Protein AF-A0A8J1YNZ8-F1 (afdb_monomer)

Radius of gyration: 36.03 Å; Cα contacts (8 Å, |Δi|>4): 1018; chains: 1; bounding box: 120×101×92 Å

Nearest PDB structures (foldseek):
  7rdt-assembly1_A  TM=9.323E-01  e=2.977E-16  Homo sapiens
  4ofc-assembly1_A  TM=7.866E-01  e=1.456E-15  Homo sapiens
  4ign-assembly2_B  TM=8.420E-01  e=2.258E-14  Homo sapiens
  2dvt-assembly1_C  TM=7.976E-01  e=6.506E-14  Rhizobium sp. MTP-10005
  2dvu-assembly1_C  TM=7.876E-01  e=2.737E-14  Rhizobium sp. MTP-10005

Structure (mmCIF, N/CA/C/O backbone):
data_AF-A0A8J1YNZ8-F1
#
_entry.id   AF-A0A8J1YNZ8-F1
#
loop_
_atom_site.group_PDB
_atom_site.id
_atom_site.type_symbol
_atom_site.label_atom_id
_atom_site.label_alt_id
_atom_site.label_comp_id
_atom_site.label_asym_id
_atom_site.label_entity_id
_atom_site.label_seq_id
_atom_site.pdbx_PDB_ins_code
_atom_site.Cartn_x
_atom_site.Cartn_y
_atom_site.Cartn_z
_atom_site.occupancy
_atom_site.B_iso_or_equiv
_atom_site.auth_seq_id
_atom_site.auth_comp_id
_atom_site.auth_asym_id
_atom_site.auth_atom_id
_atom_site.pdbx_PDB_model_num
ATOM 1 N N . MET A 1 1 ? -24.075 -5.203 -49.672 1.00 32.50 1 MET A N 1
ATOM 2 C CA . MET A 1 1 ? -23.260 -5.169 -50.911 1.00 32.50 1 MET A CA 1
ATOM 3 C C . MET A 1 1 ? -23.277 -3.747 -51.461 1.00 32.50 1 MET A C 1
ATOM 5 O O . MET A 1 1 ? -24.285 -3.101 -51.236 1.00 32.50 1 MET A O 1
ATOM 9 N N . THR A 1 2 ? -22.201 -3.321 -52.145 1.00 30.08 2 THR A N 1
ATOM 10 C CA . THR A 1 2 ? -22.136 -2.311 -53.246 1.00 30.08 2 THR A CA 1
ATOM 11 C C . THR A 1 2 ? -22.879 -0.958 -53.140 1.00 30.08 2 THR A C 1
ATOM 13 O O . THR A 1 2 ? -24.064 -0.924 -52.852 1.00 30.08 2 THR A O 1
ATOM 16 N N . SER A 1 3 ? -22.317 0.195 -53.535 1.00 28.64 3 SER A N 1
ATOM 17 C CA . 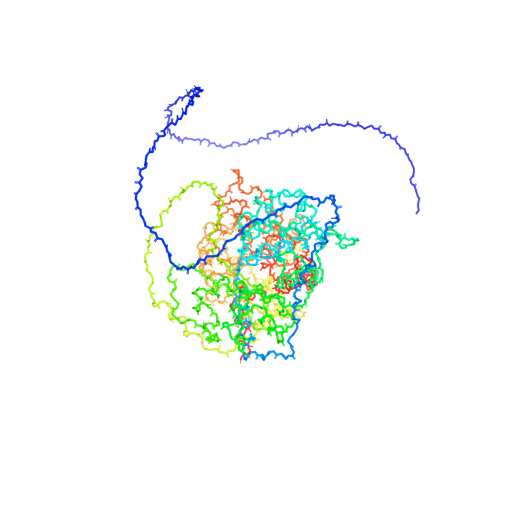SER A 1 3 ? -20.936 0.564 -53.932 1.00 28.64 3 SER A CA 1
ATOM 18 C C . SER A 1 3 ? -20.861 2.065 -54.274 1.00 28.64 3 SER A C 1
ATOM 20 O O . SER A 1 3 ? -21.740 2.562 -54.975 1.00 28.64 3 SER A O 1
ATOM 22 N N . THR A 1 4 ? -19.785 2.759 -53.894 1.00 36.44 4 THR A N 1
ATOM 23 C CA . THR A 1 4 ? -19.493 4.148 -54.318 1.00 36.44 4 THR A CA 1
ATOM 24 C C . THR A 1 4 ? -18.806 4.216 -55.690 1.00 36.44 4 THR A C 1
ATOM 26 O O . THR A 1 4 ? -17.937 3.390 -55.975 1.00 36.44 4 THR A O 1
ATOM 29 N N . PRO A 1 5 ? -19.144 5.221 -56.520 1.00 49.19 5 PRO A N 1
ATOM 30 C CA . PRO A 1 5 ? -18.148 5.937 -57.347 1.00 49.19 5 PRO A CA 1
ATOM 31 C C . PRO A 1 5 ? -18.451 7.456 -57.518 1.00 49.19 5 PRO A C 1
ATOM 33 O O . PRO A 1 5 ? -19.601 7.857 -57.404 1.00 49.19 5 PRO A O 1
ATOM 36 N N . LEU A 1 6 ? -17.536 8.377 -57.875 1.00 30.62 6 LEU A N 1
ATOM 37 C CA . LEU A 1 6 ? -16.058 8.469 -57.815 1.00 30.62 6 LEU A CA 1
ATOM 38 C C . LEU A 1 6 ? -15.624 9.936 -58.144 1.00 30.62 6 LEU A C 1
ATOM 40 O O . LEU A 1 6 ? -16.456 10.728 -58.575 1.00 30.62 6 LEU A O 1
ATOM 44 N N . ARG A 1 7 ? -14.308 10.233 -58.076 1.00 27.67 7 ARG A N 1
ATOM 45 C CA . ARG A 1 7 ? -13.577 11.447 -58.560 1.00 27.67 7 ARG A CA 1
ATOM 46 C C . ARG A 1 7 ? -13.665 12.767 -57.752 1.00 27.67 7 ARG A C 1
ATOM 48 O O . ARG A 1 7 ? -14.693 13.055 -57.163 1.00 27.67 7 ARG A O 1
ATOM 55 N N . SER A 1 8 ? -12.685 13.692 -57.821 1.00 28.16 8 SER A N 1
ATOM 56 C CA . SER A 1 8 ? -11.205 13.598 -57.625 1.00 28.16 8 SER A CA 1
ATOM 57 C C . SER A 1 8 ? -10.473 14.918 -57.964 1.00 28.16 8 SER A C 1
ATOM 59 O O . SER A 1 8 ? -10.549 15.353 -59.112 1.00 28.16 8 SER A O 1
ATOM 61 N N . SER A 1 9 ? -9.617 15.429 -57.068 1.00 28.47 9 SER A N 1
ATOM 62 C CA . SER A 1 9 ? -8.447 16.277 -57.407 1.00 28.47 9 SER A CA 1
ATOM 63 C C . SER A 1 9 ? -7.469 16.398 -56.221 1.00 28.47 9 SER A C 1
ATOM 65 O O . SER A 1 9 ? -7.880 16.264 -55.072 1.00 28.47 9 SER A O 1
ATOM 67 N N . ARG A 1 10 ? -6.173 16.636 -56.488 1.00 30.00 10 ARG A N 1
ATOM 68 C CA . ARG A 1 10 ? -5.099 16.831 -55.485 1.00 30.00 10 ARG A CA 1
ATOM 69 C C . ARG A 1 10 ? -4.418 18.196 -55.663 1.00 30.00 10 ARG A C 1
ATOM 71 O O . ARG A 1 10 ? -3.992 18.482 -56.776 1.00 30.00 10 ARG A O 1
ATOM 78 N N . SER A 1 11 ? -4.190 18.915 -54.563 1.00 29.11 11 SER A N 1
ATOM 79 C CA . SER A 1 11 ? -3.122 19.925 -54.367 1.00 29.11 11 SER A CA 1
ATOM 80 C C . SER A 1 11 ? -3.190 20.392 -52.898 1.00 29.11 11 SER A C 1
ATOM 82 O O . SER A 1 11 ? -4.214 20.934 -52.505 1.00 29.11 11 SER A O 1
ATOM 84 N N . SER A 1 12 ? -2.314 19.997 -51.968 1.00 28.89 12 SER A N 1
ATOM 85 C CA . SER A 1 12 ? -0.861 20.236 -51.829 1.00 28.89 12 SER A CA 1
ATOM 86 C C . SER A 1 12 ? -0.502 21.528 -51.076 1.00 28.89 12 SER A C 1
ATOM 88 O O . SER A 1 12 ? -0.729 22.615 -51.591 1.00 28.89 12 SER A O 1
ATOM 90 N N . LEU A 1 13 ? 0.217 21.334 -49.962 1.00 29.89 13 LEU A N 1
ATOM 91 C CA . LEU A 1 13 ? 1.194 22.233 -49.326 1.00 29.89 13 LEU A CA 1
ATOM 92 C C . LEU A 1 13 ? 0.738 23.443 -48.474 1.00 29.89 13 LEU A C 1
ATOM 94 O O . LEU A 1 13 ? 0.412 24.514 -48.972 1.00 29.89 13 LEU A O 1
ATOM 98 N N . ASP A 1 14 ? 1.019 23.256 -47.177 1.00 28.91 14 ASP A N 1
ATOM 99 C CA . ASP A 1 14 ? 1.787 24.160 -46.300 1.00 28.91 14 ASP A CA 1
ATOM 100 C C . ASP A 1 14 ? 1.036 25.242 -45.490 1.00 28.91 14 ASP A C 1
ATOM 102 O O . ASP A 1 14 ? -0.189 25.333 -45.471 1.00 28.91 14 ASP A O 1
ATOM 106 N N . SER A 1 15 ? 1.804 25.932 -44.650 1.00 30.59 15 SER A N 1
ATOM 107 C CA . SER A 1 15 ? 1.444 26.292 -43.281 1.00 30.59 15 SER A CA 1
ATOM 108 C C . SER A 1 15 ? 1.348 27.797 -43.032 1.00 30.59 15 SER A C 1
ATOM 110 O O . SER A 1 15 ? 2.045 28.594 -43.661 1.00 30.59 15 SER A O 1
ATOM 112 N N . ARG A 1 16 ? 0.574 28.171 -41.999 1.00 28.27 16 ARG A N 1
ATOM 113 C CA . ARG A 1 16 ? 1.086 28.906 -40.819 1.00 28.27 16 ARG A CA 1
ATOM 114 C C . ARG A 1 16 ? 0.026 29.103 -39.735 1.00 28.27 16 ARG A C 1
ATOM 116 O O . ARG A 1 16 ? -1.163 29.210 -40.009 1.00 28.27 16 ARG A O 1
ATOM 123 N N . VAL A 1 17 ? 0.499 29.180 -38.492 1.00 28.36 17 VAL A N 1
ATOM 124 C CA . VAL A 1 17 ? -0.282 29.620 -37.327 1.00 28.36 17 VAL A CA 1
ATOM 125 C C . VAL A 1 17 ? -0.518 31.130 -37.421 1.00 28.36 17 VAL A C 1
ATOM 127 O O . VAL A 1 17 ? 0.366 31.867 -37.850 1.00 28.36 17 VAL A O 1
ATOM 130 N N . THR A 1 18 ? -1.684 31.603 -36.985 1.00 28.02 18 THR A N 1
ATOM 131 C CA . THR A 1 18 ? -1.935 33.023 -36.696 1.00 28.02 18 THR A CA 1
ATOM 132 C C . THR A 1 18 ? -2.614 33.123 -35.335 1.00 28.02 18 THR A C 1
ATOM 134 O O . THR A 1 18 ? -3.621 32.462 -35.097 1.00 28.02 18 THR A O 1
ATOM 137 N N . LEU A 1 19 ? -2.031 33.913 -34.433 1.00 26.22 19 LEU A N 1
ATOM 138 C CA . LEU A 1 19 ? -2.604 34.219 -33.123 1.00 26.22 19 LEU A CA 1
ATOM 139 C C . LEU A 1 19 ? -3.711 35.268 -33.277 1.00 26.22 19 LEU A C 1
ATOM 141 O O . LEU A 1 19 ? -3.568 36.199 -34.068 1.00 26.22 19 LEU A O 1
ATOM 145 N N . VAL A 1 20 ? -4.777 35.145 -32.486 1.00 26.98 20 VAL A N 1
ATOM 146 C CA . VAL A 1 20 ? -5.814 36.174 -32.345 1.00 26.98 20 VAL A CA 1
ATOM 147 C C . VAL A 1 20 ? -5.847 36.614 -30.887 1.00 26.98 20 VAL A C 1
ATOM 149 O O . VAL A 1 20 ? -6.073 35.799 -29.996 1.00 26.98 20 VAL A O 1
ATOM 152 N N . THR A 1 21 ? -5.606 37.901 -30.657 1.00 27.92 21 THR A N 1
ATOM 153 C CA . THR A 1 21 ? -5.786 38.581 -29.370 1.00 27.92 21 THR A CA 1
ATOM 154 C C . THR A 1 21 ? -7.098 39.363 -29.385 1.00 27.92 21 THR A C 1
ATOM 156 O O . THR A 1 21 ? -7.494 39.885 -30.427 1.00 27.92 21 THR A O 1
ATOM 159 N N . SER A 1 22 ? -7.761 39.473 -28.236 1.00 29.58 22 SER A N 1
ATOM 160 C CA . SER A 1 22 ? -8.961 40.299 -28.062 1.00 29.58 22 SER A CA 1
ATOM 161 C C . SER A 1 22 ? -8.970 40.918 -26.667 1.00 29.58 22 SER A C 1
ATOM 163 O O . SER A 1 22 ? -8.945 40.189 -25.676 1.00 29.58 22 SER A O 1
ATOM 165 N N . ASP A 1 23 ? -8.988 42.246 -26.608 1.00 29.97 23 ASP A N 1
ATOM 166 C CA . ASP A 1 23 ? -8.796 43.034 -25.388 1.00 29.97 23 ASP A CA 1
ATOM 167 C C . ASP A 1 23 ? -10.107 43.451 -24.686 1.00 29.97 23 ASP A C 1
ATOM 169 O O . ASP A 1 23 ? -11.187 43.419 -25.276 1.00 29.97 23 ASP A O 1
ATOM 173 N N . LEU A 1 24 ? -9.931 44.003 -23.474 1.00 28.14 24 LEU A N 1
ATOM 174 C CA . LEU A 1 24 ? -10.853 44.855 -22.694 1.00 28.14 24 LEU A CA 1
ATOM 175 C C . LEU A 1 24 ? -12.014 44.177 -21.922 1.00 28.14 24 LEU A C 1
ATOM 177 O O . LEU A 1 24 ? -12.534 43.153 -22.359 1.00 28.14 24 LEU A O 1
ATOM 181 N N . PRO A 1 25 ? -12.535 44.810 -20.838 1.00 37.91 25 PRO A N 1
ATOM 182 C CA . PRO A 1 25 ? -11.961 45.882 -20.001 1.00 37.91 25 PRO A CA 1
ATOM 183 C C . PRO A 1 25 ? -11.890 45.544 -18.490 1.00 37.91 25 PRO A C 1
ATOM 185 O O . PRO A 1 25 ? -12.615 44.695 -17.978 1.00 37.91 25 PRO A O 1
ATOM 188 N N . VAL A 1 26 ? -11.054 46.285 -17.754 1.00 28.67 26 VAL A N 1
ATOM 189 C CA . VAL A 1 26 ? -10.965 46.265 -16.276 1.00 28.67 26 VAL A CA 1
ATOM 190 C C . VAL A 1 26 ? -11.844 47.376 -15.673 1.00 28.67 26 VAL A C 1
ATOM 192 O O . VAL A 1 26 ? -12.168 48.347 -16.358 1.00 28.67 26 VAL A O 1
ATOM 195 N N . LYS A 1 27 ? -12.238 47.243 -14.398 1.00 26.77 27 LYS A N 1
ATOM 196 C CA . LYS A 1 27 ? -13.029 48.227 -13.638 1.00 26.77 27 LYS A CA 1
ATOM 197 C C . LYS A 1 27 ? -12.283 48.654 -12.361 1.00 26.77 27 LYS A C 1
ATOM 199 O O . LYS A 1 27 ? -11.580 47.838 -11.774 1.00 26.77 27 LYS A O 1
ATOM 204 N N . GLU A 1 28 ? -12.417 49.920 -11.970 1.00 29.61 28 GLU A N 1
ATOM 205 C CA . GLU A 1 28 ? -11.624 50.577 -10.913 1.00 29.61 28 GLU A CA 1
ATOM 206 C C . GLU A 1 28 ? -12.280 50.537 -9.517 1.00 29.61 28 GLU A C 1
ATOM 208 O O . GLU A 1 28 ? -13.505 50.507 -9.420 1.00 29.61 28 GLU A O 1
ATOM 213 N N . GLU A 1 29 ? -11.456 50.643 -8.464 1.00 26.31 29 GLU A N 1
ATOM 214 C CA . GLU A 1 29 ? -11.791 50.989 -7.063 1.00 26.31 29 GLU A CA 1
ATOM 215 C C . GLU A 1 29 ? -10.611 51.812 -6.452 1.00 26.31 29 GLU A C 1
ATOM 217 O O . GLU A 1 29 ? -9.508 51.771 -7.012 1.00 26.31 29 GLU A O 1
ATOM 222 N N . PRO A 1 30 ? -10.797 52.622 -5.380 1.00 37.53 30 PRO A N 1
ATOM 223 C CA . PRO A 1 30 ? -10.039 53.879 -5.232 1.00 37.53 30 PRO A CA 1
ATOM 224 C C . PRO A 1 30 ? -9.035 54.008 -4.056 1.00 37.53 30 PRO A C 1
ATOM 226 O O . PRO A 1 30 ? -9.325 53.660 -2.919 1.00 37.53 30 PRO A O 1
ATOM 229 N N . HIS A 1 31 ? -7.939 54.726 -4.349 1.00 27.77 31 HIS A N 1
ATOM 230 C CA . HIS A 1 31 ? -7.138 55.641 -3.499 1.00 27.77 31 HIS A CA 1
ATOM 231 C C . HIS A 1 31 ? -6.373 55.185 -2.222 1.00 27.77 31 HIS A C 1
ATOM 233 O O . HIS A 1 31 ? -6.858 54.494 -1.336 1.00 27.77 31 HIS A O 1
ATOM 239 N N . SER A 1 32 ? -5.136 55.702 -2.127 1.00 30.53 32 SER A N 1
ATOM 240 C CA . SER A 1 32 ? -4.152 55.617 -1.016 1.00 30.53 32 SER A CA 1
ATOM 241 C C . SER A 1 32 ? -4.243 56.870 -0.086 1.00 30.53 32 SER A C 1
ATOM 243 O O . SER A 1 32 ? -5.260 57.556 -0.218 1.00 30.53 32 SER A O 1
ATOM 245 N N . PRO A 1 33 ? -3.295 57.261 0.825 1.00 44.56 33 PRO A N 1
ATOM 246 C CA . PRO A 1 33 ? -1.810 57.115 0.863 1.00 44.56 33 PRO A CA 1
ATOM 247 C C . PRO A 1 33 ? -1.283 56.509 2.202 1.00 44.56 33 PRO A C 1
ATOM 249 O O . PRO A 1 33 ? -2.092 56.067 3.006 1.00 44.56 33 PRO A O 1
ATOM 252 N N . SER A 1 34 ? 0.010 56.402 2.564 1.00 29.77 34 SER A N 1
ATOM 253 C CA . SER A 1 34 ? 1.343 56.906 2.118 1.00 29.77 34 SER A CA 1
ATOM 254 C C . SER A 1 34 ? 2.416 55.833 2.535 1.00 29.77 34 SER A C 1
ATOM 256 O O . SER A 1 34 ? 1.991 54.707 2.769 1.00 29.77 34 SER A O 1
ATOM 258 N N . ALA A 1 35 ? 3.750 55.933 2.732 1.00 29.16 35 ALA A N 1
ATOM 259 C CA . ALA A 1 35 ? 4.984 56.717 2.420 1.00 29.16 35 ALA A CA 1
ATOM 260 C C . ALA A 1 35 ? 6.156 55.928 3.127 1.00 29.16 35 ALA A C 1
ATOM 262 O O . ALA A 1 35 ? 5.844 55.088 3.965 1.00 29.16 35 ALA A O 1
ATOM 263 N N . THR A 1 36 ? 7.493 56.029 2.974 1.00 26.98 36 THR A N 1
ATOM 264 C CA . THR A 1 36 ? 8.554 56.748 2.198 1.00 26.98 36 THR A CA 1
ATOM 265 C C . THR A 1 36 ? 9.892 55.965 2.442 1.00 26.98 36 THR A C 1
ATOM 267 O O . THR A 1 36 ? 9.882 55.083 3.292 1.00 26.98 36 THR A O 1
ATOM 270 N N . SER A 1 37 ? 11.088 56.164 1.850 1.00 27.25 37 SER A N 1
ATOM 271 C CA . SER A 1 37 ? 11.663 57.058 0.813 1.00 27.25 37 SER A CA 1
ATOM 272 C C . SER A 1 37 ? 13.047 56.539 0.323 1.00 27.25 37 SER A C 1
ATOM 274 O O . SER A 1 37 ? 13.669 55.708 0.971 1.00 27.25 37 SER A O 1
ATOM 276 N N . SER A 1 38 ? 13.564 57.136 -0.765 1.00 27.56 38 SER A N 1
ATOM 277 C CA . SER A 1 38 ? 14.998 57.413 -1.066 1.00 27.56 38 SER A CA 1
ATOM 278 C C . SER A 1 38 ? 16.070 56.287 -1.094 1.00 27.56 38 SER A C 1
ATOM 280 O O . SER A 1 38 ? 16.701 56.019 -0.079 1.00 27.56 38 SER A O 1
ATOM 282 N N . SER A 1 39 ? 16.348 55.730 -2.292 1.00 25.48 39 SER A N 1
ATOM 283 C CA . SER A 1 39 ? 17.492 56.024 -3.223 1.00 25.48 39 SER A CA 1
ATOM 284 C C . SER A 1 39 ? 18.888 56.467 -2.686 1.00 25.48 39 SER A C 1
ATOM 286 O O . SER A 1 39 ? 18.931 56.983 -1.573 1.00 25.48 39 SER A O 1
ATOM 288 N N . PRO A 1 40 ? 20.000 56.477 -3.492 1.00 47.22 40 PRO A N 1
ATOM 289 C CA . PRO A 1 40 ? 20.166 56.073 -4.918 1.00 47.22 40 PRO A CA 1
ATOM 290 C C . PRO A 1 40 ? 21.496 55.347 -5.345 1.00 47.22 40 PRO A C 1
ATOM 292 O O . PRO A 1 40 ? 22.512 55.443 -4.669 1.00 47.22 40 PRO A O 1
ATOM 295 N N . PHE A 1 41 ? 21.525 54.828 -6.596 1.00 25.91 41 PHE A N 1
ATOM 296 C CA . PHE A 1 41 ? 22.707 54.700 -7.513 1.00 25.91 41 PHE A CA 1
ATOM 297 C C . PHE A 1 41 ? 23.852 53.699 -7.134 1.00 25.91 41 PHE A C 1
ATOM 299 O O . PHE A 1 41 ? 23.949 53.266 -5.998 1.00 25.91 41 PHE A O 1
ATOM 306 N N . THR A 1 42 ? 24.746 53.200 -8.021 1.00 26.91 42 THR A N 1
ATOM 307 C CA . THR A 1 42 ? 25.109 53.519 -9.434 1.00 26.91 42 THR A CA 1
ATOM 308 C C . THR A 1 42 ? 25.498 52.249 -10.238 1.00 26.91 42 THR A C 1
ATOM 310 O O . THR A 1 42 ? 25.853 51.231 -9.657 1.00 26.91 42 THR A O 1
ATOM 313 N N . SER A 1 43 ? 25.528 52.314 -11.578 1.00 26.45 43 SER A N 1
ATOM 314 C CA . SER A 1 43 ? 26.041 51.262 -12.491 1.00 26.45 43 SER A CA 1
ATOM 315 C C . SER A 1 43 ? 27.505 51.454 -12.932 1.00 26.45 43 SER A C 1
ATOM 317 O O . SER A 1 43 ? 27.903 52.609 -13.065 1.00 26.45 43 SER A O 1
ATOM 319 N N . LEU A 1 44 ? 28.212 50.390 -13.374 1.00 25.41 44 LEU A N 1
ATOM 320 C CA . LEU A 1 44 ? 29.013 50.387 -14.631 1.00 25.41 44 LEU A CA 1
ATOM 321 C C . LEU A 1 44 ? 29.542 48.986 -15.060 1.00 25.41 44 LEU A C 1
ATOM 323 O O . LEU A 1 44 ? 29.200 47.976 -14.456 1.00 25.41 44 LEU A O 1
ATOM 327 N N . ARG A 1 45 ? 30.288 48.917 -16.181 1.00 25.80 45 ARG A N 1
ATOM 328 C CA . ARG A 1 45 ? 30.666 47.704 -16.957 1.00 25.80 45 ARG A CA 1
ATOM 329 C C . ARG A 1 45 ? 32.188 47.418 -16.964 1.00 25.80 45 ARG A C 1
ATOM 331 O O . ARG A 1 45 ? 32.958 48.364 -16.845 1.00 25.80 45 ARG A O 1
ATOM 338 N N . ARG A 1 46 ? 32.565 46.202 -17.435 1.00 25.58 46 ARG A N 1
ATOM 339 C CA . ARG A 1 46 ? 33.855 45.833 -18.113 1.00 25.58 46 ARG A CA 1
ATOM 340 C C . ARG A 1 46 ? 35.106 45.714 -17.189 1.00 25.58 46 ARG A C 1
ATOM 342 O O . ARG A 1 46 ? 35.106 46.303 -16.125 1.00 25.58 46 ARG A O 1
ATOM 349 N N . SER A 1 47 ? 36.202 44.986 -17.505 1.00 24.81 47 SER A N 1
ATOM 350 C CA . SER A 1 47 ? 36.548 44.097 -18.648 1.00 24.81 47 SER A CA 1
ATOM 351 C C . SER A 1 47 ? 37.772 43.168 -18.381 1.00 24.81 47 SER A C 1
ATOM 353 O O . SER A 1 47 ? 38.792 43.663 -17.929 1.00 24.81 47 SER A O 1
ATOM 355 N N . THR A 1 48 ? 37.723 41.900 -18.838 1.00 25.64 48 THR A N 1
ATOM 356 C CA . THR A 1 48 ? 38.799 41.076 -19.495 1.00 25.64 48 THR A CA 1
ATOM 357 C C . THR A 1 48 ? 40.249 40.891 -18.957 1.00 25.64 48 THR A C 1
ATOM 359 O O . THR A 1 48 ? 40.926 41.854 -18.630 1.00 25.64 48 THR A O 1
ATOM 362 N N . ARG A 1 49 ? 40.786 39.675 -19.240 1.00 25.53 49 ARG A N 1
ATOM 363 C CA . ARG A 1 49 ? 42.194 39.151 -19.212 1.00 25.53 49 ARG A CA 1
ATOM 364 C C . ARG A 1 49 ? 42.726 38.673 -17.838 1.00 25.53 49 ARG A C 1
ATOM 366 O O . ARG A 1 49 ? 42.457 39.346 -16.860 1.00 25.53 49 ARG A O 1
ATOM 373 N N . SER A 1 50 ? 43.428 37.534 -17.639 1.00 25.67 50 SER A N 1
ATOM 374 C CA . SER A 1 50 ? 44.075 36.454 -18.455 1.00 25.67 50 SER A CA 1
ATOM 375 C C . SER A 1 50 ? 45.624 36.478 -18.508 1.00 25.67 50 SER A C 1
ATOM 377 O O . SER A 1 50 ? 46.205 37.557 -18.575 1.00 25.67 50 SER A O 1
ATOM 379 N N . LEU A 1 51 ? 46.235 35.273 -18.596 1.00 27.94 51 LEU A N 1
ATOM 380 C CA . LEU A 1 51 ? 47.680 34.924 -18.682 1.00 27.94 51 LEU A CA 1
ATOM 381 C C . LEU A 1 51 ? 48.451 34.994 -17.327 1.00 27.94 51 LEU A C 1
ATOM 383 O O . LEU A 1 51 ? 48.074 35.783 -16.472 1.00 27.94 51 LEU A O 1
ATOM 387 N N . THR A 1 52 ? 49.499 34.199 -17.013 1.00 25.91 52 THR A N 1
ATOM 388 C CA . THR A 1 52 ? 50.255 33.160 -17.775 1.00 25.91 52 THR A CA 1
ATOM 389 C C . THR A 1 52 ? 50.913 32.091 -16.854 1.00 25.91 52 THR A C 1
ATOM 391 O O . THR A 1 52 ? 50.833 32.184 -15.635 1.00 25.91 52 THR A O 1
ATOM 394 N N . SER A 1 53 ? 51.579 31.083 -17.439 1.00 26.30 53 SER A N 1
ATOM 395 C CA . SER A 1 53 ? 52.184 29.879 -16.817 1.00 26.30 53 SER A CA 1
ATOM 396 C C . SER A 1 53 ? 53.705 29.919 -16.544 1.00 26.30 53 SER A C 1
ATOM 398 O O . SER A 1 53 ? 54.417 30.580 -17.298 1.00 26.30 53 SER A O 1
ATOM 400 N N . SER A 1 54 ? 54.226 29.034 -15.671 1.00 24.88 54 SER A N 1
ATOM 401 C CA . SER A 1 54 ? 55.589 28.443 -15.786 1.00 24.88 54 SER A CA 1
ATOM 402 C C . SER A 1 54 ? 55.786 27.123 -14.980 1.00 24.88 54 SER A C 1
ATOM 404 O O . SER A 1 54 ? 54.896 26.693 -14.250 1.00 24.88 54 SER A O 1
ATOM 406 N N . LYS A 1 55 ? 56.925 26.435 -15.199 1.00 25.03 55 LYS A N 1
ATOM 407 C CA . LYS A 1 55 ? 57.398 25.105 -14.700 1.00 25.03 55 LYS A CA 1
ATOM 408 C C . LYS A 1 55 ? 58.969 25.146 -14.615 1.00 25.03 55 LYS A C 1
ATOM 410 O O . LYS A 1 55 ? 59.503 26.170 -15.038 1.00 25.03 55 LYS A O 1
ATOM 415 N N . PRO A 1 56 ? 59.749 24.066 -14.329 1.00 47.50 56 PRO A N 1
ATOM 416 C CA . PRO A 1 56 ? 59.803 23.176 -13.141 1.00 47.50 56 PRO A CA 1
ATOM 417 C C . PRO A 1 56 ? 61.262 22.801 -12.662 1.00 47.50 56 PRO A C 1
ATOM 419 O O . PRO A 1 56 ? 62.237 23.221 -13.268 1.00 47.50 56 PRO A O 1
ATOM 422 N N . ASN A 1 57 ? 61.376 21.887 -11.675 1.00 27.98 57 ASN A N 1
ATOM 423 C CA . ASN A 1 57 ? 62.445 20.871 -11.418 1.00 27.98 57 ASN A CA 1
ATOM 424 C C . ASN A 1 57 ? 63.937 21.210 -11.108 1.00 27.98 57 ASN A C 1
ATOM 426 O O . ASN A 1 57 ? 64.663 21.672 -11.980 1.00 27.98 57 ASN A O 1
ATOM 430 N N . ALA A 1 58 ? 64.427 20.682 -9.965 1.00 26.91 58 ALA A N 1
ATOM 431 C CA . ALA A 1 58 ? 65.672 19.884 -9.751 1.00 26.91 58 ALA A CA 1
ATOM 432 C C . ALA A 1 58 ? 65.653 19.325 -8.292 1.00 26.91 58 ALA A C 1
ATOM 434 O O . ALA A 1 58 ? 65.291 20.070 -7.390 1.00 26.91 58 ALA A O 1
ATOM 435 N N . LEU A 1 59 ? 65.689 18.006 -8.025 1.00 28.47 59 LEU A N 1
ATOM 436 C CA . LEU A 1 59 ? 66.847 17.089 -7.855 1.00 28.47 59 LEU A CA 1
ATOM 437 C C . LEU A 1 59 ? 67.782 17.375 -6.657 1.00 28.47 59 LEU A C 1
ATOM 439 O O . LEU A 1 59 ? 68.449 18.400 -6.672 1.00 28.47 59 LEU A O 1
ATOM 443 N N . ASP A 1 60 ? 67.911 16.411 -5.723 1.00 27.12 60 ASP A N 1
ATOM 444 C CA . ASP A 1 60 ? 69.219 15.901 -5.237 1.00 27.12 60 ASP A CA 1
ATOM 445 C C . ASP A 1 60 ? 69.113 14.597 -4.398 1.00 27.12 60 ASP A C 1
ATOM 447 O O . ASP A 1 60 ? 68.016 14.212 -3.984 1.00 27.12 60 ASP A O 1
ATOM 451 N N . LEU A 1 61 ? 70.238 13.886 -4.188 1.00 25.33 61 LEU A N 1
ATOM 452 C CA . LEU A 1 61 ? 70.336 12.586 -3.475 1.00 25.33 61 LEU A CA 1
ATOM 453 C C . LEU A 1 61 ? 71.798 12.282 -3.045 1.00 25.33 61 LEU A C 1
ATOM 455 O O . LEU A 1 61 ? 72.702 12.543 -3.839 1.00 25.33 61 LEU A O 1
ATOM 459 N N . PRO A 1 62 ? 72.061 11.672 -1.865 1.00 36.78 62 PRO A N 1
ATOM 460 C CA . PRO A 1 62 ? 73.149 10.675 -1.805 1.00 36.78 62 PRO A CA 1
ATOM 461 C C . PRO A 1 62 ? 72.964 9.443 -0.871 1.00 36.78 62 PRO A C 1
ATOM 463 O O . PRO A 1 62 ? 72.153 9.418 0.050 1.00 36.78 62 PRO A O 1
ATOM 466 N N . SER A 1 63 ? 73.801 8.439 -1.166 1.00 27.23 63 SER A N 1
ATOM 467 C CA . SER A 1 63 ? 74.217 7.180 -0.493 1.00 27.23 63 SER A CA 1
ATOM 468 C C . SER A 1 63 ? 74.637 7.260 1.002 1.00 27.23 63 SER A C 1
ATOM 470 O O . SER A 1 63 ? 74.904 8.360 1.473 1.00 27.23 63 SER A O 1
ATOM 472 N N . SER A 1 64 ? 74.837 6.174 1.789 1.00 27.83 64 SER A N 1
ATOM 473 C CA . SER A 1 64 ? 74.578 4.705 1.674 1.00 27.83 64 SER A CA 1
ATOM 474 C C . SER A 1 64 ? 74.810 3.965 3.029 1.00 27.83 64 SER A C 1
ATOM 476 O O . SER A 1 64 ? 75.271 4.584 3.984 1.00 27.83 64 SER A O 1
ATOM 478 N N . ASP A 1 65 ? 74.569 2.635 3.058 1.00 27.30 65 ASP A N 1
ATOM 479 C CA . ASP A 1 65 ? 75.103 1.615 4.009 1.00 27.30 65 ASP A CA 1
ATOM 480 C C . ASP A 1 65 ? 74.522 1.596 5.463 1.00 27.30 65 ASP A C 1
ATOM 482 O O . ASP A 1 65 ? 74.030 2.606 5.948 1.00 27.30 65 ASP A O 1
ATOM 486 N N . VAL A 1 66 ? 74.467 0.481 6.232 1.00 28.00 66 VAL A N 1
ATOM 487 C CA . VAL A 1 66 ? 75.024 -0.890 6.075 1.00 28.00 66 VAL A CA 1
ATOM 488 C C . VAL A 1 66 ? 74.243 -1.982 6.881 1.00 28.00 66 VAL A C 1
ATOM 490 O O . VAL A 1 66 ? 73.620 -1.651 7.885 1.00 28.00 66 VAL A O 1
ATOM 493 N N . LEU A 1 67 ? 74.400 -3.276 6.514 1.00 26.52 67 LEU A N 1
ATOM 494 C CA . LEU A 1 67 ? 74.053 -4.537 7.252 1.00 26.52 67 LEU A CA 1
ATOM 495 C C . LEU A 1 67 ? 72.550 -4.850 7.538 1.00 26.52 67 LEU A C 1
ATOM 497 O O . LEU A 1 67 ? 71.710 -3.962 7.529 1.00 26.52 67 LEU A O 1
ATOM 501 N N . ASP A 1 68 ? 72.103 -6.105 7.756 1.00 25.67 68 ASP A N 1
ATOM 502 C CA . ASP A 1 68 ? 72.793 -7.420 7.865 1.00 25.67 68 ASP A CA 1
ATOM 503 C C . ASP A 1 68 ? 72.037 -8.571 7.118 1.00 25.67 68 ASP A C 1
ATOM 505 O O . ASP A 1 68 ? 71.124 -8.326 6.329 1.00 25.67 68 ASP A O 1
ATOM 509 N N . THR A 1 69 ? 72.441 -9.837 7.306 1.00 27.66 69 THR A N 1
ATOM 510 C CA . THR A 1 69 ? 72.338 -10.939 6.326 1.00 27.66 69 THR A CA 1
ATOM 511 C C . THR A 1 69 ? 71.552 -12.200 6.781 1.00 27.66 69 THR A C 1
ATOM 513 O O . THR A 1 69 ? 71.322 -12.389 7.976 1.00 27.66 69 THR A O 1
ATOM 516 N N . PRO A 1 70 ? 71.109 -13.095 5.854 1.00 33.25 70 PRO A N 1
ATOM 517 C CA . PRO A 1 70 ? 70.172 -14.188 6.174 1.00 33.25 70 PRO A CA 1
ATOM 518 C C . PRO A 1 70 ? 70.680 -15.643 5.970 1.00 33.25 70 PRO A C 1
ATOM 520 O O . PRO A 1 70 ? 71.589 -15.916 5.191 1.00 33.25 70 PRO A O 1
ATOM 523 N N . SER A 1 71 ? 69.904 -16.594 6.519 1.00 36.09 71 SER A N 1
ATOM 524 C CA . SER A 1 71 ? 69.787 -18.030 6.148 1.00 36.09 71 SER A CA 1
ATOM 525 C C . SER A 1 71 ? 70.911 -19.033 6.478 1.00 36.09 71 SER A C 1
ATOM 527 O O . SER A 1 71 ? 72.086 -18.854 6.162 1.00 36.09 71 SER A O 1
ATOM 529 N N . PRO A 1 72 ? 70.495 -20.235 6.924 1.00 35.38 72 PRO A N 1
ATOM 530 C CA . PRO A 1 72 ? 71.045 -21.492 6.392 1.00 35.38 72 PRO A CA 1
ATOM 531 C C . PRO A 1 72 ? 69.959 -22.565 6.118 1.00 35.38 72 PRO A C 1
ATOM 533 O O . PRO A 1 72 ? 68.899 -22.541 6.727 1.00 35.38 72 PRO A O 1
ATOM 536 N N . ARG A 1 73 ? 70.144 -23.613 5.298 1.00 27.89 73 ARG A N 1
ATOM 537 C CA . ARG A 1 73 ? 71.116 -23.952 4.228 1.00 27.89 73 ARG A CA 1
ATOM 538 C C . ARG A 1 73 ? 70.646 -25.260 3.555 1.00 27.89 73 ARG A C 1
ATOM 540 O O . ARG A 1 73 ? 70.273 -26.185 4.270 1.00 27.89 73 ARG A O 1
ATOM 547 N N . LYS A 1 74 ? 70.900 -25.431 2.250 1.00 25.34 74 LYS A N 1
ATOM 548 C CA . LYS A 1 74 ? 71.769 -26.512 1.710 1.00 25.34 74 LYS A CA 1
ATOM 549 C C . LYS A 1 74 ? 72.118 -26.249 0.235 1.00 25.34 74 LYS A C 1
ATOM 551 O O . LYS A 1 74 ? 71.604 -25.304 -0.352 1.00 25.34 74 LYS A O 1
ATOM 556 N N . LYS A 1 75 ? 73.124 -26.963 -0.289 1.00 26.73 75 LYS A N 1
ATOM 557 C CA . LYS A 1 75 ? 73.923 -26.574 -1.473 1.00 26.73 75 LYS A CA 1
ATOM 558 C C . LYS A 1 75 ? 74.015 -27.694 -2.542 1.00 26.73 75 LYS A C 1
ATOM 560 O O . LYS A 1 75 ? 73.600 -28.812 -2.246 1.00 26.73 75 LYS A O 1
ATOM 565 N N . PRO A 1 76 ? 74.492 -27.389 -3.772 1.00 41.47 76 PRO A N 1
ATOM 566 C CA . PRO A 1 76 ? 74.187 -28.154 -4.991 1.00 41.47 76 PRO A CA 1
ATOM 567 C C . PRO A 1 76 ? 75.362 -29.018 -5.497 1.00 41.47 76 PRO A C 1
ATOM 569 O O . PRO A 1 76 ? 76.408 -29.096 -4.853 1.00 41.47 76 PRO A O 1
ATOM 572 N N . LYS A 1 77 ? 75.234 -29.551 -6.722 1.00 19.86 77 LYS A N 1
ATOM 573 C CA . LYS A 1 77 ? 76.371 -29.771 -7.636 1.00 19.86 77 LYS A CA 1
ATOM 574 C C . LYS A 1 77 ? 76.025 -29.275 -9.056 1.00 19.86 77 LYS A C 1
ATOM 576 O O . LYS A 1 77 ? 74.860 -29.020 -9.346 1.00 19.86 77 LYS A O 1
ATOM 581 N N . VAL A 1 78 ? 77.044 -29.084 -9.891 1.00 26.39 78 VAL A N 1
ATOM 582 C CA . VAL A 1 78 ? 77.023 -28.456 -11.227 1.00 26.39 78 VAL A CA 1
ATOM 583 C C . VAL A 1 78 ? 77.823 -29.334 -12.188 1.00 26.39 78 VAL A C 1
ATOM 585 O O . VAL A 1 78 ? 78.832 -29.875 -11.746 1.00 26.39 78 VAL A O 1
ATOM 588 N N . GLU A 1 79 ? 77.423 -29.421 -13.465 1.00 22.44 79 GLU A N 1
ATOM 589 C CA . GLU A 1 79 ? 78.349 -29.517 -14.612 1.00 22.44 79 GLU A CA 1
ATOM 590 C C . GLU A 1 79 ? 77.642 -29.310 -15.979 1.00 22.44 79 GLU A C 1
ATOM 592 O O . GLU A 1 79 ? 76.424 -29.426 -16.127 1.00 22.44 79 GLU A O 1
ATOM 597 N N . HIS A 1 80 ? 78.452 -28.938 -16.967 1.00 27.16 80 HIS A N 1
ATOM 598 C CA . HIS A 1 80 ? 78.206 -28.728 -18.405 1.00 27.16 80 HIS A CA 1
ATOM 599 C C . HIS A 1 80 ? 79.455 -29.297 -19.132 1.00 27.16 80 HIS A C 1
ATOM 601 O O . HIS A 1 80 ? 80.442 -29.550 -18.434 1.00 27.16 80 HIS A O 1
ATOM 607 N N . PRO A 1 81 ? 79.519 -29.450 -20.477 1.00 39.12 81 PRO A N 1
ATOM 608 C CA . PRO A 1 81 ? 78.568 -29.049 -21.528 1.00 39.12 81 PRO A CA 1
ATOM 609 C C . PRO A 1 81 ? 78.247 -30.187 -22.538 1.00 39.12 81 PRO A C 1
ATOM 611 O O . PRO A 1 81 ? 78.712 -31.308 -22.373 1.00 39.12 81 PRO A O 1
ATOM 614 N N . GLN A 1 82 ? 77.506 -29.885 -23.618 1.00 25.14 82 GLN A N 1
ATOM 615 C CA . GLN A 1 82 ? 77.926 -30.047 -25.036 1.00 25.14 82 GLN A CA 1
ATOM 616 C C . GLN A 1 82 ? 76.726 -30.004 -26.006 1.00 25.14 82 GLN A C 1
ATOM 618 O O . GLN A 1 82 ? 75.638 -30.482 -25.701 1.00 25.14 82 GLN A O 1
ATOM 623 N N . THR A 1 83 ? 76.955 -29.469 -27.209 1.00 28.86 83 THR A N 1
ATOM 624 C CA . THR A 1 83 ? 76.033 -29.498 -28.360 1.00 28.86 83 THR A CA 1
ATOM 625 C C . THR A 1 83 ? 76.785 -29.913 -29.623 1.00 28.86 83 THR A C 1
ATOM 627 O O . THR A 1 83 ? 77.887 -29.412 -29.848 1.00 28.86 83 THR A O 1
ATOM 630 N N . PRO A 1 84 ? 76.160 -30.708 -30.502 1.00 28.30 84 PRO A N 1
ATOM 631 C CA . PRO A 1 84 ? 76.383 -30.613 -31.943 1.00 28.30 84 PRO A CA 1
ATOM 632 C C . PRO A 1 84 ? 75.086 -30.276 -32.710 1.00 28.30 84 PRO A C 1
ATOM 634 O O . PRO A 1 84 ? 73.995 -30.256 -32.145 1.00 28.30 84 PRO A O 1
ATOM 637 N N . ILE A 1 85 ? 75.217 -29.961 -34.004 1.00 31.55 85 ILE A N 1
ATOM 638 C CA . ILE A 1 85 ? 74.174 -29.338 -34.841 1.00 31.55 85 ILE A CA 1
ATOM 639 C C . ILE A 1 85 ? 73.694 -30.296 -35.944 1.00 31.55 85 ILE A C 1
ATOM 641 O O . ILE A 1 85 ? 74.525 -30.856 -36.655 1.00 31.55 85 ILE A O 1
ATOM 645 N N . SER A 1 86 ? 72.370 -30.433 -36.114 1.00 29.81 86 SER A N 1
ATOM 646 C CA . SER A 1 86 ? 71.596 -30.780 -37.340 1.00 29.81 86 SER A CA 1
ATOM 647 C C . SER A 1 86 ? 70.224 -31.373 -36.944 1.00 29.81 86 SER A C 1
ATOM 649 O O . SER A 1 86 ? 70.089 -31.914 -35.853 1.00 29.81 86 SER A O 1
ATOM 651 N N . GLY A 1 87 ? 69.152 -31.290 -37.740 1.00 28.70 87 GLY A N 1
ATOM 652 C CA . GLY A 1 87 ? 68.941 -30.518 -38.969 1.00 28.70 87 GLY A CA 1
ATOM 653 C C . GLY A 1 87 ? 67.517 -30.724 -39.526 1.00 28.70 87 GLY A C 1
ATOM 654 O O . GLY A 1 87 ? 67.085 -31.861 -39.666 1.00 28.70 87 GLY A O 1
ATOM 655 N N . PHE A 1 88 ? 66.837 -29.625 -39.883 1.00 29.11 88 PHE A N 1
ATOM 656 C CA . PHE A 1 88 ? 65.477 -29.546 -40.463 1.00 29.11 88 PHE A CA 1
ATOM 657 C C . PHE A 1 88 ? 64.286 -30.015 -39.581 1.00 29.11 88 PHE A C 1
ATOM 659 O O . PHE A 1 88 ? 64.468 -30.780 -38.636 1.00 29.11 88 PHE A O 1
ATOM 666 N N . PRO A 1 89 ? 63.062 -29.477 -39.804 1.00 32.28 89 PRO A N 1
ATOM 667 C CA . PRO A 1 89 ? 61.980 -29.562 -38.823 1.00 32.28 89 PRO A CA 1
ATOM 668 C C . PRO A 1 89 ? 61.047 -30.763 -39.033 1.00 32.28 89 PRO A C 1
ATOM 670 O O . PRO A 1 89 ? 60.517 -30.973 -40.123 1.00 32.28 89 PRO A O 1
ATOM 673 N N . ALA A 1 90 ? 60.751 -31.476 -37.946 1.00 28.73 90 ALA A N 1
ATOM 674 C CA . ALA A 1 90 ? 59.649 -32.430 -37.867 1.00 28.73 90 ALA A CA 1
ATOM 675 C C . ALA A 1 90 ? 58.563 -31.910 -36.909 1.00 28.73 90 ALA A C 1
ATOM 677 O O . ALA A 1 90 ? 58.868 -31.371 -35.847 1.00 28.73 90 ALA A O 1
ATOM 678 N N . VAL A 1 91 ? 57.307 -32.079 -37.334 1.00 31.06 91 VAL A N 1
ATOM 679 C CA . VAL A 1 91 ? 56.030 -31.772 -36.660 1.00 31.06 91 VAL A CA 1
ATOM 680 C C . VAL A 1 91 ? 56.125 -31.622 -35.132 1.00 31.06 91 VAL A C 1
ATOM 682 O O . VAL A 1 91 ? 56.418 -32.581 -34.419 1.00 31.06 91 VAL A O 1
ATOM 685 N N . ALA A 1 92 ? 55.789 -30.431 -34.621 1.00 30.02 92 ALA A N 1
ATOM 686 C CA . ALA A 1 92 ? 55.646 -30.210 -33.184 1.00 30.02 92 ALA A CA 1
ATOM 687 C C . ALA A 1 92 ? 54.541 -31.129 -32.613 1.00 30.02 92 ALA A C 1
ATOM 689 O O . ALA A 1 92 ? 53.437 -31.157 -33.164 1.00 30.02 92 ALA A O 1
ATOM 690 N N . PRO A 1 93 ? 54.800 -31.886 -31.530 1.00 30.05 93 PRO A N 1
ATOM 691 C CA . PRO A 1 93 ? 53.829 -32.834 -31.000 1.00 30.05 93 PRO A CA 1
ATOM 692 C C . PRO A 1 93 ? 52.600 -32.108 -30.446 1.00 30.05 93 PRO A C 1
ATOM 694 O O . PRO A 1 93 ? 52.720 -31.093 -29.757 1.00 30.05 93 PRO A O 1
ATOM 697 N N . THR A 1 94 ? 51.418 -32.667 -30.712 1.00 29.23 94 THR A N 1
ATOM 698 C CA . THR A 1 94 ? 50.130 -32.167 -30.208 1.00 29.23 94 THR A CA 1
ATOM 699 C C . THR A 1 94 ? 50.184 -31.907 -28.698 1.00 29.23 94 THR A C 1
ATOM 701 O O . THR A 1 94 ? 50.697 -32.767 -27.968 1.00 29.23 94 THR A O 1
ATOM 704 N N . PRO A 1 95 ? 49.644 -30.777 -28.199 1.00 32.09 95 PRO A N 1
ATOM 705 C CA . PRO A 1 95 ? 49.674 -30.462 -26.776 1.00 32.09 95 PRO A CA 1
ATOM 706 C C . PRO A 1 95 ? 49.025 -31.591 -25.970 1.00 32.09 95 PRO A C 1
ATOM 708 O O . PRO A 1 95 ? 47.938 -32.069 -26.299 1.00 32.09 95 PRO A O 1
ATOM 711 N N . LYS A 1 96 ? 49.732 -32.051 -24.932 1.00 29.73 96 LYS A N 1
ATOM 712 C CA . LYS A 1 96 ? 49.333 -33.216 -24.131 1.00 29.73 96 LYS A CA 1
ATOM 713 C C . LYS A 1 96 ? 47.926 -33.017 -23.572 1.00 29.73 96 LYS A C 1
ATOM 715 O O . LYS A 1 96 ? 47.626 -31.942 -23.057 1.00 29.73 96 LYS A O 1
ATOM 720 N N . SER A 1 97 ? 47.113 -34.075 -23.652 1.00 32.97 97 SER A N 1
ATOM 721 C CA . SER A 1 97 ? 45.726 -34.110 -23.175 1.00 32.97 97 SER A CA 1
ATOM 722 C C . SER A 1 97 ? 45.558 -33.341 -21.870 1.00 32.97 97 SER A C 1
ATOM 724 O O . SER A 1 97 ? 46.142 -33.717 -20.853 1.00 32.97 97 SER A O 1
ATOM 726 N N . SER A 1 98 ? 44.708 -32.313 -21.899 1.00 37.56 98 SER A N 1
ATOM 727 C CA . SER A 1 98 ? 44.217 -31.669 -20.684 1.00 37.56 98 SER A CA 1
ATOM 728 C C . SER A 1 98 ? 43.690 -32.751 -19.744 1.00 37.56 98 SER A C 1
ATOM 730 O O . SER A 1 98 ? 42.861 -33.579 -20.141 1.00 37.56 98 SER A O 1
ATOM 732 N N . THR A 1 99 ? 44.203 -32.797 -18.516 1.00 41.69 99 THR A N 1
ATOM 733 C CA . THR A 1 99 ? 43.692 -33.698 -17.486 1.00 41.69 99 THR A CA 1
ATOM 734 C C . THR A 1 99 ? 42.282 -33.244 -17.135 1.00 41.69 99 THR A C 1
ATOM 736 O O . THR A 1 99 ? 42.106 -32.267 -16.406 1.00 41.69 99 THR A O 1
ATOM 739 N N . ARG A 1 100 ? 41.270 -33.931 -17.696 1.00 51.00 100 ARG A N 1
ATOM 740 C CA . ARG A 1 100 ? 39.849 -33.660 -17.428 1.00 51.00 100 ARG A CA 1
ATOM 741 C C . ARG A 1 100 ? 39.659 -33.487 -15.921 1.00 51.00 100 ARG A C 1
ATOM 743 O O . ARG A 1 100 ? 40.006 -34.390 -15.159 1.00 51.00 100 ARG A O 1
ATOM 750 N N . LYS A 1 101 ? 39.127 -32.328 -15.503 1.00 56.97 101 LYS A N 1
ATOM 751 C CA . LYS A 1 101 ? 38.741 -32.094 -14.104 1.00 56.97 101 LYS A CA 1
ATOM 752 C C . LYS A 1 101 ? 37.850 -33.274 -13.676 1.00 56.97 101 LYS A C 1
ATOM 754 O O . LYS A 1 101 ? 36.961 -33.630 -14.455 1.00 56.97 101 LYS A O 1
ATOM 759 N N . PRO A 1 102 ? 38.066 -33.898 -12.504 1.00 58.34 102 PRO A N 1
ATOM 760 C CA . PRO A 1 102 ? 37.164 -34.942 -12.036 1.00 58.34 102 PRO A CA 1
ATOM 761 C C . PRO A 1 102 ? 35.745 -34.375 -11.925 1.00 58.34 102 PRO A C 1
ATOM 763 O O . PRO A 1 102 ? 35.555 -33.242 -11.478 1.00 58.34 102 PRO A O 1
ATOM 766 N N . MET A 1 103 ? 34.767 -35.161 -12.374 1.00 65.94 103 MET A N 1
ATOM 767 C CA . MET A 1 103 ? 33.348 -34.803 -12.332 1.00 65.94 103 MET A CA 1
ATOM 768 C C . MET A 1 103 ? 32.907 -34.556 -10.879 1.00 65.94 103 MET A C 1
ATOM 770 O O . MET A 1 103 ? 33.387 -35.264 -9.986 1.00 65.94 103 MET A O 1
ATOM 774 N N . PRO A 1 104 ? 31.981 -33.615 -10.612 1.00 71.06 104 PRO A N 1
ATOM 775 C CA . PRO A 1 104 ? 31.343 -33.537 -9.304 1.00 71.06 104 PRO A CA 1
ATOM 776 C C . PRO A 1 104 ? 30.580 -34.839 -9.031 1.00 71.06 104 PRO A C 1
ATOM 778 O O . PRO A 1 104 ? 29.781 -35.291 -9.851 1.00 71.06 104 PRO A O 1
ATOM 781 N N . VAL A 1 105 ? 30.825 -35.455 -7.875 1.00 78.94 105 VAL A N 1
ATOM 782 C CA . VAL A 1 105 ? 30.148 -36.699 -7.477 1.00 78.94 105 VAL A CA 1
ATOM 783 C C . VAL A 1 105 ? 28.693 -36.358 -7.167 1.00 78.94 105 VAL A C 1
ATOM 785 O O . VAL A 1 105 ? 28.436 -35.619 -6.223 1.00 78.94 105 VAL A O 1
ATOM 788 N N . LEU A 1 106 ? 27.723 -36.819 -7.958 1.00 81.31 106 LEU A N 1
ATOM 789 C CA . LEU A 1 106 ? 26.359 -36.277 -7.861 1.00 81.31 106 LEU A CA 1
ATOM 790 C C . LEU A 1 106 ? 25.682 -36.568 -6.508 1.00 81.31 106 LEU A C 1
ATOM 792 O O . LEU A 1 106 ? 25.068 -35.663 -5.942 1.00 81.31 106 LEU A O 1
ATOM 796 N N . ALA A 1 107 ? 25.864 -37.771 -5.952 1.00 82.81 107 ALA A N 1
ATOM 797 C CA . ALA A 1 107 ? 25.286 -38.201 -4.676 1.00 82.81 107 ALA A CA 1
ATOM 798 C C . ALA A 1 107 ? 26.261 -39.063 -3.848 1.00 82.81 107 ALA A C 1
ATOM 800 O O . ALA A 1 107 ? 27.229 -39.607 -4.377 1.00 82.81 107 ALA A O 1
ATOM 801 N N . LEU A 1 108 ? 25.990 -39.203 -2.547 1.00 85.50 108 LEU A N 1
ATOM 802 C CA . LEU A 1 108 ? 26.690 -40.141 -1.662 1.00 85.50 108 LEU A CA 1
ATOM 803 C C . LEU A 1 108 ? 26.155 -41.572 -1.839 1.00 85.50 108 LEU A C 1
ATOM 805 O O . LEU A 1 108 ? 24.950 -41.763 -1.964 1.00 85.50 108 LEU A O 1
ATOM 809 N N . GLU A 1 109 ? 27.028 -42.580 -1.727 1.00 79.88 109 GLU A N 1
ATOM 810 C CA . GLU A 1 109 ? 26.635 -44.006 -1.689 1.00 79.88 109 GLU A CA 1
ATOM 811 C C . GLU A 1 109 ? 25.701 -44.344 -0.513 1.00 79.88 109 GLU A C 1
ATOM 813 O O . GLU A 1 109 ? 24.925 -45.296 -0.569 1.00 79.88 109 GLU A O 1
ATOM 818 N N . LYS A 1 110 ? 25.799 -43.573 0.576 1.00 84.19 110 LYS A N 1
ATOM 819 C CA . LYS A 1 110 ? 24.941 -43.651 1.761 1.00 84.19 110 LYS A CA 1
ATOM 820 C C . LYS A 1 110 ? 24.554 -42.227 2.168 1.00 84.19 110 LYS A C 1
ATOM 822 O O . LYS A 1 110 ? 25.468 -41.434 2.410 1.00 84.19 110 LYS A O 1
ATOM 827 N N . PRO A 1 111 ? 23.255 -41.885 2.248 1.00 87.19 111 PRO A N 1
ATOM 828 C CA . PRO A 1 111 ? 22.818 -40.558 2.666 1.00 87.19 111 PRO A CA 1
ATOM 829 C C . PRO A 1 111 ? 23.358 -40.143 4.038 1.00 87.19 111 PRO A C 1
ATOM 831 O O . PRO A 1 111 ? 23.523 -40.967 4.941 1.00 87.19 111 PRO A O 1
ATOM 834 N N . HIS A 1 112 ? 23.617 -38.846 4.197 1.00 91.00 112 HIS A N 1
ATOM 835 C CA . HIS A 1 112 ? 23.995 -38.261 5.480 1.00 91.00 112 HIS A CA 1
ATOM 836 C C . HIS A 1 112 ? 22.750 -38.155 6.391 1.00 91.00 112 HIS A C 1
ATOM 838 O O . HIS A 1 112 ? 21.683 -37.789 5.902 1.00 91.00 112 HIS A O 1
ATOM 844 N N . PRO A 1 113 ? 22.823 -38.496 7.695 1.00 88.62 113 PRO A N 1
ATOM 845 C CA . PRO A 1 113 ? 21.650 -38.486 8.571 1.00 88.62 113 PRO A CA 1
ATOM 846 C C . PRO A 1 113 ? 21.102 -37.074 8.830 1.00 88.62 113 PRO A C 1
ATOM 848 O O . PRO A 1 113 ? 21.806 -36.203 9.351 1.00 88.62 113 PRO A O 1
ATOM 851 N N . THR A 1 114 ? 19.806 -36.903 8.558 1.00 91.75 114 THR A N 1
ATOM 852 C CA . THR A 1 114 ? 19.037 -35.663 8.729 1.00 91.75 114 THR A CA 1
ATOM 853 C C . THR A 1 114 ? 19.228 -35.036 10.128 1.00 91.75 114 THR A C 1
ATOM 855 O O . THR A 1 114 ? 19.040 -35.718 11.142 1.00 91.75 114 THR A O 1
ATOM 858 N N . PRO A 1 115 ? 19.587 -33.741 10.247 1.00 92.62 115 PRO A N 1
ATOM 859 C CA . PRO A 1 115 ? 19.856 -33.122 11.548 1.00 92.62 115 PRO A CA 1
ATOM 860 C C . PRO A 1 115 ? 18.572 -32.818 12.337 1.00 92.62 115 PRO A C 1
ATOM 862 O O . PRO A 1 115 ? 17.688 -32.131 11.842 1.00 92.62 115 PRO A O 1
ATOM 865 N N . LEU A 1 116 ? 18.510 -33.227 13.611 1.00 79.12 116 LEU A N 1
ATOM 866 C CA . LEU A 1 116 ? 17.314 -33.197 14.486 1.00 79.12 116 LEU A CA 1
ATOM 867 C C . LEU A 1 116 ? 16.603 -31.836 14.715 1.00 79.12 116 LEU A C 1
ATOM 869 O O . LEU A 1 116 ? 15.597 -31.810 15.415 1.00 79.12 116 LEU A O 1
ATOM 873 N N . LYS A 1 117 ? 17.114 -30.719 14.184 1.00 88.50 117 LYS A N 1
ATOM 874 C CA . LYS A 1 117 ? 16.483 -29.379 14.211 1.00 88.50 117 LYS A CA 1
ATOM 875 C C . LYS A 1 117 ? 16.716 -28.586 12.909 1.00 88.50 117 LYS A C 1
ATOM 877 O O . LYS A 1 117 ? 16.636 -27.362 12.921 1.00 88.50 117 LYS A O 1
ATOM 882 N N . TRP A 1 118 ? 17.061 -29.249 11.796 1.00 93.94 118 TRP A N 1
ATOM 883 C CA . TRP A 1 118 ? 17.446 -28.551 10.556 1.00 93.94 118 TRP A CA 1
ATOM 884 C C . TRP A 1 118 ? 16.341 -27.621 10.043 1.00 93.94 118 TRP A C 1
ATOM 886 O O . TRP A 1 118 ? 16.635 -26.508 9.627 1.00 93.94 118 TRP A O 1
ATOM 896 N N . GLU A 1 119 ? 15.087 -28.063 10.134 1.00 93.56 119 GLU A N 1
ATOM 897 C CA . GLU A 1 119 ? 13.922 -27.370 9.592 1.00 93.56 119 GLU A CA 1
ATOM 898 C C . GLU A 1 119 ? 13.563 -26.132 10.419 1.00 93.56 119 GLU A C 1
ATOM 900 O O . GLU A 1 119 ? 13.551 -25.030 9.888 1.00 93.56 119 GLU A O 1
ATOM 905 N N . GLU A 1 120 ? 13.415 -26.270 11.741 1.00 92.12 120 GLU A N 1
ATOM 906 C CA . GLU A 1 120 ? 13.248 -25.143 12.676 1.00 92.12 120 GLU A CA 1
ATOM 907 C C . GLU A 1 120 ? 14.361 -24.090 12.504 1.00 92.12 120 GLU A C 1
ATOM 909 O O . GLU A 1 120 ? 14.111 -22.884 12.502 1.00 92.12 120 GLU A O 1
ATOM 914 N N . GLN A 1 121 ? 15.607 -24.542 12.319 1.00 95.62 121 GLN A N 1
ATOM 915 C CA . GLN A 1 121 ? 16.746 -23.664 12.058 1.00 95.62 121 GLN A CA 1
ATOM 916 C C . GLN A 1 121 ? 16.687 -23.026 10.659 1.00 95.62 121 GLN A C 1
ATOM 918 O O . GLN A 1 121 ? 17.070 -21.866 10.530 1.00 95.62 121 GLN A O 1
ATOM 923 N N . TYR A 1 122 ? 16.211 -23.738 9.632 1.00 95.00 122 TYR A N 1
ATOM 924 C CA . TYR A 1 122 ? 15.993 -23.200 8.287 1.00 95.00 122 TYR A CA 1
ATOM 925 C C . TYR A 1 122 ? 14.904 -22.120 8.322 1.00 95.00 122 TYR A C 1
ATOM 927 O O . TYR A 1 122 ? 15.213 -20.969 8.019 1.00 95.00 122 TYR A O 1
ATOM 935 N N . ARG A 1 123 ? 13.688 -22.443 8.793 1.00 92.62 123 ARG A N 1
ATOM 936 C CA . ARG A 1 123 ? 12.536 -21.521 8.843 1.00 92.62 123 ARG A CA 1
ATOM 937 C C . ARG A 1 123 ? 12.835 -20.263 9.661 1.00 92.62 123 ARG A C 1
ATOM 939 O O . ARG A 1 123 ? 12.445 -19.167 9.280 1.00 92.62 123 ARG A O 1
ATOM 946 N N . LEU A 1 124 ? 13.600 -20.361 10.755 1.00 91.00 124 LEU A N 1
ATOM 947 C CA . LEU A 1 124 ? 14.001 -19.176 11.532 1.00 91.00 124 LEU A CA 1
ATOM 948 C C . LEU A 1 124 ? 15.100 -18.332 10.866 1.00 91.00 124 LEU A C 1
ATOM 950 O O . LEU A 1 124 ? 15.127 -17.118 11.077 1.00 91.00 124 LEU A O 1
ATOM 954 N N . ILE A 1 125 ? 16.001 -18.925 10.071 1.00 93.69 125 ILE A N 1
ATOM 955 C CA . ILE A 1 125 ? 16.922 -18.137 9.234 1.00 93.69 125 ILE A CA 1
ATOM 956 C C . ILE A 1 125 ? 16.145 -17.476 8.102 1.00 93.69 125 ILE A C 1
ATOM 958 O O . ILE A 1 125 ? 16.370 -16.300 7.823 1.00 93.69 125 ILE A O 1
ATOM 962 N N . GLU A 1 126 ? 15.218 -18.203 7.489 1.00 90.12 126 GLU A N 1
ATOM 963 C CA . GLU A 1 126 ? 14.380 -17.675 6.431 1.00 90.12 126 GLU A CA 1
ATOM 964 C C . GLU A 1 126 ? 13.489 -16.547 6.956 1.00 90.12 126 GLU A C 1
ATOM 966 O O . GLU A 1 126 ? 13.548 -15.463 6.400 1.00 90.12 126 GLU A O 1
ATOM 971 N N . ARG A 1 127 ? 12.810 -16.695 8.104 1.00 86.56 127 ARG A N 1
ATOM 972 C CA . ARG A 1 127 ? 12.089 -15.606 8.796 1.00 86.56 127 ARG A CA 1
ATOM 973 C C . ARG A 1 127 ? 12.956 -14.364 8.990 1.00 86.56 127 ARG A C 1
ATOM 975 O O . ARG A 1 127 ? 12.499 -13.264 8.701 1.00 86.56 127 ARG A O 1
ATOM 982 N N . MET A 1 128 ? 14.221 -14.515 9.395 1.00 87.31 128 MET A N 1
ATOM 983 C CA . MET A 1 128 ? 15.155 -13.382 9.428 1.00 87.31 128 MET A CA 1
ATOM 984 C C . MET A 1 128 ? 15.474 -12.827 8.036 1.00 87.31 128 MET A C 1
ATOM 986 O O . MET A 1 128 ? 15.590 -11.618 7.900 1.00 87.31 128 MET A O 1
ATOM 990 N N . ARG A 1 129 ? 15.622 -13.667 7.008 1.00 88.94 129 ARG A N 1
ATOM 991 C CA . ARG A 1 129 ? 15.926 -13.252 5.627 1.00 88.94 129 ARG A CA 1
ATOM 992 C C . ARG A 1 129 ? 14.748 -12.687 4.848 1.00 88.94 129 ARG A C 1
ATOM 994 O O . ARG A 1 129 ? 14.995 -11.951 3.905 1.00 88.94 129 ARG A O 1
ATOM 1001 N N . LYS A 1 130 ? 13.518 -12.951 5.288 1.00 79.06 130 LYS A N 1
ATOM 1002 C CA . LYS A 1 130 ? 12.318 -12.215 4.886 1.00 79.06 130 LYS A CA 1
ATOM 1003 C C . LYS A 1 130 ? 12.504 -10.757 5.289 1.00 79.06 130 LYS A C 1
ATOM 1005 O O . LYS A 1 130 ? 12.474 -9.899 4.426 1.00 79.06 130 LYS A O 1
ATOM 1010 N N . GLY A 1 131 ? 12.803 -10.486 6.563 1.00 68.44 131 GLY A N 1
ATOM 1011 C CA . GLY A 1 131 ? 13.131 -9.131 7.022 1.00 68.44 131 GLY A CA 1
ATOM 1012 C C . GLY A 1 131 ? 14.357 -8.538 6.318 1.00 68.44 131 GLY A C 1
ATOM 1013 O O . GLY A 1 131 ? 14.284 -7.481 5.710 1.00 68.44 131 GLY A O 1
ATOM 1014 N N . LEU A 1 132 ? 15.506 -9.204 6.414 1.00 75.69 132 LEU A N 1
ATOM 1015 C CA . LEU A 1 132 ? 16.813 -8.638 6.075 1.00 75.69 132 LEU A CA 1
ATOM 1016 C C . LEU A 1 132 ? 17.095 -8.576 4.567 1.00 75.69 132 LEU A C 1
ATOM 1018 O O . LEU A 1 132 ? 17.462 -9.600 3.988 1.00 75.69 132 LEU A O 1
ATOM 1022 N N . VAL A 1 133 ? 17.101 -7.371 3.987 1.00 77.81 133 VAL A N 1
ATOM 1023 C CA . VAL A 1 133 ? 17.759 -7.106 2.694 1.00 77.81 133 VAL A CA 1
ATOM 1024 C C . VAL A 1 133 ? 19.281 -7.174 2.870 1.00 77.81 133 VAL A C 1
ATOM 1026 O O . VAL A 1 133 ? 19.845 -6.646 3.832 1.00 77.81 133 VAL A O 1
ATOM 1029 N N . ALA A 1 134 ? 19.959 -7.842 1.943 1.00 85.44 134 ALA A N 1
ATOM 1030 C CA . ALA A 1 134 ? 21.404 -8.010 1.902 1.00 85.44 134 ALA A CA 1
ATOM 1031 C C . ALA A 1 134 ? 21.940 -7.742 0.479 1.00 85.44 134 ALA A C 1
ATOM 1033 O O . ALA A 1 134 ? 21.190 -7.856 -0.487 1.00 85.44 134 ALA A O 1
ATOM 1034 N N . PRO A 1 135 ? 23.243 -7.444 0.302 1.00 84.38 135 PRO A N 1
ATOM 1035 C CA . PRO A 1 135 ? 23.817 -7.169 -1.019 1.00 84.38 135 PRO A CA 1
ATOM 1036 C C . PRO A 1 135 ? 23.555 -8.236 -2.091 1.00 84.38 135 PRO A C 1
ATOM 1038 O O . PRO A 1 135 ? 23.455 -7.885 -3.263 1.00 84.38 135 PRO A O 1
ATOM 1041 N N . VAL A 1 136 ? 23.410 -9.512 -1.716 1.00 86.12 136 VAL A N 1
ATOM 1042 C CA . VAL A 1 136 ? 23.055 -10.589 -2.659 1.00 86.12 136 VAL A CA 1
ATOM 1043 C C . VAL A 1 136 ? 21.653 -10.430 -3.266 1.00 86.12 136 VAL A C 1
ATOM 1045 O O . VAL A 1 136 ? 21.412 -10.928 -4.360 1.00 86.12 136 VAL A O 1
ATOM 1048 N N . ASP A 1 137 ? 20.738 -9.718 -2.607 1.00 83.94 137 ASP A N 1
ATOM 1049 C CA . ASP A 1 137 ? 19.375 -9.538 -3.109 1.00 83.94 137 ASP A CA 1
ATOM 1050 C C . ASP A 1 137 ? 19.343 -8.504 -4.241 1.00 83.94 137 ASP A C 1
ATOM 1052 O O . ASP A 1 137 ? 18.809 -8.787 -5.307 1.00 83.94 137 ASP A O 1
ATOM 1056 N N . ASP A 1 138 ? 19.978 -7.342 -4.082 1.00 79.38 138 ASP A N 1
ATOM 1057 C CA . ASP A 1 138 ? 19.978 -6.305 -5.130 1.00 79.38 138 ASP A CA 1
ATOM 1058 C C . ASP A 1 138 ? 21.086 -6.500 -6.180 1.00 79.38 138 ASP A C 1
ATOM 1060 O O . ASP A 1 138 ? 20.978 -6.024 -7.311 1.00 79.38 138 ASP A O 1
ATOM 1064 N N . MET A 1 139 ? 22.177 -7.183 -5.812 1.00 80.19 139 MET A N 1
ATOM 1065 C CA . MET A 1 139 ? 23.402 -7.307 -6.621 1.00 80.19 139 MET A CA 1
ATOM 1066 C C . MET A 1 139 ? 23.773 -8.768 -6.941 1.00 80.19 139 MET A C 1
ATOM 1068 O O . MET A 1 139 ? 24.903 -9.029 -7.362 1.00 80.19 139 MET A O 1
ATOM 1072 N N . GLY A 1 140 ? 22.848 -9.713 -6.735 1.00 79.81 140 GLY A N 1
ATOM 1073 C CA . GLY A 1 140 ? 23.034 -11.151 -6.962 1.00 79.81 140 GLY A CA 1
ATOM 1074 C C . GLY A 1 140 ? 23.453 -11.517 -8.390 1.00 79.81 140 GLY A C 1
ATOM 1075 O O . GLY A 1 140 ? 23.180 -10.807 -9.357 1.00 79.81 140 GLY A O 1
ATOM 1076 N N . CYS A 1 141 ? 24.122 -12.661 -8.542 1.00 79.62 141 CYS A N 1
ATOM 1077 C CA . CYS A 1 141 ? 24.650 -13.108 -9.841 1.00 79.62 141 CYS A CA 1
ATOM 1078 C C . CYS A 1 141 ? 23.547 -13.597 -10.791 1.00 79.62 141 CYS A C 1
ATOM 1080 O O . CYS A 1 141 ? 23.699 -13.575 -12.010 1.00 79.62 141 CYS A O 1
ATOM 1082 N N . GLU A 1 142 ? 22.449 -14.046 -10.197 1.00 74.50 142 GLU A N 1
ATOM 1083 C CA . GLU A 1 142 ? 21.211 -14.517 -10.795 1.00 74.50 142 GLU A CA 1
ATOM 1084 C C . GLU A 1 142 ? 20.266 -13.381 -11.228 1.00 74.50 142 GLU A C 1
ATOM 1086 O O . GLU A 1 142 ? 19.248 -13.659 -11.857 1.00 74.50 142 GLU A O 1
ATOM 1091 N N . ARG A 1 143 ? 20.590 -12.113 -10.922 1.00 72.00 143 ARG A N 1
ATOM 1092 C CA . ARG A 1 143 ? 19.782 -10.934 -11.279 1.00 72.00 143 ARG A CA 1
ATOM 1093 C C . ARG A 1 143 ? 20.499 -10.067 -12.329 1.00 72.00 143 ARG A C 1
ATOM 1095 O O . ARG A 1 143 ? 21.224 -9.138 -11.970 1.00 72.00 143 ARG A O 1
ATOM 1102 N N . PRO A 1 144 ? 20.342 -10.351 -13.637 1.00 66.62 144 PRO A N 1
ATOM 1103 C CA . PRO A 1 144 ? 20.862 -9.480 -14.689 1.00 66.62 144 PRO A CA 1
ATOM 1104 C C . PRO A 1 144 ? 20.155 -8.117 -14.642 1.00 66.62 144 PRO A C 1
ATOM 1106 O O . PRO A 1 144 ? 18.930 -8.050 -14.665 1.00 66.62 144 PRO A O 1
ATOM 1109 N N . ARG A 1 145 ? 20.924 -7.021 -14.592 1.00 62.12 145 ARG A N 1
ATOM 1110 C CA . ARG A 1 145 ? 20.375 -5.656 -14.459 1.00 62.12 145 ARG A CA 1
ATOM 1111 C C . ARG A 1 145 ? 19.645 -5.128 -15.701 1.00 62.12 145 ARG A C 1
ATOM 1113 O O . ARG A 1 145 ? 18.969 -4.110 -15.610 1.00 62.12 145 ARG A O 1
ATOM 1120 N N . THR A 1 146 ? 19.846 -5.750 -16.860 1.00 58.56 146 THR A N 1
ATOM 1121 C CA . THR A 1 146 ? 19.361 -5.270 -18.161 1.00 58.56 146 THR A CA 1
ATOM 1122 C C . THR A 1 146 ? 18.542 -6.356 -18.854 1.00 58.56 146 THR A C 1
ATOM 1124 O O . THR A 1 146 ? 19.068 -7.358 -19.343 1.00 58.56 146 THR A O 1
ATOM 1127 N N . THR A 1 147 ? 17.226 -6.157 -18.852 1.00 52.66 147 THR A N 1
ATOM 1128 C CA . THR A 1 147 ? 16.221 -7.156 -19.257 1.00 52.66 147 THR A CA 1
ATOM 1129 C C . THR A 1 147 ? 15.219 -6.647 -20.295 1.00 52.66 147 THR A C 1
ATOM 1131 O O . THR A 1 147 ? 14.414 -7.436 -20.777 1.00 52.66 147 THR A O 1
ATOM 1134 N N . ALA A 1 148 ? 15.268 -5.364 -20.667 1.00 49.19 148 ALA A N 1
ATOM 1135 C CA . ALA A 1 148 ? 14.473 -4.829 -21.770 1.00 49.19 148 ALA A CA 1
ATOM 1136 C C . ALA A 1 148 ? 15.004 -5.378 -23.104 1.00 49.19 148 ALA A C 1
ATOM 1138 O O . ALA A 1 148 ? 16.155 -5.130 -23.456 1.00 49.19 148 ALA A O 1
ATOM 1139 N N . ASP A 1 149 ? 14.166 -6.145 -23.804 1.00 57.53 149 ASP A N 1
ATOM 1140 C CA . ASP A 1 149 ? 14.366 -6.692 -25.157 1.00 57.53 149 ASP A CA 1
ATOM 1141 C C . ASP A 1 149 ? 15.626 -7.566 -25.390 1.00 57.53 149 ASP A C 1
ATOM 1143 O O . ASP A 1 149 ? 15.892 -7.993 -26.515 1.00 57.53 149 ASP A O 1
ATOM 1147 N N . THR A 1 150 ? 16.378 -7.902 -24.334 1.00 70.94 150 THR A N 1
ATOM 1148 C CA . THR A 1 150 ? 17.526 -8.825 -24.375 1.00 70.94 150 THR A CA 1
ATOM 1149 C C . THR A 1 150 ? 17.076 -10.258 -24.678 1.00 70.94 150 THR A C 1
ATOM 1151 O O . THR A 1 150 ? 16.206 -10.803 -23.998 1.00 70.94 150 THR A O 1
ATOM 1154 N N . ASP A 1 151 ? 17.717 -10.921 -25.643 1.00 86.31 151 ASP A N 1
ATOM 1155 C CA . ASP A 1 151 ? 17.394 -12.307 -25.985 1.00 86.31 151 ASP A CA 1
ATOM 1156 C C . ASP A 1 151 ? 17.810 -13.315 -24.878 1.00 86.31 151 ASP A C 1
ATOM 1158 O O . ASP A 1 151 ? 18.749 -13.059 -24.110 1.00 86.31 151 ASP A O 1
ATOM 1162 N N . PRO A 1 152 ? 17.176 -14.506 -24.797 1.00 89.50 152 PRO A N 1
ATOM 1163 C CA . PRO A 1 152 ? 17.460 -15.470 -23.733 1.00 89.50 152 PRO A CA 1
ATOM 1164 C C . PRO A 1 152 ? 18.906 -15.989 -23.683 1.00 89.50 152 PRO A C 1
ATOM 1166 O O . PRO A 1 152 ? 19.378 -16.337 -22.604 1.00 89.50 152 PRO A O 1
ATOM 1169 N N . LYS A 1 153 ? 19.623 -16.060 -24.810 1.00 91.00 153 LYS A N 1
ATOM 1170 C CA . LYS A 1 153 ? 21.014 -16.536 -24.873 1.00 91.00 153 LYS A CA 1
ATOM 1171 C C . LYS A 1 153 ? 21.968 -15.481 -24.311 1.00 91.00 153 LYS A C 1
ATOM 1173 O O . LYS A 1 153 ? 22.803 -15.807 -23.464 1.00 91.00 153 LYS A O 1
ATOM 1178 N N . THR A 1 154 ? 21.783 -14.215 -24.680 1.00 89.06 154 THR A N 1
ATOM 1179 C CA . THR A 1 154 ? 22.519 -13.093 -24.073 1.00 89.06 154 THR A CA 1
ATOM 1180 C C . THR A 1 154 ? 22.227 -12.982 -22.571 1.00 89.06 154 THR A C 1
ATOM 1182 O O . THR A 1 154 ? 23.152 -12.821 -21.772 1.00 89.06 154 THR A O 1
ATOM 1185 N N . LEU A 1 155 ? 20.974 -13.190 -22.145 1.00 89.75 155 LEU A N 1
ATOM 1186 C CA . LEU A 1 155 ? 20.599 -13.196 -20.725 1.00 89.75 155 LEU A CA 1
ATOM 1187 C C . LEU A 1 155 ? 21.331 -14.292 -19.924 1.00 89.75 155 LEU A C 1
ATOM 1189 O O . LEU A 1 155 ? 21.866 -14.026 -18.844 1.00 89.75 155 LEU A O 1
ATOM 1193 N N . ARG A 1 156 ? 21.422 -15.514 -20.469 1.00 93.25 156 ARG A N 1
ATOM 1194 C CA . ARG A 1 156 ? 22.213 -16.604 -19.872 1.00 93.25 156 ARG A CA 1
ATOM 1195 C C . ARG A 1 156 ? 23.696 -16.254 -19.792 1.00 93.25 156 ARG A C 1
ATOM 1197 O O . ARG A 1 156 ? 24.335 -16.513 -18.770 1.00 93.25 156 ARG A O 1
ATOM 1204 N N . PHE A 1 157 ? 24.241 -15.635 -20.838 1.00 93.69 157 PHE A N 1
ATOM 1205 C CA . PHE A 1 157 ? 25.634 -15.197 -20.866 1.00 93.69 157 PHE A CA 1
ATOM 1206 C C . PHE A 1 157 ? 25.929 -14.139 -19.788 1.00 93.69 157 PHE A C 1
ATOM 1208 O O . PHE A 1 157 ? 26.916 -14.284 -19.063 1.00 93.69 157 PHE A O 1
ATOM 1215 N N . HIS A 1 158 ? 25.041 -13.155 -19.578 1.00 91.50 158 HIS A N 1
ATOM 1216 C CA . HIS A 1 158 ? 25.145 -12.192 -18.469 1.00 91.50 158 HIS A CA 1
ATOM 1217 C C . HIS A 1 158 ? 25.294 -12.902 -17.108 1.00 91.50 158 HIS A C 1
ATOM 1219 O O . HIS A 1 158 ? 26.199 -12.576 -16.332 1.00 91.50 158 HIS A O 1
ATOM 1225 N N . MET A 1 159 ? 24.453 -13.908 -16.830 1.00 92.06 159 MET A N 1
ATOM 1226 C CA . MET A 1 159 ? 24.501 -14.679 -15.578 1.00 92.06 159 MET A CA 1
ATOM 1227 C C . MET A 1 159 ? 25.803 -15.482 -15.430 1.00 92.06 159 MET A C 1
ATOM 1229 O O . MET A 1 159 ? 26.407 -15.477 -14.354 1.00 92.06 159 MET A O 1
ATOM 1233 N N . LEU A 1 160 ? 26.282 -16.130 -16.502 1.00 95.00 160 LEU A N 1
ATOM 1234 C CA . LEU A 1 160 ? 27.558 -16.857 -16.498 1.00 95.00 160 LEU A CA 1
ATOM 1235 C C . LEU A 1 160 ? 28.732 -15.927 -16.157 1.00 95.00 160 LEU A C 1
ATOM 1237 O O . LEU A 1 160 ? 29.530 -16.244 -15.270 1.00 95.00 160 LEU A O 1
ATOM 1241 N N . ILE A 1 161 ? 28.832 -14.773 -16.824 1.00 95.31 161 ILE A N 1
ATOM 1242 C CA . ILE A 1 161 ? 29.921 -13.817 -16.583 1.00 95.31 161 ILE A CA 1
ATOM 1243 C C . ILE A 1 161 ? 29.840 -13.248 -15.160 1.00 95.31 161 ILE A C 1
ATOM 1245 O O . ILE A 1 161 ? 30.863 -13.192 -14.471 1.00 95.31 161 ILE A O 1
ATOM 1249 N N . SER A 1 162 ? 28.640 -12.922 -14.667 1.00 93.69 162 SER A N 1
ATOM 1250 C CA . SER A 1 162 ? 28.431 -12.473 -13.284 1.00 93.69 162 SER A CA 1
ATOM 1251 C C . SER A 1 162 ? 28.893 -13.524 -12.260 1.00 93.69 162 SER A C 1
ATOM 1253 O O . SER A 1 162 ? 29.712 -13.231 -11.381 1.00 93.69 162 SER A O 1
ATOM 1255 N N . LEU A 1 163 ? 28.494 -14.792 -12.437 1.00 93.00 163 LEU A N 1
ATOM 1256 C CA . LEU A 1 163 ? 28.939 -15.916 -11.602 1.00 93.00 163 LEU A CA 1
ATOM 1257 C C . LEU A 1 163 ? 30.464 -16.096 -11.623 1.00 93.00 163 LEU A C 1
ATOM 1259 O O . LEU A 1 163 ? 31.066 -16.276 -10.560 1.00 93.00 163 LEU A O 1
ATOM 1263 N N . MET A 1 164 ? 31.112 -16.004 -12.789 1.00 95.12 164 MET A N 1
ATOM 1264 C CA . MET A 1 164 ? 32.575 -16.095 -12.904 1.00 95.12 164 MET A CA 1
ATOM 1265 C C . MET A 1 164 ? 33.282 -14.944 -12.168 1.00 95.12 164 MET A C 1
ATOM 1267 O O . MET A 1 164 ? 34.232 -15.178 -11.404 1.00 95.12 164 MET A O 1
ATOM 1271 N N . LEU A 1 165 ? 32.792 -13.710 -12.330 1.00 94.44 165 LEU A N 1
ATOM 1272 C CA . LEU A 1 165 ? 33.328 -12.517 -11.671 1.00 94.44 165 LEU A CA 1
ATOM 1273 C C . LEU A 1 165 ? 33.092 -12.517 -10.149 1.00 94.44 165 LEU A C 1
ATOM 1275 O O . LEU A 1 165 ? 33.953 -12.020 -9.422 1.00 94.44 165 LEU A O 1
ATOM 1279 N N . SER A 1 166 ? 32.013 -13.123 -9.642 1.00 91.06 166 SER A N 1
ATOM 1280 C CA . SER A 1 166 ? 31.678 -13.166 -8.201 1.00 91.06 166 SER A CA 1
ATOM 1281 C C . SER A 1 166 ? 32.695 -13.888 -7.313 1.00 91.06 166 SER A C 1
ATOM 1283 O O . SER A 1 166 ? 32.814 -13.607 -6.120 1.00 91.06 166 SER A O 1
ATOM 1285 N N . SER A 1 167 ? 33.481 -14.811 -7.874 1.00 88.06 167 SER A N 1
ATOM 1286 C CA . SER A 1 167 ? 34.428 -15.617 -7.096 1.00 88.06 167 SER A CA 1
ATOM 1287 C C . SER A 1 167 ? 35.402 -14.756 -6.279 1.00 88.06 167 SER A C 1
ATOM 1289 O O . SER A 1 167 ? 36.200 -14.000 -6.833 1.00 88.06 167 SER A O 1
ATOM 1291 N N . GLN A 1 168 ? 35.357 -14.871 -4.947 1.00 86.31 168 GLN A N 1
ATOM 1292 C CA . GLN A 1 168 ? 36.193 -14.079 -4.026 1.00 86.31 168 GLN A CA 1
ATOM 1293 C C . GLN A 1 168 ? 36.067 -12.552 -4.244 1.00 86.31 168 GLN A C 1
ATOM 1295 O O . GLN A 1 168 ? 37.041 -11.815 -4.113 1.00 86.31 168 GLN A O 1
ATOM 1300 N N . THR A 1 169 ? 34.882 -12.075 -4.631 1.00 88.62 169 THR A N 1
ATOM 1301 C CA . THR A 1 169 ? 34.560 -10.657 -4.865 1.00 88.62 169 THR A CA 1
ATOM 1302 C C . THR A 1 169 ? 33.238 -10.330 -4.163 1.00 88.62 169 THR A C 1
ATOM 1304 O O . THR A 1 169 ? 32.418 -11.221 -3.976 1.00 88.62 169 THR A O 1
ATOM 1307 N N . LYS A 1 170 ? 33.052 -9.086 -3.702 1.00 87.12 170 LYS A N 1
ATOM 1308 C CA . LYS A 1 170 ? 31.794 -8.654 -3.066 1.00 87.12 170 LYS A CA 1
ATOM 1309 C C . LYS A 1 170 ? 30.756 -8.319 -4.136 1.00 87.12 170 LYS A C 1
ATOM 1311 O O . LYS A 1 170 ? 31.106 -7.635 -5.095 1.00 87.12 170 LYS A O 1
ATOM 1316 N N . ASP A 1 171 ? 29.500 -8.679 -3.910 1.00 88.44 171 ASP A N 1
ATOM 1317 C CA . ASP A 1 171 ? 28.415 -8.550 -4.894 1.00 88.44 171 ASP A CA 1
ATOM 1318 C C . ASP A 1 171 ? 28.277 -7.139 -5.506 1.00 88.44 171 ASP A C 1
ATOM 1320 O O . ASP A 1 171 ? 28.237 -7.052 -6.730 1.00 88.44 171 ASP A O 1
ATOM 1324 N N . PRO A 1 172 ? 28.358 -6.014 -4.755 1.00 85.88 172 PRO A N 1
ATOM 1325 C CA . PRO A 1 172 ? 28.327 -4.677 -5.364 1.00 85.88 172 PRO A CA 1
ATOM 1326 C C . PRO A 1 172 ? 29.495 -4.411 -6.328 1.00 85.88 172 PRO A C 1
ATOM 1328 O O . PRO A 1 172 ? 29.331 -3.730 -7.335 1.00 85.88 172 PRO A O 1
ATOM 1331 N N . VAL A 1 173 ? 30.677 -4.980 -6.060 1.00 89.81 173 VAL A N 1
ATOM 1332 C CA . VAL A 1 173 ? 31.868 -4.847 -6.919 1.00 89.81 173 VAL A CA 1
ATOM 1333 C C . VAL A 1 173 ? 31.740 -5.726 -8.163 1.00 89.81 173 VAL A C 1
ATOM 1335 O O . VAL A 1 173 ? 32.086 -5.294 -9.260 1.00 89.81 173 VAL A O 1
ATOM 1338 N N . THR A 1 174 ? 31.218 -6.944 -8.009 1.00 91.19 174 THR A N 1
ATOM 1339 C CA . THR A 1 174 ? 30.886 -7.842 -9.124 1.00 91.19 174 THR A CA 1
ATOM 1340 C C . THR A 1 174 ? 29.835 -7.219 -10.035 1.00 91.19 174 THR A C 1
ATOM 1342 O O . THR A 1 174 ? 30.041 -7.127 -11.242 1.00 91.19 174 THR A O 1
ATOM 1345 N N . SER A 1 175 ? 28.736 -6.746 -9.455 1.00 87.25 175 SER A N 1
ATOM 1346 C CA . SER A 1 175 ? 27.584 -6.233 -10.187 1.00 87.25 175 SER A CA 1
ATOM 1347 C C . SER A 1 175 ? 27.854 -4.858 -10.812 1.00 87.25 175 SER A C 1
ATOM 1349 O O . SER A 1 175 ? 27.320 -4.560 -11.877 1.00 87.25 175 SER A O 1
ATOM 1351 N N . GLN A 1 176 ? 28.742 -4.031 -10.240 1.00 88.44 176 GLN A N 1
ATOM 1352 C CA . GLN A 1 176 ? 29.270 -2.848 -10.938 1.00 88.44 176 GLN A CA 1
ATOM 1353 C C . GLN A 1 176 ? 30.188 -3.233 -12.108 1.00 88.44 176 GLN A C 1
ATOM 1355 O O . GLN A 1 176 ? 30.111 -2.624 -13.168 1.00 88.44 176 GLN A O 1
ATOM 1360 N N . ALA A 1 177 ? 31.037 -4.254 -11.959 1.00 92.62 177 ALA A N 1
ATOM 1361 C CA . ALA A 1 177 ? 31.912 -4.701 -13.045 1.00 92.62 177 ALA A CA 1
ATOM 1362 C C . ALA A 1 177 ? 31.123 -5.276 -14.240 1.00 92.62 177 ALA A C 1
ATOM 1364 O O . ALA A 1 177 ? 31.507 -5.051 -15.387 1.00 92.62 177 ALA A O 1
ATOM 1365 N N . VAL A 1 178 ? 29.996 -5.953 -13.987 1.00 92.00 178 VAL A N 1
ATOM 1366 C CA . VAL A 1 178 ? 29.045 -6.388 -15.029 1.00 92.00 178 VAL A CA 1
ATOM 1367 C C . VAL A 1 178 ? 28.372 -5.187 -15.707 1.00 92.00 178 VAL A C 1
ATOM 1369 O O . VAL A 1 178 ? 28.336 -5.140 -16.935 1.00 92.00 178 VAL A O 1
ATOM 1372 N N . THR A 1 179 ? 27.921 -4.181 -14.944 1.00 90.06 179 THR A N 1
ATOM 1373 C CA . THR A 1 179 ? 27.409 -2.907 -15.494 1.00 90.06 179 THR A CA 1
ATOM 1374 C C . THR A 1 179 ? 28.434 -2.225 -16.402 1.00 90.06 179 THR A C 1
ATOM 1376 O O . THR A 1 179 ? 28.106 -1.850 -17.525 1.00 90.06 179 THR A O 1
ATOM 1379 N N . ASN A 1 180 ? 29.689 -2.115 -15.956 1.00 92.31 180 ASN A N 1
ATOM 1380 C CA . ASN A 1 180 ? 30.768 -1.509 -16.739 1.00 92.31 180 ASN A CA 1
ATOM 1381 C C . ASN A 1 180 ? 30.979 -2.250 -18.069 1.00 92.31 180 ASN A C 1
ATOM 1383 O O . ASN A 1 180 ? 31.019 -1.615 -19.119 1.00 92.31 180 ASN A O 1
ATOM 1387 N N . LEU A 1 181 ? 31.055 -3.588 -18.042 1.00 93.00 181 LEU A N 1
ATOM 1388 C CA . LEU A 1 181 ? 31.173 -4.394 -19.262 1.00 93.00 181 LEU A CA 1
ATOM 1389 C C . LEU A 1 181 ? 30.000 -4.144 -20.223 1.00 93.00 181 LEU A C 1
ATOM 1391 O O . LEU A 1 181 ? 30.218 -4.020 -21.422 1.00 93.00 181 LEU A O 1
ATOM 1395 N N . HIS A 1 182 ? 28.772 -4.023 -19.719 1.00 90.06 182 HIS A N 1
ATOM 1396 C CA . HIS A 1 182 ? 27.601 -3.797 -20.566 1.00 90.06 182 HIS A CA 1
ATOM 1397 C C . HIS A 1 182 ? 27.586 -2.412 -21.238 1.00 90.06 182 HIS A C 1
ATOM 1399 O O . HIS A 1 182 ? 27.111 -2.296 -22.366 1.00 90.06 182 HIS A O 1
ATOM 1405 N N . HIS A 1 183 ? 28.073 -1.358 -20.576 1.00 89.69 183 HIS A N 1
ATOM 1406 C CA . HIS A 1 183 ? 28.092 -0.011 -21.167 1.00 89.69 183 HIS A CA 1
ATOM 1407 C C . HIS A 1 183 ? 29.322 0.254 -22.046 1.00 89.69 183 HIS A C 1
ATOM 1409 O O . HIS A 1 183 ? 29.222 1.012 -23.008 1.00 89.69 183 HIS A O 1
ATOM 1415 N N . THR A 1 184 ? 30.467 -0.362 -21.741 1.00 91.38 184 THR A N 1
ATOM 1416 C CA . THR A 1 184 ? 31.727 -0.137 -22.470 1.00 91.38 184 THR A CA 1
ATOM 1417 C C . THR A 1 184 ? 31.883 -1.041 -23.697 1.00 91.38 184 THR A C 1
ATOM 1419 O O . THR A 1 184 ? 32.575 -0.666 -24.645 1.00 91.38 184 THR A O 1
ATOM 1422 N N . LEU A 1 185 ? 31.275 -2.235 -23.710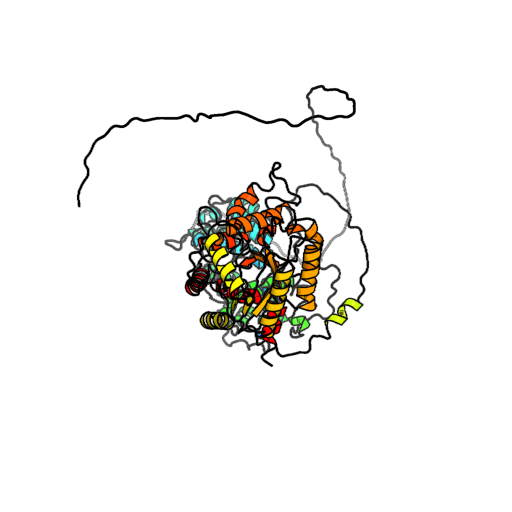 1.00 91.19 185 LEU A N 1
ATOM 1423 C CA . LEU A 1 185 ? 31.398 -3.160 -24.838 1.00 91.19 185 LEU A CA 1
ATOM 1424 C C . LEU A 1 185 ? 30.414 -2.831 -25.978 1.00 91.19 185 LEU A C 1
ATOM 1426 O O . LEU A 1 185 ? 29.229 -2.585 -25.729 1.00 91.19 185 LEU A O 1
ATOM 1430 N N . PRO A 1 186 ? 30.866 -2.865 -27.248 1.00 84.81 186 PRO A N 1
ATOM 1431 C CA . PRO A 1 186 ? 30.007 -2.583 -28.391 1.00 84.81 186 PRO A CA 1
ATOM 1432 C C . PRO A 1 186 ? 28.931 -3.667 -28.528 1.00 84.81 186 PRO A C 1
ATOM 1434 O O . PRO A 1 186 ? 29.244 -4.847 -28.670 1.00 84.81 186 PRO A O 1
ATOM 1437 N N . GLY A 1 187 ? 27.659 -3.262 -28.495 1.00 83.19 187 GLY A N 1
ATOM 1438 C CA . GLY A 1 187 ? 26.521 -4.188 -28.527 1.00 83.19 187 GLY A CA 1
ATOM 1439 C C . GLY A 1 187 ? 26.182 -4.838 -27.179 1.00 83.19 187 GLY A C 1
ATOM 1440 O O . GLY A 1 187 ? 25.484 -5.846 -27.164 1.00 83.19 187 GLY A O 1
ATOM 1441 N N . GLY A 1 188 ? 26.654 -4.290 -26.053 1.00 88.94 188 GLY A N 1
ATOM 1442 C CA . GLY A 1 188 ? 26.382 -4.834 -24.719 1.00 88.94 188 GLY A CA 1
ATOM 1443 C C . GLY A 1 188 ? 27.303 -5.996 -24.344 1.00 88.94 188 GLY A C 1
ATOM 1444 O O . GLY A 1 188 ? 28.337 -6.213 -24.977 1.00 88.94 188 GLY A O 1
ATOM 1445 N N . LEU A 1 189 ? 26.949 -6.751 -23.300 1.00 91.62 189 LEU A N 1
ATOM 1446 C CA . LEU A 1 189 ? 27.735 -7.887 -22.801 1.00 91.62 189 LEU A CA 1
ATOM 1447 C C . LEU A 1 189 ? 27.333 -9.191 -23.516 1.00 91.62 189 LEU A C 1
ATOM 1449 O O . LEU A 1 189 ? 26.665 -10.049 -22.953 1.00 91.62 189 LEU A O 1
ATOM 1453 N N . THR A 1 190 ? 27.763 -9.359 -24.766 1.00 92.62 190 THR A N 1
ATOM 1454 C CA . THR A 1 190 ? 27.527 -10.578 -25.558 1.00 92.62 190 THR A CA 1
ATOM 1455 C C . THR A 1 190 ? 28.784 -11.448 -25.628 1.00 92.62 190 THR A C 1
ATOM 1457 O O . THR A 1 190 ? 29.888 -11.008 -25.289 1.00 92.62 190 THR A O 1
ATOM 1460 N N . ALA A 1 191 ? 28.638 -12.698 -26.081 1.00 94.00 191 ALA A N 1
ATOM 1461 C CA . ALA A 1 191 ? 29.786 -13.566 -26.335 1.00 94.00 191 ALA A CA 1
ATOM 1462 C C . ALA A 1 191 ? 30.715 -12.952 -27.399 1.00 94.00 191 ALA A C 1
ATOM 1464 O O . ALA A 1 191 ? 31.923 -12.872 -27.181 1.00 94.00 191 ALA A O 1
ATOM 1465 N N . ASP A 1 192 ? 30.159 -12.456 -28.508 1.00 94.06 192 ASP A N 1
ATOM 1466 C CA . ASP A 1 192 ? 30.913 -11.806 -29.584 1.00 94.06 192 ASP A CA 1
ATOM 1467 C C . ASP A 1 192 ? 31.627 -10.528 -29.111 1.00 94.06 192 ASP A C 1
ATOM 1469 O O . ASP A 1 192 ? 32.824 -10.375 -29.369 1.00 94.06 192 ASP A O 1
ATOM 1473 N N . SER A 1 193 ? 30.957 -9.639 -28.363 1.00 94.75 193 SER A N 1
ATOM 1474 C CA . SER A 1 193 ? 31.583 -8.390 -27.900 1.00 94.75 193 SER A CA 1
ATOM 1475 C C . SER A 1 193 ? 32.696 -8.639 -26.877 1.00 94.75 193 SER A C 1
ATOM 1477 O O . SER A 1 193 ? 33.762 -8.029 -26.973 1.00 94.75 193 SER A O 1
ATOM 1479 N N . LEU A 1 194 ? 32.510 -9.579 -25.941 1.00 96.06 194 LEU A N 1
ATOM 1480 C CA . LEU A 1 194 ? 33.517 -9.914 -24.931 1.00 96.06 194 LEU A CA 1
ATOM 1481 C C . LEU A 1 194 ? 34.706 -10.690 -25.522 1.00 96.06 194 LEU A C 1
ATOM 1483 O O . LEU A 1 194 ? 35.837 -10.519 -25.062 1.00 96.06 194 LEU A O 1
ATOM 1487 N N . ALA A 1 195 ? 34.477 -11.516 -26.547 1.00 95.94 195 ALA A N 1
ATOM 1488 C CA . ALA A 1 195 ? 35.538 -12.207 -27.279 1.00 95.94 195 ALA A CA 1
ATOM 1489 C C . ALA A 1 195 ? 36.368 -11.258 -28.164 1.00 95.94 195 ALA A C 1
ATOM 1491 O O . ALA A 1 195 ? 37.564 -11.494 -28.335 1.00 95.94 195 ALA A O 1
ATOM 1492 N N . ALA A 1 196 ? 35.752 -10.200 -28.705 1.00 95.38 196 ALA A N 1
ATOM 1493 C CA . ALA A 1 196 ? 36.410 -9.191 -29.540 1.00 95.38 196 ALA A CA 1
ATOM 1494 C C . ALA A 1 196 ? 37.072 -8.043 -28.748 1.00 95.38 196 ALA A C 1
ATOM 1496 O O . ALA A 1 196 ? 37.906 -7.325 -29.301 1.00 95.38 196 ALA A O 1
ATOM 1497 N N . ALA A 1 197 ? 36.707 -7.852 -27.477 1.00 95.75 197 ALA A N 1
ATOM 1498 C CA . ALA A 1 197 ? 37.213 -6.774 -26.630 1.00 95.75 197 ALA A CA 1
ATOM 1499 C C . ALA A 1 197 ? 38.737 -6.816 -26.428 1.00 95.75 197 ALA A C 1
ATOM 1501 O O . ALA A 1 197 ? 39.324 -7.881 -26.210 1.00 95.75 197 ALA A O 1
ATOM 1502 N N . SER A 1 198 ? 39.374 -5.641 -26.391 1.00 96.31 198 SER A N 1
ATOM 1503 C CA . SER A 1 198 ? 40.767 -5.536 -25.951 1.00 96.31 198 SER A CA 1
ATOM 1504 C C . SER A 1 198 ? 40.896 -5.913 -24.470 1.00 96.31 198 SER A C 1
ATOM 1506 O O . SER A 1 198 ? 39.998 -5.680 -23.651 1.00 96.31 198 SER A O 1
ATOM 1508 N N . ILE A 1 199 ? 42.053 -6.474 -24.119 1.00 95.38 199 ILE A N 1
ATOM 1509 C CA . ILE A 1 199 ? 42.410 -6.841 -22.745 1.00 95.38 199 ILE A CA 1
ATOM 1510 C C . ILE A 1 199 ? 42.311 -5.610 -21.826 1.00 95.38 199 ILE A C 1
ATOM 1512 O O . ILE A 1 199 ? 41.810 -5.702 -20.708 1.00 95.38 199 ILE A O 1
ATOM 1516 N N . GLU A 1 200 ? 42.719 -4.443 -22.320 1.00 94.50 200 GLU A N 1
ATOM 1517 C CA . GLU A 1 200 ? 42.685 -3.146 -21.642 1.00 94.50 200 GLU A CA 1
ATOM 1518 C C . GLU A 1 200 ? 41.248 -2.669 -21.384 1.00 94.50 200 GLU A C 1
ATOM 1520 O O . GLU A 1 200 ? 40.956 -2.241 -20.269 1.00 94.50 200 GLU A O 1
ATOM 1525 N N . GLN A 1 201 ? 40.337 -2.811 -22.354 1.00 94.25 201 GLN A N 1
ATOM 1526 C CA . GLN A 1 201 ? 38.918 -2.457 -22.183 1.00 94.25 201 GLN A CA 1
ATOM 1527 C C . GLN A 1 201 ? 38.256 -3.311 -21.092 1.00 94.25 201 GLN A C 1
ATOM 1529 O O . GLN A 1 201 ? 37.552 -2.799 -20.218 1.00 94.25 201 GLN A O 1
ATOM 1534 N N . VAL A 1 202 ? 38.521 -4.623 -21.093 1.00 95.88 202 VAL A N 1
ATOM 1535 C CA . VAL A 1 202 ? 38.024 -5.524 -20.043 1.00 95.88 202 VAL A CA 1
ATOM 1536 C C . VAL A 1 202 ? 38.663 -5.173 -18.694 1.00 95.88 202 VAL A C 1
ATOM 1538 O O . VAL A 1 202 ? 37.965 -5.111 -17.682 1.00 95.88 202 VAL A O 1
ATOM 1541 N N . HIS A 1 203 ? 39.964 -4.868 -18.660 1.00 96.44 203 HIS A N 1
ATOM 1542 C CA . HIS A 1 203 ? 40.662 -4.415 -17.454 1.00 96.44 203 HIS A CA 1
ATOM 1543 C C . HIS A 1 203 ? 40.078 -3.128 -16.864 1.00 96.44 203 HIS A C 1
ATOM 1545 O O . HIS A 1 203 ? 39.892 -3.049 -15.647 1.00 96.44 203 HIS A O 1
ATOM 1551 N N . GLU A 1 204 ? 39.743 -2.139 -17.687 1.00 94.38 204 GLU A N 1
ATOM 1552 C CA . GLU A 1 204 ? 39.068 -0.922 -17.240 1.00 94.38 204 GLU A CA 1
ATOM 1553 C C . GLU A 1 204 ? 37.710 -1.242 -16.599 1.00 94.38 204 GLU A C 1
ATOM 1555 O O . GLU A 1 204 ? 37.428 -0.785 -15.490 1.00 94.38 204 GLU A O 1
ATOM 1560 N N . CYS A 1 205 ? 36.928 -2.137 -17.207 1.00 94.62 205 CYS A N 1
ATOM 1561 C CA . CYS A 1 205 ? 35.634 -2.542 -16.664 1.00 94.62 205 CYS A CA 1
ATOM 1562 C C . CYS A 1 205 ? 35.740 -3.301 -15.329 1.00 94.62 205 CYS A C 1
ATOM 1564 O O . CYS A 1 205 ? 34.939 -3.051 -14.423 1.00 94.62 205 CYS A O 1
ATOM 1566 N N . ILE A 1 206 ? 36.708 -4.223 -15.190 1.00 96.44 206 ILE A N 1
ATOM 1567 C CA . ILE A 1 206 ? 36.740 -5.200 -14.084 1.00 96.44 206 ILE A CA 1
ATOM 1568 C C . ILE A 1 206 ? 37.881 -5.030 -13.059 1.00 96.44 206 ILE A C 1
ATOM 1570 O O . ILE A 1 206 ? 37.978 -5.852 -12.151 1.00 96.44 206 ILE A O 1
ATOM 1574 N N . ASN A 1 207 ? 38.730 -3.991 -13.113 1.00 94.62 207 ASN A N 1
ATOM 1575 C CA . ASN A 1 207 ? 39.918 -3.857 -12.231 1.00 94.62 207 ASN A CA 1
ATOM 1576 C C . ASN A 1 207 ? 39.657 -3.831 -10.707 1.00 94.62 207 ASN A C 1
ATOM 1578 O O . ASN A 1 207 ? 40.600 -3.960 -9.922 1.00 94.62 207 ASN A O 1
ATOM 1582 N N . LYS A 1 208 ? 38.406 -3.677 -10.260 1.00 93.44 208 LYS A N 1
ATOM 1583 C CA . LYS A 1 208 ? 38.034 -3.779 -8.836 1.00 93.44 208 LYS A CA 1
ATOM 1584 C C . LYS A 1 208 ? 37.732 -5.220 -8.391 1.00 93.44 208 LYS A C 1
ATOM 1586 O O . LYS A 1 208 ? 37.721 -5.502 -7.196 1.00 93.44 208 LYS A O 1
ATOM 1591 N N . VAL A 1 209 ? 37.509 -6.141 -9.332 1.00 94.06 209 VAL A N 1
ATOM 1592 C CA . VAL A 1 209 ? 37.161 -7.547 -9.074 1.00 94.06 209 VAL A CA 1
ATOM 1593 C C . VAL A 1 209 ? 38.364 -8.324 -8.523 1.00 94.06 209 VAL A C 1
ATOM 1595 O O . VAL A 1 209 ? 39.494 -8.186 -8.993 1.00 94.06 209 VAL A O 1
ATOM 1598 N N . GLY A 1 210 ? 38.135 -9.210 -7.549 1.00 88.06 210 GLY A N 1
ATOM 1599 C CA . GLY A 1 210 ? 39.188 -10.055 -6.981 1.00 88.06 210 GLY A CA 1
ATOM 1600 C C . GLY A 1 210 ? 39.836 -10.936 -8.055 1.00 88.06 210 GLY A C 1
ATOM 1601 O O . GLY A 1 210 ? 39.136 -11.670 -8.750 1.00 88.06 210 GLY A O 1
ATOM 1602 N N . PHE A 1 211 ? 41.166 -10.871 -8.191 1.00 93.75 211 PHE A N 1
ATOM 1603 C CA . PHE A 1 211 ? 41.957 -11.554 -9.232 1.00 93.75 211 PHE A CA 1
ATOM 1604 C C . PHE A 1 211 ? 41.626 -11.161 -10.691 1.00 93.75 211 PHE A C 1
ATOM 1606 O O . PHE A 1 211 ? 41.855 -11.964 -11.597 1.00 93.75 211 PHE A O 1
ATOM 1613 N N . TRP A 1 212 ? 41.133 -9.937 -10.932 1.00 94.88 212 TRP A N 1
ATOM 1614 C CA . TRP A 1 212 ? 40.649 -9.461 -12.240 1.00 94.88 212 TRP A CA 1
ATOM 1615 C C . TRP A 1 212 ? 41.488 -9.861 -13.461 1.00 94.88 212 TRP A C 1
ATOM 1617 O O . TRP A 1 212 ? 40.925 -10.462 -14.362 1.00 94.88 212 TRP A O 1
ATOM 1627 N N . ARG A 1 213 ? 42.814 -9.646 -13.472 1.00 94.31 213 ARG A N 1
ATOM 1628 C CA . ARG A 1 213 ? 43.696 -10.006 -14.613 1.00 94.31 213 ARG A CA 1
ATOM 1629 C C . ARG A 1 213 ? 43.496 -11.443 -15.107 1.00 94.31 213 ARG A C 1
ATOM 1631 O O . ARG A 1 213 ? 43.398 -11.686 -16.297 1.00 94.31 213 ARG A O 1
ATOM 1638 N N . ARG A 1 214 ? 43.388 -12.394 -14.175 1.00 94.56 214 ARG A N 1
ATOM 1639 C CA . ARG A 1 214 ? 43.163 -13.818 -14.473 1.00 94.56 214 ARG A CA 1
ATOM 1640 C C . ARG A 1 214 ? 41.719 -14.090 -14.905 1.00 94.56 214 ARG A C 1
ATOM 1642 O O . ARG A 1 214 ? 41.459 -15.036 -15.639 1.00 94.56 214 ARG A O 1
ATOM 1649 N N . LYS A 1 215 ? 40.769 -13.285 -14.422 1.00 95.44 215 LYS A N 1
ATOM 1650 C CA . LYS A 1 215 ? 39.363 -13.362 -14.829 1.00 95.44 215 LYS A CA 1
ATOM 1651 C C . LYS A 1 215 ? 39.139 -12.811 -16.232 1.00 95.44 215 LYS A C 1
ATOM 1653 O O . LYS A 1 215 ? 38.298 -13.384 -16.905 1.00 95.44 215 LYS A O 1
ATOM 1658 N N . THR A 1 216 ? 39.910 -11.816 -16.684 1.00 96.75 216 THR A N 1
ATOM 1659 C CA . THR A 1 216 ? 39.990 -11.392 -18.094 1.00 96.75 216 THR A CA 1
ATOM 1660 C C . THR A 1 216 ? 40.204 -12.608 -18.989 1.00 96.75 216 THR A C 1
ATOM 1662 O O . THR A 1 216 ? 39.329 -12.938 -19.786 1.00 96.75 216 THR A O 1
ATOM 1665 N N . ASP A 1 217 ? 41.294 -13.356 -18.750 1.00 95.62 217 ASP A N 1
ATOM 1666 C CA . ASP A 1 217 ? 41.594 -14.589 -19.483 1.00 95.62 217 ASP A CA 1
ATOM 1667 C C . ASP A 1 217 ? 40.403 -15.553 -19.458 1.00 95.62 217 ASP A C 1
ATOM 1669 O O . ASP A 1 217 ? 40.065 -16.153 -20.468 1.00 95.62 217 ASP A O 1
ATOM 1673 N N . TYR A 1 218 ? 39.776 -15.733 -18.290 1.00 96.56 218 TYR A N 1
ATOM 1674 C CA . TYR A 1 218 ? 38.725 -16.731 -18.093 1.00 96.56 218 TYR A CA 1
ATOM 1675 C C . TYR A 1 218 ? 37.424 -16.367 -18.813 1.00 96.56 218 TYR A C 1
ATOM 1677 O O . TYR A 1 218 ? 36.838 -17.241 -19.446 1.00 96.56 218 TYR A O 1
ATOM 1685 N N . ILE A 1 219 ? 36.970 -15.112 -18.734 1.00 97.19 219 ILE A N 1
ATOM 1686 C CA . ILE A 1 219 ? 35.714 -14.684 -19.366 1.00 97.19 219 ILE A CA 1
ATOM 1687 C C . ILE A 1 219 ? 35.863 -14.549 -20.885 1.00 97.19 219 ILE A C 1
ATOM 1689 O O . ILE A 1 219 ? 34.939 -14.907 -21.610 1.00 97.19 219 ILE A O 1
ATOM 1693 N N . GLN A 1 220 ? 37.039 -14.141 -21.380 1.00 96.81 220 GLN A N 1
ATOM 1694 C CA . GLN A 1 220 ? 37.318 -14.100 -22.819 1.00 96.81 220 GLN A CA 1
ATOM 1695 C C . GLN A 1 220 ? 37.607 -15.494 -23.407 1.00 96.81 220 GLN A C 1
ATOM 1697 O O . GLN A 1 220 ? 37.194 -15.769 -24.532 1.00 96.81 220 GLN A O 1
ATOM 1702 N N . ASP A 1 221 ? 38.257 -16.401 -22.661 1.00 96.88 221 ASP A N 1
ATOM 1703 C CA . ASP A 1 221 ? 38.358 -17.816 -23.058 1.00 96.88 221 ASP A CA 1
ATOM 1704 C C . ASP A 1 221 ? 36.978 -18.473 -23.095 1.00 96.88 221 ASP A C 1
ATOM 1706 O O . ASP A 1 221 ? 36.677 -19.179 -24.053 1.00 96.88 221 ASP A O 1
ATOM 1710 N N . ALA A 1 222 ? 36.123 -18.226 -22.095 1.00 96.94 222 ALA A N 1
ATOM 1711 C CA . ALA A 1 222 ? 34.756 -18.736 -22.097 1.00 96.94 222 ALA A CA 1
ATOM 1712 C C . ALA A 1 222 ? 33.982 -18.223 -23.318 1.00 96.94 222 ALA A C 1
ATOM 1714 O O . ALA A 1 222 ? 33.483 -19.040 -24.083 1.00 96.94 222 ALA A O 1
ATOM 1715 N N . ALA A 1 223 ? 33.958 -16.906 -23.553 1.00 96.62 223 ALA A N 1
ATOM 1716 C CA . ALA A 1 223 ? 33.295 -16.301 -24.708 1.00 96.62 223 ALA A CA 1
ATOM 1717 C C . ALA A 1 223 ? 33.721 -16.951 -26.040 1.00 96.62 223 ALA A C 1
ATOM 1719 O O . ALA A 1 223 ? 32.866 -17.382 -26.813 1.00 96.62 223 ALA A O 1
ATOM 1720 N N . ARG A 1 224 ? 35.032 -17.125 -26.268 1.00 96.69 224 ARG A N 1
ATOM 1721 C CA . ARG A 1 224 ? 35.557 -17.817 -27.459 1.00 96.69 224 ARG A CA 1
ATOM 1722 C C . ARG A 1 224 ? 35.100 -19.279 -27.553 1.00 96.69 224 ARG A C 1
ATOM 1724 O O . ARG A 1 224 ? 34.596 -19.674 -28.598 1.00 96.69 224 ARG A O 1
ATOM 1731 N N . ILE A 1 225 ? 35.176 -20.048 -26.464 1.00 95.94 225 ILE A N 1
ATOM 1732 C CA . ILE A 1 225 ? 34.743 -21.460 -26.429 1.00 95.94 225 ILE A CA 1
ATOM 1733 C C . ILE A 1 225 ? 33.241 -21.615 -26.738 1.00 95.94 225 ILE A C 1
ATOM 1735 O O . ILE A 1 225 ? 32.843 -22.612 -27.342 1.00 95.94 225 ILE A O 1
ATOM 1739 N N . LEU A 1 226 ? 32.393 -20.648 -26.362 1.00 95.88 226 LEU A N 1
ATOM 1740 C CA . LEU A 1 226 ? 30.969 -20.680 -26.725 1.00 95.88 226 LEU A CA 1
ATOM 1741 C C . LEU A 1 226 ? 30.750 -20.341 -28.210 1.00 95.88 226 LEU A C 1
ATOM 1743 O O . LEU A 1 226 ? 29.886 -20.932 -28.855 1.00 95.88 226 LEU A O 1
ATOM 1747 N N . LEU A 1 227 ? 31.545 -19.436 -28.788 1.00 95.94 227 LEU A N 1
ATOM 1748 C CA . LEU A 1 227 ? 31.470 -19.073 -30.213 1.00 95.94 227 LEU A CA 1
ATOM 1749 C C . LEU A 1 227 ? 32.043 -20.138 -31.162 1.00 95.94 227 LEU A C 1
ATOM 1751 O O . LEU A 1 227 ? 31.670 -20.158 -32.334 1.00 95.94 227 LEU A O 1
ATOM 1755 N N . GLU A 1 228 ? 32.905 -21.027 -30.662 1.00 94.19 228 GLU A N 1
ATOM 1756 C CA . GLU A 1 228 ? 33.403 -22.219 -31.370 1.00 94.19 228 GLU A CA 1
ATOM 1757 C C . GLU A 1 228 ? 32.324 -23.308 -31.559 1.00 94.19 228 GLU A C 1
ATOM 1759 O O . GLU A 1 228 ? 32.510 -24.235 -32.352 1.00 94.19 228 GLU A O 1
ATOM 1764 N N . LYS A 1 229 ? 31.181 -23.212 -30.859 1.00 91.62 229 LYS A N 1
ATOM 1765 C CA . LYS A 1 229 ? 30.037 -24.118 -31.040 1.00 91.62 229 LYS A CA 1
ATOM 1766 C C . LYS A 1 229 ? 29.305 -23.879 -32.367 1.00 91.62 229 LYS A C 1
ATOM 1768 O O . LYS A 1 229 ? 29.398 -22.819 -32.982 1.00 91.62 229 LYS A O 1
ATOM 1773 N N . GLN A 1 230 ? 28.557 -24.890 -32.807 1.00 87.38 230 GLN A N 1
ATOM 1774 C CA . GLN A 1 230 ? 27.814 -24.892 -34.071 1.00 87.38 230 GLN A CA 1
ATOM 1775 C C . GLN A 1 230 ? 26.311 -25.068 -33.830 1.00 87.38 230 GLN A C 1
ATOM 1777 O O . GLN A 1 230 ? 25.901 -25.583 -32.791 1.00 87.38 230 GLN A O 1
ATOM 1782 N N . GLY A 1 231 ? 25.495 -24.649 -34.802 1.00 89.56 231 GLY A N 1
ATOM 1783 C CA . GLY A 1 231 ? 24.037 -24.643 -34.667 1.00 89.56 231 GLY A CA 1
ATOM 1784 C C . GLY A 1 231 ? 23.571 -23.740 -33.523 1.00 89.56 231 GLY A C 1
ATOM 1785 O O . GLY A 1 231 ? 24.213 -22.733 -33.211 1.00 89.56 231 GLY A O 1
ATOM 1786 N N . ASP A 1 232 ? 22.471 -24.120 -32.880 1.00 84.75 232 ASP A N 1
ATOM 1787 C CA . ASP A 1 232 ? 21.820 -23.310 -31.846 1.00 84.75 232 ASP A CA 1
ATOM 1788 C C . ASP A 1 232 ? 22.672 -23.140 -30.576 1.00 84.75 232 ASP A C 1
ATOM 1790 O O . ASP A 1 232 ? 22.528 -22.135 -29.881 1.00 84.75 232 ASP A O 1
ATOM 1794 N N . GLU A 1 233 ? 23.630 -24.042 -30.314 1.00 86.81 233 GLU A N 1
ATOM 1795 C CA . GLU A 1 233 ? 24.609 -23.900 -29.223 1.00 86.81 233 GLU A CA 1
ATOM 1796 C C . GLU A 1 233 ? 25.574 -22.715 -29.415 1.00 86.81 233 GLU A C 1
ATOM 1798 O O . GLU A 1 233 ? 26.225 -22.307 -28.451 1.00 86.81 233 GLU A O 1
ATOM 1803 N N . LYS A 1 234 ? 25.716 -22.155 -30.629 1.00 92.94 234 LYS A N 1
ATOM 1804 C CA . LYS A 1 234 ? 26.702 -21.092 -30.885 1.00 92.94 234 LYS A CA 1
ATOM 1805 C C . LYS A 1 234 ? 26.448 -19.872 -29.997 1.00 92.94 234 LYS A C 1
ATOM 1807 O O . LYS A 1 234 ? 25.390 -19.249 -30.080 1.00 92.94 234 LYS A O 1
ATOM 1812 N N . GLY A 1 235 ? 27.441 -19.520 -29.183 1.00 90.38 235 GLY A N 1
ATOM 1813 C CA . GLY A 1 235 ? 27.398 -18.401 -28.240 1.00 90.38 235 GLY A CA 1
ATOM 1814 C C . GLY A 1 235 ? 26.554 -18.648 -26.983 1.00 90.38 235 GLY A C 1
ATOM 1815 O O . GLY A 1 235 ? 26.412 -17.725 -26.189 1.00 90.38 235 GLY A O 1
ATOM 1816 N N . ASP A 1 236 ? 25.990 -19.848 -26.787 1.00 95.19 236 ASP A N 1
ATOM 1817 C CA . ASP A 1 236 ? 25.117 -20.151 -25.646 1.00 95.19 236 ASP A CA 1
ATOM 1818 C C . ASP A 1 236 ? 25.851 -20.804 -24.470 1.00 95.19 236 ASP A C 1
ATOM 1820 O O . ASP A 1 236 ? 26.852 -21.504 -24.628 1.00 95.19 236 ASP A O 1
ATOM 1824 N N . VAL A 1 237 ? 25.330 -20.586 -23.265 1.00 95.75 237 VAL A N 1
ATOM 1825 C CA . VAL A 1 237 ? 25.871 -21.131 -22.017 1.00 95.75 237 VAL A CA 1
ATOM 1826 C C . VAL A 1 237 ? 25.494 -22.611 -21.904 1.00 95.75 237 VAL A C 1
ATOM 1828 O O . VAL A 1 237 ? 24.307 -22.921 -21.957 1.00 95.75 237 VAL A O 1
ATOM 1831 N N . PRO A 1 238 ? 26.435 -23.550 -21.683 1.00 95.81 238 PRO A N 1
ATOM 1832 C CA . PRO A 1 238 ? 26.104 -24.972 -21.657 1.00 95.81 238 PRO A CA 1
ATOM 1833 C C . PRO A 1 238 ? 25.064 -25.325 -20.583 1.00 95.81 238 PRO A C 1
ATOM 1835 O O . PRO A 1 238 ? 25.178 -24.911 -19.432 1.00 95.81 238 PRO A O 1
ATOM 1838 N N . ASN A 1 239 ? 24.083 -26.148 -20.949 1.00 94.94 239 ASN A N 1
ATOM 1839 C CA . ASN A 1 239 ? 23.022 -26.660 -20.071 1.00 94.94 239 ASN A CA 1
ATOM 1840 C C . ASN A 1 239 ? 23.408 -27.966 -19.339 1.00 94.94 239 ASN A C 1
ATOM 1842 O O . ASN A 1 239 ? 22.547 -28.693 -18.847 1.00 94.94 239 ASN A O 1
ATOM 1846 N N . THR A 1 240 ? 24.707 -28.269 -19.253 1.00 94.19 240 THR A N 1
ATOM 1847 C CA . THR A 1 240 ? 25.266 -29.482 -18.633 1.00 94.19 240 THR A CA 1
ATOM 1848 C C . THR A 1 240 ? 26.385 -29.142 -17.650 1.00 94.19 240 THR A C 1
ATOM 1850 O O . THR A 1 240 ? 27.156 -28.201 -17.865 1.00 94.19 240 THR A O 1
ATOM 1853 N N . LEU A 1 241 ? 26.520 -29.930 -16.575 1.00 91.62 241 LEU A N 1
ATOM 1854 C CA . LEU A 1 241 ? 27.607 -29.769 -15.597 1.00 91.62 241 LEU A CA 1
ATOM 1855 C C . LEU A 1 241 ? 28.977 -29.984 -16.249 1.00 91.62 241 LEU A C 1
ATOM 1857 O O . LEU A 1 241 ? 29.946 -29.320 -15.887 1.00 91.62 241 LEU A O 1
ATOM 1861 N N . GLU A 1 242 ? 29.034 -30.882 -17.227 1.00 92.06 242 GLU A N 1
ATOM 1862 C CA . GLU A 1 242 ? 30.190 -31.249 -18.034 1.00 92.06 242 GLU A CA 1
ATOM 1863 C C . GLU A 1 242 ? 30.645 -30.062 -18.887 1.00 92.06 242 GLU A C 1
ATOM 1865 O O . GLU A 1 242 ? 31.813 -29.674 -18.835 1.00 92.06 242 GLU A O 1
ATOM 1870 N N . GLY A 1 243 ? 29.715 -29.447 -19.629 1.00 93.50 243 GLY A N 1
ATOM 1871 C CA . GLY A 1 243 ? 29.985 -28.277 -20.462 1.00 93.50 243 GLY A CA 1
ATOM 1872 C C . GLY A 1 243 ? 30.391 -27.057 -19.637 1.00 93.50 243 GLY A C 1
ATOM 1873 O O . GLY A 1 243 ? 31.373 -26.393 -19.964 1.00 93.50 243 GLY A O 1
ATOM 1874 N N . LEU A 1 244 ? 29.705 -26.801 -18.519 1.00 95.25 244 LEU A N 1
ATOM 1875 C CA . LEU A 1 244 ? 30.042 -25.702 -17.611 1.00 95.25 244 LEU A CA 1
ATOM 1876 C C . LEU A 1 244 ? 31.396 -25.928 -16.928 1.00 95.25 244 LEU A C 1
ATOM 1878 O O . LEU A 1 244 ? 32.251 -25.046 -16.950 1.00 95.25 244 LEU A O 1
ATOM 1882 N N . CYS A 1 245 ? 31.653 -27.115 -16.370 1.00 93.31 245 CYS A N 1
ATOM 1883 C CA . CYS A 1 245 ? 32.943 -27.424 -15.749 1.00 93.31 245 CYS A CA 1
ATOM 1884 C C . CYS A 1 245 ? 34.096 -27.540 -16.758 1.00 93.31 245 CYS A C 1
ATOM 1886 O O . CYS A 1 245 ? 35.249 -27.464 -16.331 1.00 93.31 245 CYS A O 1
ATOM 1888 N N . ALA A 1 246 ? 33.849 -27.680 -18.063 1.00 93.25 246 ALA A N 1
ATOM 1889 C CA . ALA A 1 246 ? 34.898 -27.571 -19.077 1.00 93.25 246 ALA A CA 1
ATOM 1890 C C . ALA A 1 246 ? 35.450 -26.137 -19.194 1.00 93.25 246 ALA A C 1
ATOM 1892 O O . ALA A 1 246 ? 36.640 -25.964 -19.467 1.00 93.25 246 ALA A O 1
ATOM 1893 N N . LEU A 1 247 ? 34.633 -25.113 -18.916 1.00 94.69 247 LEU A N 1
ATOM 1894 C CA . LEU A 1 247 ? 35.052 -23.713 -18.985 1.00 94.69 247 LEU A CA 1
ATOM 1895 C C . LEU A 1 247 ? 36.165 -23.393 -17.968 1.00 94.69 247 LEU A C 1
ATOM 1897 O O . LEU A 1 247 ? 36.244 -23.919 -16.846 1.00 94.69 247 LEU A O 1
ATOM 1901 N N . LYS A 1 248 ? 37.071 -22.502 -18.374 1.00 93.00 248 LYS A N 1
ATOM 1902 C CA . LYS A 1 248 ? 38.197 -22.032 -17.560 1.00 93.00 248 LYS A CA 1
ATOM 1903 C C . LYS A 1 248 ? 37.668 -21.122 -16.445 1.00 93.00 248 LYS A C 1
ATOM 1905 O O . LYS A 1 248 ? 36.805 -20.287 -16.676 1.00 93.00 248 LYS A O 1
ATOM 1910 N N . GLY A 1 249 ? 38.136 -21.313 -15.213 1.00 89.75 249 GLY A N 1
ATOM 1911 C CA . GLY A 1 249 ? 37.626 -20.588 -14.038 1.00 89.75 249 GLY A CA 1
ATOM 1912 C C . GLY A 1 249 ? 36.313 -21.115 -13.447 1.00 89.75 249 GLY A C 1
ATOM 1913 O O . GLY A 1 249 ? 36.115 -20.981 -12.242 1.00 89.75 249 GLY A O 1
ATOM 1914 N N . VAL A 1 250 ? 35.465 -21.775 -14.241 1.00 93.38 250 VAL A N 1
ATOM 1915 C CA . VAL A 1 250 ? 34.248 -22.437 -13.747 1.00 93.38 250 VAL A CA 1
ATOM 1916 C C . VAL A 1 250 ? 34.609 -23.732 -13.006 1.00 93.38 250 VAL A C 1
ATOM 1918 O O . VAL A 1 250 ? 35.495 -24.495 -13.408 1.00 93.38 250 VAL A O 1
ATOM 1921 N N . GLY A 1 251 ? 33.920 -23.980 -11.894 1.00 90.00 251 GLY A N 1
ATOM 1922 C CA . GLY A 1 251 ? 34.010 -25.204 -11.094 1.00 90.00 251 GLY A CA 1
ATOM 1923 C C . GLY A 1 251 ? 32.646 -25.573 -10.497 1.00 90.00 251 GLY A C 1
ATOM 1924 O O . GLY A 1 251 ? 31.702 -24.798 -10.664 1.00 90.00 251 GLY A O 1
ATOM 1925 N N . PRO A 1 252 ? 32.524 -26.707 -9.778 1.00 87.31 252 PRO A N 1
ATOM 1926 C CA . PRO A 1 252 ? 31.234 -27.308 -9.425 1.00 87.31 252 PRO A CA 1
ATOM 1927 C C . PRO A 1 252 ? 30.179 -26.347 -8.859 1.00 87.31 252 PRO A C 1
ATOM 1929 O O . PRO A 1 252 ? 29.085 -26.296 -9.410 1.00 87.31 252 PRO A O 1
ATOM 1932 N N . LYS A 1 253 ? 30.506 -25.502 -7.860 1.00 89.38 253 LYS A N 1
ATOM 1933 C CA . LYS A 1 253 ? 29.576 -24.469 -7.338 1.00 89.38 253 LYS A CA 1
ATOM 1934 C C . LYS A 1 253 ? 28.960 -23.633 -8.468 1.00 89.38 253 LYS A C 1
ATOM 1936 O O . LYS A 1 253 ? 27.749 -23.455 -8.503 1.00 89.38 253 LYS A O 1
ATOM 1941 N N . MET A 1 254 ? 29.800 -23.080 -9.344 1.00 92.31 254 MET A N 1
ATOM 1942 C CA . MET A 1 254 ? 29.349 -22.209 -10.432 1.00 92.31 254 MET A CA 1
ATOM 1943 C C . MET A 1 254 ? 28.529 -22.978 -11.461 1.00 92.31 254 MET A C 1
ATOM 1945 O O . MET A 1 254 ? 27.576 -22.416 -11.976 1.00 92.31 254 MET A O 1
ATOM 1949 N N . ALA A 1 255 ? 28.868 -24.240 -11.737 1.00 93.69 255 ALA A N 1
ATOM 1950 C CA . ALA A 1 255 ? 28.101 -25.067 -12.660 1.00 93.69 255 ALA A CA 1
ATOM 1951 C C . ALA A 1 255 ? 26.683 -25.343 -12.124 1.00 93.69 255 ALA A C 1
ATOM 1953 O O . ALA A 1 255 ? 25.718 -25.105 -12.840 1.00 93.69 255 ALA A O 1
ATOM 1954 N N . PHE A 1 256 ? 26.540 -25.741 -10.853 1.00 93.75 256 PHE A N 1
ATOM 1955 C CA . PHE A 1 256 ? 25.220 -25.915 -10.229 1.00 93.75 256 PHE A CA 1
ATOM 1956 C C . PHE A 1 256 ? 24.402 -24.613 -10.228 1.00 93.75 256 PHE A C 1
ATOM 1958 O O . PHE A 1 256 ? 23.254 -24.624 -10.662 1.00 93.75 256 PHE A O 1
ATOM 1965 N N . LEU A 1 257 ? 24.998 -23.482 -9.824 1.00 92.31 257 LEU A N 1
ATOM 1966 C CA . LEU A 1 257 ? 24.291 -22.194 -9.831 1.00 92.31 257 LEU A CA 1
ATOM 1967 C C . LEU A 1 257 ? 23.916 -21.729 -11.244 1.00 92.31 257 LEU A C 1
ATOM 1969 O O . LEU A 1 257 ? 22.807 -21.247 -11.431 1.00 92.31 257 LEU A O 1
ATOM 1973 N N . ALA A 1 258 ? 24.798 -21.892 -12.235 1.00 93.50 258 ALA A N 1
ATOM 1974 C CA . ALA A 1 258 ? 24.516 -21.507 -13.617 1.00 93.50 258 ALA A CA 1
ATOM 1975 C C . ALA A 1 258 ? 23.363 -22.326 -14.211 1.00 93.50 258 ALA A C 1
ATOM 1977 O O . ALA A 1 258 ? 22.517 -21.760 -14.893 1.00 93.50 258 ALA A O 1
ATOM 1978 N N . LEU A 1 259 ? 23.264 -23.625 -13.910 1.00 94.62 259 LEU A N 1
ATOM 1979 C CA . LEU A 1 259 ? 22.090 -24.416 -14.292 1.00 94.62 259 LEU A CA 1
ATOM 1980 C C . LEU A 1 259 ? 20.815 -23.904 -13.606 1.00 94.62 259 LEU A C 1
ATOM 1982 O O . LEU A 1 259 ? 19.803 -23.719 -14.277 1.00 94.62 259 LEU A O 1
ATOM 1986 N N . GLN A 1 260 ? 20.880 -23.596 -12.306 1.00 92.44 260 GLN A N 1
ATOM 1987 C CA . GLN A 1 260 ? 19.735 -23.120 -11.523 1.00 92.44 260 GLN A CA 1
ATOM 1988 C C . GLN A 1 260 ? 19.243 -21.706 -11.896 1.00 92.44 260 GLN A C 1
ATOM 1990 O O . GLN A 1 260 ? 18.049 -21.446 -11.750 1.00 92.44 260 GLN A O 1
ATOM 1995 N N . CYS A 1 261 ? 20.110 -20.788 -12.347 1.00 88.44 261 CYS A N 1
ATOM 1996 C CA . CYS A 1 261 ? 19.701 -19.431 -12.745 1.00 88.44 261 CYS A CA 1
ATOM 1997 C C . CYS A 1 261 ? 19.509 -19.257 -14.258 1.00 88.44 261 CYS A C 1
ATOM 1999 O O . CYS A 1 261 ? 18.529 -18.643 -14.666 1.00 88.44 261 CYS A O 1
ATOM 2001 N N . ALA A 1 262 ? 20.397 -19.812 -15.089 1.00 90.69 262 ALA A N 1
ATOM 2002 C CA . ALA A 1 262 ? 20.394 -19.581 -16.535 1.00 90.69 262 ALA A CA 1
ATOM 2003 C C . ALA A 1 262 ? 19.445 -20.532 -17.291 1.00 90.69 262 ALA A C 1
ATOM 2005 O O . ALA A 1 262 ? 18.934 -20.179 -18.351 1.00 90.69 262 ALA A O 1
ATOM 2006 N N . TRP A 1 263 ? 19.200 -21.732 -16.754 1.00 92.94 263 TRP A N 1
ATOM 2007 C CA . TRP A 1 263 ? 18.405 -22.779 -17.413 1.00 92.94 263 TRP A CA 1
ATOM 2008 C C . TRP A 1 263 ? 17.226 -23.309 -16.581 1.00 92.94 263 TRP A C 1
ATOM 2010 O O . TRP A 1 263 ? 16.476 -24.145 -17.072 1.00 92.94 263 TRP A O 1
ATOM 2020 N N . ASP A 1 264 ? 17.081 -22.857 -15.333 1.00 90.69 264 ASP A N 1
ATOM 2021 C CA . ASP A 1 264 ? 16.171 -23.410 -14.312 1.00 90.69 264 ASP A CA 1
ATOM 2022 C C . ASP A 1 264 ? 16.327 -24.929 -14.050 1.00 90.69 264 ASP A C 1
ATOM 2024 O O . ASP A 1 264 ? 15.428 -25.618 -13.570 1.00 90.69 264 ASP A O 1
ATOM 2028 N N . ILE A 1 265 ? 17.512 -25.479 -14.340 1.00 93.94 265 ILE A N 1
ATOM 2029 C CA . ILE A 1 265 ? 17.824 -26.902 -14.170 1.00 93.94 265 ILE A CA 1
ATOM 2030 C C . ILE A 1 265 ? 18.386 -27.139 -12.764 1.00 93.94 265 ILE A C 1
ATOM 2032 O O . ILE A 1 265 ? 19.531 -26.805 -12.451 1.00 93.94 265 ILE A O 1
ATOM 2036 N N . ASN A 1 266 ? 17.599 -27.788 -11.905 1.00 91.44 266 ASN A N 1
ATOM 2037 C CA . ASN A 1 266 ? 18.013 -28.144 -10.548 1.00 91.44 266 ASN A CA 1
ATOM 2038 C C . ASN A 1 266 ? 18.856 -29.439 -10.506 1.00 91.44 266 ASN A C 1
ATOM 2040 O O . ASN A 1 266 ? 18.394 -30.488 -10.064 1.00 91.44 266 ASN A O 1
ATOM 2044 N N . ALA A 1 267 ? 20.108 -29.369 -10.969 1.00 90.00 267 ALA A N 1
ATOM 2045 C CA . ALA A 1 267 ? 21.034 -30.513 -10.977 1.00 90.00 267 ALA A CA 1
ATOM 2046 C C . ALA A 1 267 ? 21.674 -30.833 -9.604 1.00 90.00 267 ALA A C 1
ATOM 2048 O O . ALA A 1 267 ? 22.329 -31.866 -9.442 1.00 90.00 267 ALA A O 1
ATOM 2049 N N . GLY A 1 268 ? 21.539 -29.941 -8.619 1.00 90.00 268 GLY A N 1
ATOM 2050 C CA . GLY A 1 268 ? 22.158 -30.062 -7.298 1.00 90.00 268 GLY A CA 1
ATOM 2051 C C . GLY A 1 268 ? 22.494 -28.711 -6.672 1.00 90.00 268 GLY A C 1
ATOM 2052 O O . GLY A 1 268 ? 22.305 -27.663 -7.283 1.00 90.00 268 GLY A O 1
ATOM 2053 N N . ILE A 1 269 ? 23.003 -28.731 -5.438 1.00 91.69 269 ILE A N 1
ATOM 2054 C CA . ILE A 1 269 ? 23.139 -27.517 -4.618 1.00 91.69 269 ILE A CA 1
ATOM 2055 C C . ILE A 1 269 ? 24.446 -26.769 -4.925 1.00 91.69 269 ILE A C 1
ATOM 2057 O O . ILE A 1 269 ? 25.546 -27.286 -4.717 1.00 91.69 269 ILE A O 1
ATOM 2061 N N . GLY A 1 270 ? 24.358 -25.493 -5.301 1.00 91.00 270 GLY A N 1
ATOM 2062 C CA . GLY A 1 270 ? 25.515 -24.598 -5.275 1.00 91.00 270 GLY A CA 1
ATOM 2063 C C . GLY A 1 270 ? 25.940 -24.280 -3.834 1.00 91.00 270 GLY A C 1
ATOM 2064 O O . GLY A 1 270 ? 25.253 -23.535 -3.141 1.00 91.00 270 GLY A O 1
ATOM 2065 N N . VAL A 1 271 ? 27.083 -24.794 -3.363 1.00 92.12 271 VAL A N 1
ATOM 2066 C CA . VAL A 1 271 ? 27.613 -24.487 -2.014 1.00 92.12 271 VAL A CA 1
ATOM 2067 C C . VAL A 1 271 ? 28.775 -23.497 -2.076 1.00 92.12 271 VAL A C 1
ATOM 2069 O O . VAL A 1 271 ? 29.748 -23.689 -2.803 1.00 92.12 271 VAL A O 1
ATOM 2072 N N . ASP A 1 272 ? 28.687 -22.437 -1.273 1.00 90.38 272 ASP A N 1
ATOM 2073 C CA . ASP A 1 272 ? 29.701 -21.391 -1.138 1.00 90.38 272 ASP A CA 1
ATOM 2074 C C . ASP A 1 272 ? 30.276 -21.314 0.299 1.00 90.38 272 ASP A C 1
ATOM 2076 O O . ASP A 1 272 ? 29.981 -22.154 1.148 1.00 90.38 272 ASP A O 1
ATOM 2080 N N . VAL A 1 273 ? 31.094 -20.294 0.590 1.00 90.19 273 VAL A N 1
ATOM 2081 C CA . VAL A 1 273 ? 31.685 -20.055 1.920 1.00 90.19 273 VAL A CA 1
ATOM 2082 C C . VAL A 1 273 ? 30.690 -19.536 2.973 1.00 90.19 273 VAL A C 1
ATOM 2084 O O . VAL A 1 273 ? 31.013 -19.544 4.162 1.00 90.19 273 VAL A O 1
ATOM 2087 N N . HIS A 1 274 ? 29.491 -19.094 2.586 1.00 94.25 274 HIS A N 1
ATOM 2088 C CA . HIS A 1 274 ? 28.387 -18.777 3.493 1.00 94.25 274 HIS A CA 1
ATOM 2089 C C . HIS A 1 274 ? 27.621 -20.050 3.860 1.00 94.25 274 HIS A C 1
ATOM 2091 O O . HIS A 1 274 ? 27.623 -20.417 5.036 1.00 94.25 274 HIS A O 1
ATOM 2097 N N . VAL A 1 275 ? 27.091 -20.790 2.878 1.00 95.81 275 VAL A N 1
ATOM 2098 C CA . VAL A 1 275 ? 26.408 -22.083 3.093 1.00 95.81 275 VAL A CA 1
ATOM 2099 C C . VAL A 1 275 ? 27.301 -23.053 3.884 1.00 95.81 275 VAL A C 1
ATOM 2101 O O . VAL A 1 275 ? 26.885 -23.587 4.915 1.00 95.81 275 VAL A O 1
ATOM 2104 N N . HIS A 1 276 ? 28.560 -23.236 3.467 1.00 96.31 276 HIS A N 1
ATOM 2105 C CA . HIS A 1 276 ? 29.522 -24.118 4.140 1.00 96.31 276 HIS A CA 1
ATOM 2106 C C . HIS A 1 276 ? 29.788 -23.709 5.599 1.00 96.31 276 HIS A C 1
ATOM 2108 O O . HIS A 1 276 ? 29.783 -24.555 6.495 1.00 96.31 276 HIS A O 1
ATOM 2114 N N . ARG A 1 277 ? 29.968 -22.408 5.868 1.00 96.38 277 ARG A N 1
ATOM 2115 C CA . ARG A 1 277 ? 30.217 -21.887 7.222 1.00 96.38 277 ARG A CA 1
ATOM 2116 C C . ARG A 1 277 ? 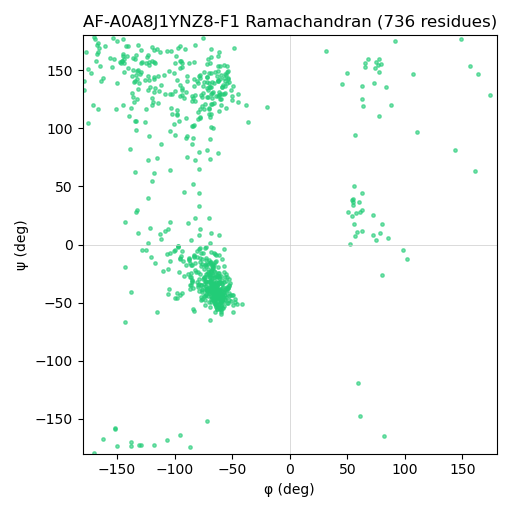28.998 -22.039 8.128 1.00 96.38 277 ARG A C 1
ATOM 2118 O O . ARG A 1 277 ? 29.140 -22.422 9.288 1.00 96.38 277 ARG A O 1
ATOM 2125 N N . ILE A 1 278 ? 27.814 -21.704 7.623 1.00 97.50 278 ILE A N 1
ATOM 2126 C CA . ILE A 1 278 ? 26.596 -21.611 8.432 1.00 97.50 278 ILE A CA 1
ATOM 2127 C C . ILE A 1 278 ? 26.068 -23.009 8.752 1.00 97.50 278 ILE A C 1
ATOM 2129 O O . ILE A 1 278 ? 25.846 -23.309 9.920 1.00 97.50 278 ILE A O 1
ATOM 2133 N N . THR A 1 279 ? 25.983 -23.912 7.773 1.00 97.38 279 THR A N 1
ATOM 2134 C CA . THR A 1 279 ? 25.493 -25.283 8.016 1.00 97.38 279 THR A CA 1
ATOM 2135 C C . THR A 1 279 ? 26.409 -26.084 8.957 1.00 97.38 279 THR A C 1
ATOM 2137 O O . THR A 1 279 ? 25.919 -26.843 9.795 1.00 97.38 279 THR A O 1
ATOM 2140 N N . ASN A 1 280 ? 27.730 -25.848 8.938 1.00 97.00 280 ASN A N 1
ATOM 2141 C CA . ASN A 1 280 ? 28.640 -26.398 9.953 1.00 97.00 280 ASN A CA 1
ATOM 2142 C C . ASN A 1 280 ? 28.448 -25.759 11.347 1.00 97.00 280 ASN A C 1
ATOM 2144 O O . ASN A 1 280 ? 28.439 -26.488 12.337 1.00 97.00 280 ASN A O 1
ATOM 2148 N N . ARG A 1 281 ? 28.207 -24.439 11.456 1.00 95.56 281 ARG A N 1
ATOM 2149 C CA . ARG A 1 281 ? 27.851 -23.771 12.735 1.00 95.56 281 ARG A CA 1
ATOM 2150 C C . ARG A 1 281 ? 26.528 -24.269 13.327 1.00 95.56 281 ARG A C 1
ATOM 2152 O O . ARG A 1 281 ? 26.405 -24.388 14.542 1.00 95.56 281 ARG A O 1
ATOM 2159 N N . LEU A 1 282 ? 25.555 -24.604 12.483 1.00 96.25 282 LEU A N 1
ATOM 2160 C CA . LEU A 1 282 ? 24.293 -25.230 12.895 1.00 96.25 282 LEU A CA 1
ATOM 2161 C C . LEU A 1 282 ? 24.448 -26.724 13.242 1.00 96.25 282 LEU A C 1
ATOM 2163 O O . LEU A 1 282 ? 23.513 -27.339 13.750 1.00 96.25 282 LEU A O 1
ATOM 2167 N N . ARG A 1 283 ? 25.633 -27.308 13.001 1.00 95.12 283 ARG A N 1
ATOM 2168 C CA . ARG A 1 283 ? 25.943 -28.744 13.129 1.00 95.12 283 ARG A CA 1
ATOM 2169 C C . ARG A 1 283 ? 25.005 -29.639 12.309 1.00 95.12 283 ARG A C 1
ATOM 2171 O O . ARG A 1 283 ? 24.661 -30.743 12.731 1.00 95.12 283 ARG A O 1
ATOM 2178 N N . TRP A 1 284 ? 24.661 -29.185 11.101 1.00 96.19 284 TRP A N 1
ATOM 2179 C CA . TRP A 1 284 ? 23.964 -29.987 10.086 1.00 96.19 284 TRP A CA 1
ATOM 2180 C C . TRP A 1 284 ? 24.835 -31.114 9.509 1.00 96.19 284 TRP A C 1
ATOM 2182 O O . TRP A 1 284 ? 24.353 -31.959 8.765 1.00 96.19 284 TRP A O 1
ATOM 2192 N N . HIS A 1 285 ? 26.116 -31.149 9.880 1.00 94.19 285 HIS A N 1
ATOM 2193 C CA . HIS A 1 285 ? 27.085 -32.150 9.456 1.00 94.19 285 HIS A CA 1
ATOM 2194 C C . HIS A 1 285 ? 27.630 -32.894 10.675 1.00 94.19 285 HIS A C 1
ATOM 2196 O O . HIS A 1 285 ? 28.115 -32.284 11.630 1.00 94.19 285 HIS A O 1
ATOM 2202 N N . LYS A 1 286 ? 27.537 -34.225 10.638 1.00 88.69 286 LYS A N 1
ATOM 2203 C CA . LYS A 1 286 ? 28.055 -35.150 11.657 1.00 88.69 286 LYS A CA 1
ATOM 2204 C C . LYS A 1 286 ? 28.789 -36.305 10.954 1.00 88.69 286 LYS A C 1
ATOM 2206 O O . LYS A 1 286 ? 28.096 -37.136 10.368 1.00 88.69 286 LYS A O 1
ATOM 2211 N N . PRO A 1 287 ? 30.135 -36.373 10.982 1.00 89.94 287 PRO A N 1
ATOM 2212 C CA . PRO A 1 287 ? 31.056 -35.342 11.476 1.00 89.94 287 PRO A CA 1
ATOM 2213 C C . PRO A 1 287 ? 30.953 -34.022 10.676 1.00 89.94 287 PRO A C 1
ATOM 2215 O O . PRO A 1 287 ? 30.372 -34.015 9.588 1.00 89.94 287 PRO A O 1
ATOM 2218 N N . PRO A 1 288 ? 31.506 -32.905 11.190 1.00 92.75 288 PRO A N 1
ATOM 2219 C CA . PRO A 1 288 ? 31.622 -31.654 10.441 1.00 92.75 288 PRO A CA 1
ATOM 2220 C C . PRO A 1 288 ? 32.321 -31.840 9.088 1.00 92.75 288 PRO A C 1
ATOM 2222 O O . PRO A 1 288 ? 33.192 -32.697 8.939 1.00 92.75 288 PRO A O 1
ATOM 2225 N N . THR A 1 289 ? 31.951 -31.022 8.102 1.00 95.75 289 THR A N 1
ATOM 2226 C CA . THR A 1 289 ? 32.536 -31.075 6.753 1.00 95.75 289 THR A CA 1
ATOM 2227 C C . THR A 1 289 ? 33.666 -30.064 6.607 1.00 95.75 289 THR A C 1
ATOM 2229 O O . THR A 1 289 ? 33.536 -28.921 7.032 1.00 95.75 289 THR A O 1
ATOM 2232 N N . ASN A 1 290 ? 34.766 -30.473 5.968 1.00 94.50 290 ASN A N 1
ATOM 2233 C CA . ASN A 1 290 ? 35.978 -29.654 5.822 1.00 94.50 290 ASN A CA 1
ATOM 2234 C C . ASN A 1 290 ? 36.080 -28.962 4.452 1.00 94.50 290 ASN A C 1
ATOM 2236 O O . ASN A 1 290 ? 37.007 -28.194 4.212 1.00 94.50 290 ASN A O 1
ATOM 2240 N N . THR A 1 291 ? 35.150 -29.245 3.534 1.00 92.56 291 THR A N 1
ATOM 2241 C CA . THR A 1 291 ? 35.109 -28.654 2.189 1.00 92.56 291 THR A CA 1
ATOM 2242 C C . THR A 1 291 ? 33.671 -28.336 1.755 1.00 92.56 291 THR A C 1
ATOM 2244 O O . THR A 1 291 ? 32.744 -29.045 2.162 1.00 92.56 291 THR A O 1
ATOM 2247 N N . PRO A 1 292 ? 33.459 -27.329 0.882 1.00 91.62 292 PRO A N 1
ATOM 2248 C CA . PRO A 1 292 ? 32.150 -27.043 0.290 1.00 91.62 292 PRO A CA 1
ATOM 2249 C C . PRO A 1 292 ? 31.535 -28.225 -0.472 1.00 91.62 292 PRO A C 1
ATOM 2251 O O . PRO A 1 292 ? 30.322 -28.390 -0.450 1.00 91.62 292 PRO A O 1
ATOM 2254 N N . GLU A 1 293 ? 32.351 -29.078 -1.100 1.00 90.94 293 GLU A N 1
ATOM 2255 C CA . GLU A 1 293 ? 31.866 -30.248 -1.849 1.00 90.94 293 GLU A CA 1
ATOM 2256 C C . GLU A 1 293 ? 31.348 -31.356 -0.917 1.00 90.94 293 GLU A C 1
ATOM 2258 O O . GLU A 1 293 ? 30.289 -31.926 -1.166 1.00 90.94 293 GLU A O 1
ATOM 2263 N N . GLN A 1 294 ? 32.016 -31.601 0.219 1.00 93.31 294 GLN A N 1
ATOM 2264 C CA . GLN A 1 294 ? 31.480 -32.478 1.270 1.00 93.31 294 GLN A CA 1
ATOM 2265 C C . GLN A 1 294 ? 30.188 -31.910 1.875 1.00 93.31 294 GLN A C 1
ATOM 2267 O O . GLN A 1 294 ? 29.250 -32.659 2.132 1.00 93.31 294 GLN A O 1
ATOM 2272 N N . THR A 1 295 ? 30.107 -30.587 2.074 1.00 95.56 295 THR A N 1
ATOM 2273 C CA . THR A 1 295 ? 28.849 -29.938 2.473 1.00 95.56 295 THR A CA 1
ATOM 2274 C C . THR A 1 295 ? 27.756 -30.165 1.430 1.00 95.56 295 THR A C 1
ATOM 2276 O O . THR A 1 295 ? 26.657 -30.547 1.817 1.00 95.56 295 THR A O 1
ATOM 2279 N N . ARG A 1 296 ? 28.037 -29.972 0.132 1.00 94.94 296 ARG A N 1
ATOM 2280 C CA . ARG A 1 296 ? 27.063 -30.192 -0.949 1.00 94.94 296 ARG A CA 1
ATOM 2281 C C . ARG A 1 296 ? 26.537 -31.618 -0.927 1.00 94.94 296 ARG A C 1
ATOM 2283 O O . ARG A 1 296 ? 25.329 -31.799 -0.871 1.00 94.94 296 ARG A O 1
ATOM 2290 N N . LEU A 1 297 ? 27.437 -32.598 -0.925 1.00 93.69 297 LEU A N 1
ATOM 2291 C CA . LEU A 1 297 ? 27.107 -34.020 -0.882 1.00 93.69 297 LEU A CA 1
ATOM 2292 C C . LEU A 1 297 ? 26.225 -34.380 0.321 1.00 93.69 297 LEU A C 1
ATOM 2294 O O . LEU A 1 297 ? 25.222 -35.069 0.149 1.00 93.69 297 LEU A O 1
ATOM 2298 N N . ASN A 1 298 ? 26.549 -33.871 1.515 1.00 95.00 298 ASN A N 1
ATOM 2299 C CA . ASN A 1 298 ? 25.715 -34.069 2.698 1.00 95.00 298 ASN A CA 1
ATOM 2300 C C . ASN A 1 298 ? 24.330 -33.427 2.528 1.00 95.00 298 ASN A C 1
ATOM 2302 O O . ASN A 1 298 ? 23.331 -34.133 2.637 1.00 95.00 298 ASN A O 1
ATOM 2306 N N . LEU A 1 299 ? 24.257 -32.122 2.225 1.00 95.12 299 LEU A N 1
ATOM 2307 C CA . LEU A 1 299 ? 22.984 -31.398 2.083 1.00 95.12 299 LEU A CA 1
ATOM 2308 C C . LEU A 1 299 ? 22.095 -32.036 1.007 1.00 95.12 299 LEU A C 1
ATOM 2310 O O . LEU A 1 299 ? 20.941 -32.346 1.269 1.00 95.12 299 LEU A O 1
ATOM 2314 N N . GLN A 1 300 ? 22.642 -32.299 -0.180 1.00 94.25 300 GLN A N 1
ATOM 2315 C CA . GLN A 1 300 ? 21.914 -32.859 -1.321 1.00 94.25 300 GLN A CA 1
ATOM 2316 C C . GLN A 1 300 ? 21.404 -34.291 -1.064 1.00 94.25 300 GLN A C 1
ATOM 2318 O O . GLN A 1 300 ? 20.531 -34.756 -1.789 1.00 94.25 300 GLN A O 1
ATOM 2323 N N . SER A 1 301 ? 21.906 -34.977 -0.028 1.00 94.00 301 SER A N 1
ATOM 2324 C CA . SER A 1 301 ? 21.459 -36.324 0.350 1.00 94.00 301 SER A CA 1
ATOM 2325 C C . SER A 1 301 ? 20.252 -36.379 1.300 1.00 94.00 301 SER A C 1
ATOM 2327 O O . SER A 1 301 ? 19.689 -37.459 1.462 1.00 94.00 301 SER A O 1
ATOM 2329 N N . TRP A 1 302 ? 19.839 -35.258 1.911 1.00 94.31 302 TRP A N 1
ATOM 2330 C CA . TRP A 1 302 ? 18.667 -35.217 2.810 1.00 94.31 302 TRP A CA 1
ATOM 2331 C C . TRP A 1 302 ? 17.809 -33.945 2.729 1.00 94.31 302 TRP A C 1
ATOM 2333 O O . TRP A 1 302 ? 16.659 -33.973 3.164 1.00 94.31 302 TRP A O 1
ATOM 2343 N N . LEU A 1 303 ? 18.327 -32.831 2.204 1.00 94.88 303 LEU A N 1
ATOM 2344 C CA . LEU A 1 303 ? 17.573 -31.586 2.051 1.00 94.88 303 LEU A CA 1
ATOM 2345 C C . LEU A 1 303 ? 16.525 -31.752 0.931 1.00 94.88 303 LEU A C 1
ATOM 2347 O O . LEU A 1 303 ? 16.900 -32.201 -0.158 1.00 94.88 303 LEU A O 1
ATOM 2351 N N . PRO A 1 304 ? 15.253 -31.359 1.134 1.00 94.44 304 PRO A N 1
ATOM 2352 C CA . PRO A 1 304 ? 14.230 -31.399 0.089 1.00 94.44 304 PRO A CA 1
ATOM 2353 C C . PRO A 1 304 ? 14.638 -30.655 -1.189 1.00 94.44 304 PRO A C 1
ATOM 2355 O O . PRO A 1 304 ? 15.198 -29.560 -1.131 1.00 94.44 304 PRO A O 1
ATOM 2358 N N . SER A 1 305 ? 14.331 -31.235 -2.353 1.00 90.69 305 SER A N 1
ATOM 2359 C CA . SER A 1 305 ? 14.764 -30.738 -3.670 1.00 90.69 305 SER A CA 1
ATOM 2360 C C . SER A 1 305 ? 14.309 -29.309 -3.976 1.00 90.69 305 SER A C 1
ATOM 2362 O O . SER A 1 305 ? 15.066 -28.554 -4.588 1.00 90.69 305 SER A O 1
ATOM 2364 N N . HIS A 1 306 ? 13.124 -28.908 -3.504 1.00 90.88 306 HIS A N 1
ATOM 2365 C CA . HIS A 1 306 ? 12.610 -27.544 -3.656 1.00 90.88 306 HIS A CA 1
ATOM 2366 C C . HIS A 1 306 ? 13.482 -26.494 -2.938 1.00 90.88 306 HIS A C 1
ATOM 2368 O O . HIS A 1 306 ? 13.588 -25.365 -3.409 1.00 90.88 306 HIS A O 1
ATOM 2374 N N . LEU A 1 307 ? 14.204 -26.868 -1.871 1.00 93.94 307 LEU A N 1
ATOM 2375 C CA . LEU A 1 307 ? 15.123 -25.969 -1.159 1.00 93.94 307 LEU A CA 1
ATOM 2376 C C . LEU A 1 307 ? 16.512 -25.860 -1.814 1.00 93.94 307 LEU A C 1
ATOM 2378 O O . LEU A 1 307 ? 17.304 -25.004 -1.421 1.00 93.94 307 LEU A O 1
ATOM 2382 N N . HIS A 1 308 ? 16.838 -26.681 -2.823 1.00 94.06 308 HIS A N 1
ATOM 2383 C CA . HIS A 1 308 ? 18.185 -26.711 -3.426 1.00 94.06 308 HIS A CA 1
ATOM 2384 C C . HIS A 1 308 ? 18.546 -25.425 -4.181 1.00 94.06 308 HIS A C 1
ATOM 2386 O O . HIS A 1 308 ? 19.733 -25.110 -4.286 1.00 94.06 308 HIS A O 1
ATOM 2392 N N . LYS A 1 309 ? 17.544 -24.689 -4.685 1.00 89.94 309 LYS A N 1
ATOM 2393 C CA . LYS A 1 309 ? 17.689 -23.381 -5.347 1.00 89.94 309 LYS A CA 1
ATOM 2394 C C . LYS A 1 309 ? 17.739 -22.211 -4.337 1.00 89.94 309 LYS A C 1
ATOM 2396 O O . LYS A 1 309 ? 18.742 -21.497 -4.343 1.00 89.94 309 LYS A O 1
ATOM 2401 N N . PRO A 1 310 ? 16.762 -22.014 -3.422 1.00 91.81 310 PRO A N 1
ATOM 2402 C CA . PRO A 1 310 ? 16.768 -20.868 -2.499 1.00 91.81 310 PRO A CA 1
ATOM 2403 C C . PRO A 1 310 ? 17.851 -20.918 -1.407 1.00 91.81 310 PRO A C 1
ATOM 2405 O O . PRO A 1 310 ? 18.271 -19.861 -0.929 1.00 91.81 310 PRO A O 1
ATOM 2408 N N . ILE A 1 311 ? 18.360 -22.100 -1.018 1.00 94.12 311 ILE A N 1
ATOM 2409 C CA . ILE A 1 311 ? 19.311 -22.208 0.106 1.00 94.12 311 ILE A CA 1
ATOM 2410 C C . ILE A 1 311 ? 20.598 -21.386 -0.085 1.00 94.12 311 ILE A C 1
ATOM 2412 O O . ILE A 1 311 ? 21.156 -20.917 0.908 1.00 94.12 311 ILE A O 1
ATOM 2416 N N . ASN A 1 312 ? 21.078 -21.173 -1.321 1.00 93.06 312 ASN A N 1
ATOM 2417 C CA . ASN A 1 312 ? 22.284 -20.369 -1.541 1.00 93.06 312 ASN A CA 1
ATOM 2418 C C . ASN A 1 312 ? 22.067 -18.870 -1.230 1.00 93.06 312 ASN A C 1
ATOM 2420 O O . ASN A 1 312 ? 22.667 -18.410 -0.256 1.00 93.06 312 ASN A O 1
ATOM 2424 N N . PRO A 1 313 ? 21.211 -18.110 -1.948 1.00 91.31 313 PRO A N 1
ATOM 2425 C CA . PRO A 1 313 ? 21.004 -16.682 -1.673 1.00 91.31 313 PRO A CA 1
ATOM 2426 C C . PRO A 1 313 ? 20.461 -16.413 -0.260 1.00 91.31 313 PRO A C 1
ATOM 2428 O O . PRO A 1 313 ? 20.842 -15.422 0.376 1.00 91.31 313 PRO A O 1
ATOM 2431 N N . MET A 1 314 ? 19.650 -17.322 0.295 1.00 93.94 314 MET A N 1
ATOM 2432 C CA . MET A 1 314 ? 19.187 -17.237 1.683 1.00 93.94 314 MET A CA 1
ATOM 2433 C C . MET A 1 314 ? 20.372 -17.258 2.669 1.00 93.94 314 MET A C 1
ATOM 2435 O O . MET A 1 314 ? 20.563 -16.301 3.429 1.00 93.94 314 MET A O 1
ATOM 2439 N N . MET A 1 315 ? 21.231 -18.284 2.602 1.00 95.62 315 MET A N 1
ATOM 2440 C CA . MET A 1 315 ? 22.399 -18.423 3.484 1.00 95.62 315 MET A CA 1
ATOM 2441 C C . MET A 1 315 ? 23.476 -17.363 3.218 1.00 95.62 315 MET A C 1
ATOM 2443 O O . MET A 1 315 ? 24.135 -16.916 4.162 1.00 95.62 315 MET A O 1
ATOM 2447 N N . VAL A 1 316 ? 23.663 -16.938 1.962 1.00 93.25 316 VAL A N 1
ATOM 2448 C CA . VAL A 1 316 ? 24.608 -15.871 1.601 1.00 93.25 316 VAL A CA 1
ATOM 2449 C C . VAL A 1 316 ? 24.234 -14.586 2.326 1.00 93.25 316 VAL A C 1
ATOM 2451 O O . VAL A 1 316 ? 25.024 -14.141 3.164 1.00 93.25 316 VAL A O 1
ATOM 2454 N N . GLY A 1 317 ? 23.026 -14.055 2.114 1.00 92.88 317 GLY A N 1
ATOM 2455 C CA . GLY A 1 317 ? 22.587 -12.813 2.757 1.00 92.88 317 GLY A CA 1
ATOM 2456 C C . GLY A 1 317 ? 22.560 -12.914 4.285 1.00 92.88 317 GLY A C 1
ATOM 2457 O O . GLY A 1 317 ? 23.054 -12.025 4.983 1.00 92.88 317 GLY A O 1
ATOM 2458 N N . PHE A 1 318 ? 22.138 -14.058 4.841 1.00 95.12 318 PHE A N 1
ATOM 2459 C CA . PHE A 1 318 ? 22.168 -14.267 6.293 1.00 95.12 318 PHE A CA 1
ATOM 2460 C C . PHE A 1 318 ? 23.599 -14.210 6.846 1.00 95.12 318 PHE A C 1
ATOM 2462 O O . PHE A 1 318 ? 23.853 -13.628 7.903 1.00 95.12 318 PHE A O 1
ATOM 2469 N N . GLY A 1 319 ? 24.562 -14.762 6.106 1.00 94.44 319 GLY A N 1
ATOM 2470 C CA . GLY A 1 319 ? 25.986 -14.677 6.409 1.00 94.44 319 GLY A CA 1
ATOM 2471 C C . GLY A 1 319 ? 26.652 -13.335 6.082 1.00 94.44 319 GLY A C 1
ATOM 2472 O O . GLY A 1 319 ? 27.789 -13.142 6.516 1.00 94.44 319 GLY A O 1
ATOM 2473 N N . GLN A 1 320 ? 25.996 -12.446 5.329 1.00 90.50 320 GLN A N 1
ATOM 2474 C CA . GLN A 1 320 ? 26.455 -11.080 5.040 1.00 90.50 320 GLN A CA 1
ATOM 2475 C C . GLN A 1 320 ? 26.046 -10.092 6.138 1.00 90.50 320 GLN A C 1
ATOM 2477 O O . GLN A 1 320 ? 26.829 -9.195 6.443 1.00 90.50 320 GLN A O 1
ATOM 2482 N N . VAL A 1 321 ? 24.870 -10.274 6.755 1.00 90.00 321 VAL A N 1
ATOM 2483 C CA . VAL A 1 321 ? 24.311 -9.310 7.724 1.00 90.00 321 VAL A CA 1
ATOM 2484 C C . VAL A 1 321 ? 24.400 -9.793 9.185 1.00 90.00 321 VAL A C 1
ATOM 2486 O O . VAL A 1 321 ? 24.800 -9.022 10.062 1.00 90.00 321 VAL A O 1
ATOM 2489 N N . ILE A 1 322 ? 24.098 -11.073 9.466 1.00 92.12 322 ILE A N 1
ATOM 2490 C CA . ILE A 1 322 ? 23.941 -11.605 10.841 1.00 92.12 322 ILE A CA 1
ATOM 2491 C C . ILE A 1 322 ? 24.993 -12.656 11.207 1.00 92.12 322 ILE A C 1
ATOM 2493 O O . ILE A 1 322 ? 25.739 -12.489 12.176 1.00 92.12 322 ILE A O 1
ATOM 2497 N N . CYS A 1 323 ? 25.090 -13.752 10.446 1.00 94.69 323 CYS A N 1
ATOM 2498 C CA . CYS A 1 323 ? 26.009 -14.861 10.727 1.00 94.69 323 CYS A CA 1
ATOM 2499 C C . CYS A 1 323 ? 27.421 -14.585 10.178 1.00 94.69 323 CYS A C 1
ATOM 2501 O O . CYS A 1 323 ? 28.018 -15.389 9.446 1.00 94.69 323 CYS A O 1
ATOM 2503 N N . LEU A 1 324 ? 27.951 -13.414 10.536 1.00 91.56 324 LEU A N 1
ATOM 2504 C CA . LEU A 1 324 ? 29.234 -12.882 10.089 1.00 91.56 324 LEU A CA 1
ATOM 2505 C C . LEU A 1 324 ? 30.389 -13.873 10.352 1.00 91.56 324 LEU A C 1
ATOM 2507 O O . LEU A 1 324 ? 30.336 -14.640 11.325 1.00 91.56 324 LEU A O 1
ATOM 2511 N N . PRO A 1 325 ? 31.447 -13.896 9.516 1.00 88.94 325 PRO A N 1
ATOM 2512 C CA . PRO A 1 325 ? 32.602 -14.769 9.733 1.00 88.94 325 PRO A CA 1
ATOM 2513 C C . PRO A 1 325 ? 33.252 -14.565 11.107 1.00 88.94 325 PRO A C 1
ATOM 2515 O O . PRO A 1 325 ? 33.500 -15.545 11.807 1.00 88.94 325 PRO A O 1
ATOM 2518 N N . VAL A 1 326 ? 33.423 -13.311 11.528 1.00 87.94 326 VAL A N 1
ATOM 2519 C CA . VAL A 1 326 ? 33.927 -12.901 12.847 1.00 87.94 326 VAL A CA 1
ATOM 2520 C C . VAL A 1 326 ? 32.836 -12.099 13.556 1.00 87.94 326 VAL A C 1
ATOM 2522 O O . VAL A 1 326 ? 32.107 -11.356 12.905 1.00 87.94 326 VAL A O 1
ATOM 2525 N N . GLY A 1 327 ? 32.703 -12.268 14.876 1.00 85.44 327 GLY A N 1
ATOM 2526 C CA . GLY A 1 327 ? 31.734 -11.531 15.696 1.00 85.44 327 GLY A CA 1
ATOM 2527 C C . GLY A 1 327 ? 30.270 -11.642 15.233 1.00 85.44 327 GLY A C 1
ATOM 2528 O O . GLY A 1 327 ? 29.633 -10.598 15.099 1.00 85.44 327 GLY A O 1
ATOM 2529 N N . PRO A 1 328 ? 29.719 -12.850 14.981 1.00 91.44 328 PRO A N 1
ATOM 2530 C CA . PRO A 1 328 ? 28.330 -13.008 14.541 1.00 91.44 328 PRO A CA 1
ATOM 2531 C C . PRO A 1 328 ? 27.350 -12.341 15.514 1.00 91.44 328 PRO A C 1
ATOM 2533 O O . PRO A 1 328 ? 27.573 -12.346 16.727 1.00 91.44 328 PRO A O 1
ATOM 2536 N N . ARG A 1 329 ? 26.259 -11.788 14.976 1.00 89.75 329 ARG A N 1
ATOM 2537 C CA . ARG A 1 329 ? 25.247 -11.047 15.739 1.00 89.75 329 ARG A CA 1
ATOM 2538 C C . ARG A 1 329 ? 24.282 -11.991 16.476 1.00 89.75 329 ARG A C 1
ATOM 2540 O O . ARG A 1 329 ? 23.115 -12.121 16.118 1.00 89.75 329 ARG A O 1
ATOM 2547 N N . CYS A 1 330 ? 24.796 -12.758 17.440 1.00 90.12 330 CYS A N 1
ATOM 2548 C CA . CYS A 1 330 ? 24.026 -13.744 18.220 1.00 90.12 330 CYS A CA 1
ATOM 2549 C C . CYS A 1 330 ? 23.055 -13.127 19.250 1.00 90.12 330 CYS A C 1
ATOM 2551 O O . CYS A 1 330 ? 22.215 -13.844 19.790 1.00 90.12 330 CYS A O 1
ATOM 2553 N N . ASP A 1 331 ? 23.192 -11.827 19.482 1.00 83.25 331 ASP A N 1
ATOM 2554 C CA . ASP A 1 331 ? 22.320 -10.894 20.199 1.00 83.25 331 ASP A CA 1
ATOM 2555 C C . ASP A 1 331 ? 20.954 -10.720 19.509 1.00 83.25 331 ASP A C 1
ATOM 2557 O O . ASP A 1 331 ? 19.917 -10.967 20.125 1.00 83.25 331 ASP A O 1
ATOM 2561 N N . VAL A 1 332 ? 20.950 -10.389 18.213 1.00 83.25 332 VAL A N 1
ATOM 2562 C CA . VAL A 1 332 ? 19.732 -10.144 17.410 1.00 83.25 332 VAL A CA 1
ATOM 2563 C C . VAL A 1 332 ? 19.315 -11.321 16.512 1.00 83.25 332 VAL A C 1
ATOM 2565 O O . VAL A 1 332 ? 18.267 -11.301 15.880 1.00 83.25 332 VAL A O 1
ATOM 2568 N N . CYS A 1 333 ? 20.117 -12.385 16.448 1.00 90.75 333 CYS A N 1
ATOM 2569 C CA . CYS A 1 333 ? 19.779 -13.602 15.708 1.00 90.75 333 CYS A CA 1
ATOM 2570 C C . CYS A 1 333 ? 18.705 -14.427 16.437 1.00 90.75 333 CYS A C 1
ATOM 2572 O O . CYS A 1 333 ? 18.972 -14.931 17.531 1.00 90.75 333 CYS A O 1
ATOM 2574 N N . LEU A 1 334 ? 17.555 -14.689 15.801 1.00 89.62 334 LEU A N 1
ATOM 2575 C CA . LEU A 1 334 ? 16.459 -15.490 16.376 1.00 89.62 334 LEU A CA 1
ATOM 2576 C C . LEU A 1 334 ? 16.915 -16.883 16.858 1.00 89.62 334 LEU A C 1
ATOM 2578 O O . LEU A 1 334 ? 16.507 -17.334 17.926 1.00 89.62 334 LEU A O 1
ATOM 2582 N N . LEU A 1 335 ? 17.825 -17.552 16.133 1.00 93.06 335 LEU A N 1
ATOM 2583 C CA . LEU A 1 335 ? 18.382 -18.855 16.544 1.00 93.06 335 LEU A CA 1
ATOM 2584 C C . LEU A 1 335 ? 19.333 -18.737 17.751 1.00 93.06 335 LEU A C 1
ATOM 2586 O O . LEU A 1 335 ? 19.570 -19.715 18.463 1.00 93.06 335 LEU A O 1
ATOM 2590 N N . GLY A 1 336 ? 19.914 -17.554 17.962 1.00 87.56 336 GLY A N 1
ATOM 2591 C CA . GLY A 1 336 ? 20.679 -17.207 19.156 1.00 87.56 336 GLY A CA 1
ATOM 2592 C C . GLY A 1 336 ? 19.763 -16.907 20.341 1.00 87.56 336 GLY A C 1
ATOM 2593 O O . GLY A 1 336 ? 19.995 -17.429 21.430 1.00 87.56 336 GLY A O 1
ATOM 2594 N N . GLN A 1 337 ? 18.698 -16.135 20.133 1.00 83.94 337 GLN A N 1
ATOM 2595 C CA . GLN A 1 337 ? 17.712 -15.779 21.159 1.00 83.94 337 GLN A CA 1
ATOM 2596 C C . GLN A 1 337 ? 16.936 -17.009 21.656 1.00 83.94 337 GLN A C 1
ATOM 2598 O O . GLN A 1 337 ? 16.972 -17.306 22.849 1.00 83.94 337 GLN A O 1
ATOM 2603 N N . ARG A 1 338 ? 16.374 -17.819 20.743 1.00 86.75 338 ARG A N 1
ATOM 2604 C CA . ARG A 1 338 ? 15.733 -19.120 21.044 1.00 86.75 338 ARG A CA 1
ATOM 2605 C C . ARG A 1 338 ? 16.724 -20.218 21.482 1.00 86.75 338 ARG A C 1
ATOM 2607 O O . ARG A 1 338 ? 16.321 -21.348 21.723 1.00 86.75 338 ARG A O 1
ATOM 2614 N N . LYS A 1 339 ? 18.029 -19.916 21.580 1.00 88.94 339 LYS A N 1
ATOM 2615 C CA . LYS A 1 339 ? 19.123 -20.820 22.012 1.00 88.94 339 LYS A CA 1
ATOM 2616 C C . LYS A 1 339 ? 19.304 -22.105 21.174 1.00 88.94 339 LYS A C 1
ATOM 2618 O O . LYS A 1 339 ? 20.103 -22.959 21.553 1.00 88.94 339 LYS A O 1
ATOM 2623 N N . ILE A 1 340 ? 18.653 -22.235 20.013 1.00 91.75 340 ILE A N 1
ATOM 2624 C CA . ILE A 1 340 ? 18.736 -23.434 19.155 1.00 91.75 340 ILE A CA 1
ATOM 2625 C C . ILE A 1 340 ? 19.986 -23.499 18.265 1.00 91.75 340 ILE A C 1
ATOM 2627 O O . ILE A 1 340 ? 20.240 -24.534 17.652 1.00 91.75 340 ILE A O 1
ATOM 2631 N N . CYS A 1 341 ? 20.775 -22.422 18.161 1.00 93.94 341 CYS A N 1
ATOM 2632 C CA . CYS A 1 341 ? 22.062 -22.443 17.463 1.00 93.94 341 CYS A CA 1
ATOM 2633 C C . CYS A 1 341 ? 23.165 -23.057 18.355 1.00 93.94 341 CYS A C 1
ATOM 2635 O O . CYS A 1 341 ? 23.588 -22.416 19.322 1.00 93.94 341 CYS A O 1
ATOM 2637 N N . PRO A 1 342 ? 23.739 -24.228 18.011 1.00 91.81 342 PRO A N 1
ATOM 2638 C CA . PRO A 1 342 ? 24.773 -24.893 18.814 1.00 91.81 342 PRO A CA 1
ATOM 2639 C C . PRO A 1 342 ? 26.180 -24.267 18.661 1.00 91.81 342 PRO A C 1
ATOM 2641 O O . PRO A 1 342 ? 27.186 -24.862 19.067 1.00 91.81 342 PRO A O 1
ATOM 2644 N N . SER A 1 343 ? 26.256 -23.072 18.069 1.00 92.62 343 SER A N 1
ATOM 2645 C CA . SER A 1 343 ? 27.424 -22.182 18.020 1.00 92.62 343 SER A CA 1
ATOM 2646 C C . SER A 1 343 ? 27.055 -20.725 18.363 1.00 92.62 343 SER A C 1
ATOM 2648 O O . SER A 1 343 ? 27.710 -19.793 17.898 1.00 92.62 343 SER A O 1
ATOM 2650 N N . ARG A 1 344 ? 26.002 -20.513 19.171 1.00 89.94 344 ARG A N 1
ATOM 2651 C CA . ARG A 1 344 ? 25.654 -19.205 19.754 1.00 89.94 344 ARG A CA 1
ATOM 2652 C C . ARG A 1 344 ? 26.829 -18.643 20.565 1.00 89.94 344 ARG A C 1
ATOM 2654 O O . ARG A 1 344 ? 27.326 -19.307 21.470 1.00 89.94 344 ARG A O 1
ATOM 2661 N N . VAL A 1 345 ? 27.202 -17.392 20.305 1.00 87.31 345 VAL A N 1
ATOM 2662 C CA . VAL A 1 345 ? 28.094 -16.606 21.175 1.00 87.31 345 VAL A CA 1
ATOM 2663 C C . VAL A 1 345 ? 27.240 -15.855 22.199 1.00 87.31 345 VAL A C 1
ATOM 2665 O O . VAL A 1 345 ? 26.245 -15.241 21.824 1.00 87.31 345 VAL A O 1
ATOM 2668 N N . SER A 1 346 ? 27.593 -15.917 23.485 1.00 73.12 346 SER A N 1
ATOM 2669 C CA . SER A 1 346 ? 26.842 -15.251 24.562 1.00 73.12 346 SER A CA 1
ATOM 2670 C C . SER A 1 346 ? 27.262 -13.800 24.801 1.00 73.12 346 SER A C 1
ATOM 2672 O O . SER A 1 346 ? 26.406 -12.960 25.051 1.00 73.12 346 SER A O 1
ATOM 2674 N N . ASN A 1 347 ? 28.561 -13.505 24.710 1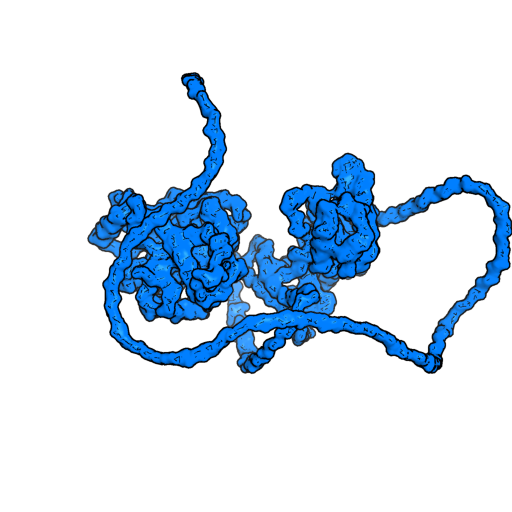.00 69.12 347 ASN A N 1
ATOM 2675 C CA . ASN A 1 347 ? 29.140 -12.232 25.148 1.00 69.12 347 ASN A CA 1
ATOM 2676 C C . ASN A 1 347 ? 29.453 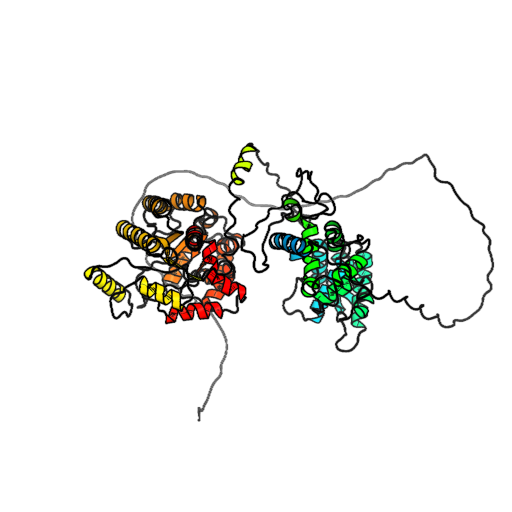-11.351 23.927 1.00 69.12 347 ASN A C 1
ATOM 2678 O O . ASN A 1 347 ? 30.614 -11.100 23.599 1.00 69.12 347 ASN A O 1
ATOM 2682 N N . VAL A 1 348 ? 28.416 -10.949 23.188 1.00 69.19 348 VAL A N 1
ATOM 2683 C CA . VAL A 1 348 ? 28.573 -10.148 21.966 1.00 69.19 348 VAL A CA 1
ATOM 2684 C C . VAL A 1 348 ? 28.701 -8.663 22.325 1.00 69.19 348 VAL A C 1
ATOM 2686 O O . VAL A 1 348 ? 27.708 -8.006 22.608 1.00 69.19 348 VAL A O 1
ATOM 2689 N N . LYS A 1 349 ? 29.922 -8.111 22.285 1.00 61.16 349 LYS A N 1
ATOM 2690 C CA . LYS A 1 349 ? 30.146 -6.654 22.383 1.00 61.16 349 LYS A CA 1
ATOM 2691 C C . LYS A 1 349 ? 29.467 -5.937 21.213 1.00 61.16 349 LYS A C 1
ATOM 2693 O O . LYS A 1 349 ? 29.883 -6.156 20.073 1.00 61.16 349 LYS A O 1
ATOM 2698 N N . ALA A 1 350 ? 28.456 -5.113 21.493 1.00 59.44 350 ALA A N 1
ATOM 2699 C CA . ALA A 1 350 ? 27.703 -4.337 20.499 1.00 59.44 350 ALA A CA 1
ATOM 2700 C C . ALA A 1 350 ? 28.406 -3.030 20.072 1.00 59.44 350 ALA A C 1
ATOM 2702 O O . ALA A 1 350 ? 28.178 -2.543 18.967 1.00 59.44 350 ALA A O 1
ATOM 2703 N N . GLU A 1 351 ? 29.288 -2.511 20.931 1.00 55.03 351 GLU A N 1
ATOM 2704 C CA . GLU A 1 351 ? 30.069 -1.277 20.767 1.00 55.03 351 GLU A CA 1
ATOM 2705 C C . GLU A 1 351 ? 30.694 -1.156 19.359 1.00 55.03 351 GLU A C 1
ATOM 2707 O O . GLU A 1 351 ? 31.343 -2.085 18.872 1.00 55.03 351 GLU A O 1
ATOM 2712 N N . GLY A 1 352 ? 30.506 -0.005 18.701 1.00 58.06 352 GLY A N 1
ATOM 2713 C CA . GLY A 1 352 ? 31.131 0.313 17.408 1.00 58.06 352 GLY A CA 1
ATOM 2714 C C . GLY A 1 352 ? 30.588 -0.440 16.183 1.00 58.06 352 GLY A C 1
ATOM 2715 O O . GLY A 1 352 ? 31.169 -0.342 15.101 1.00 58.06 352 GLY A O 1
ATOM 2716 N N . ARG A 1 353 ? 29.493 -1.201 16.305 1.00 66.38 353 ARG A N 1
ATOM 2717 C CA . ARG A 1 353 ? 28.856 -1.877 15.161 1.00 66.38 353 ARG A CA 1
ATOM 2718 C C . ARG A 1 353 ? 27.819 -0.979 14.500 1.00 66.38 353 ARG A C 1
ATOM 2720 O O . ARG A 1 353 ? 27.004 -0.378 15.187 1.00 66.38 353 ARG A O 1
ATOM 2727 N N . LYS A 1 354 ? 27.752 -1.004 13.163 1.00 63.28 354 LYS A N 1
ATOM 2728 C CA . LYS A 1 354 ? 26.574 -0.489 12.447 1.00 63.28 354 LYS A CA 1
ATOM 2729 C C . LYS A 1 354 ? 25.330 -1.252 12.899 1.00 63.28 354 LYS A C 1
ATOM 2731 O O . LYS A 1 354 ? 25.378 -2.484 13.020 1.00 63.28 354 LYS A O 1
ATOM 2736 N N . GLU A 1 355 ? 24.255 -0.525 13.153 1.00 58.44 355 GLU A N 1
ATOM 2737 C CA . GLU A 1 355 ? 22.968 -1.077 13.562 1.00 58.44 355 GLU A CA 1
ATOM 2738 C C . GLU A 1 355 ? 22.379 -1.988 12.471 1.00 58.44 355 GLU A C 1
ATOM 2740 O O . GLU A 1 355 ? 22.709 -1.865 11.289 1.00 58.44 355 GLU A O 1
ATOM 2745 N N . VAL A 1 356 ? 21.552 -2.950 12.881 1.00 57.72 356 VAL A N 1
ATOM 2746 C CA . VAL A 1 356 ? 20.727 -3.761 11.978 1.00 57.72 356 VAL A CA 1
ATOM 2747 C C . VAL A 1 356 ? 19.336 -3.781 12.583 1.00 57.72 356 VAL A C 1
ATOM 2749 O O . VAL A 1 356 ? 19.080 -4.528 13.527 1.00 57.72 356 VAL A O 1
ATOM 2752 N N . LEU A 1 357 ? 18.473 -2.915 12.059 1.00 49.88 357 LEU A N 1
ATOM 2753 C CA . LEU A 1 357 ? 17.063 -2.883 12.413 1.00 49.88 357 LEU A CA 1
ATOM 2754 C C . LEU A 1 357 ? 16.369 -4.126 11.835 1.00 49.88 357 LEU A C 1
ATOM 2756 O O . LEU A 1 357 ? 16.744 -4.614 10.769 1.00 49.88 357 LEU A O 1
ATOM 2760 N N . PHE A 1 358 ? 15.357 -4.637 12.532 1.00 47.97 358 PHE A N 1
ATOM 2761 C CA . PHE A 1 358 ? 14.532 -5.750 12.065 1.00 47.97 358 PHE A CA 1
ATOM 2762 C C . PHE A 1 358 ? 13.067 -5.323 12.014 1.00 47.97 358 PHE A C 1
ATOM 2764 O O . PHE A 1 358 ? 12.333 -5.442 12.993 1.00 47.97 358 PHE A O 1
ATOM 2771 N N . THR A 1 359 ? 12.634 -4.852 10.851 1.00 39.34 359 THR A N 1
ATOM 2772 C CA . THR A 1 359 ? 11.225 -4.616 10.530 1.00 39.34 359 THR A CA 1
ATOM 2773 C C . THR A 1 359 ? 10.545 -5.940 10.183 1.00 39.34 359 THR A C 1
ATOM 2775 O O . THR A 1 359 ? 10.366 -6.294 9.021 1.00 39.34 359 THR A O 1
ATOM 2778 N N . PHE A 1 360 ? 10.191 -6.702 11.220 1.00 39.06 360 PHE A N 1
ATOM 2779 C CA . PHE A 1 360 ? 9.275 -7.832 11.094 1.00 39.06 360 PHE A CA 1
ATOM 2780 C C . PHE A 1 360 ? 7.832 -7.332 11.180 1.00 39.06 360 PHE A C 1
ATOM 2782 O O . PHE A 1 360 ? 7.326 -7.098 12.277 1.00 39.06 360 PHE A O 1
ATOM 2789 N N . THR A 1 361 ? 7.153 -7.220 10.039 1.00 33.97 361 THR A N 1
ATOM 2790 C CA . THR A 1 361 ? 5.689 -7.311 10.032 1.00 33.97 361 THR A CA 1
ATOM 2791 C C . THR A 1 361 ? 5.301 -8.697 10.554 1.00 33.97 361 THR A C 1
ATOM 2793 O O . THR A 1 361 ? 5.907 -9.709 10.189 1.00 33.97 361 THR A O 1
ATOM 2796 N N . ALA A 1 362 ? 4.362 -8.741 11.496 1.00 28.34 362 ALA A N 1
ATOM 2797 C CA . ALA A 1 362 ? 3.965 -9.972 12.167 1.00 28.34 362 ALA A CA 1
ATOM 2798 C C . ALA A 1 362 ? 2.670 -10.497 11.549 1.00 28.34 362 ALA A C 1
ATOM 2800 O O . ALA A 1 362 ? 1.605 -9.967 11.857 1.00 28.34 362 ALA A O 1
ATOM 2801 N N . GLU A 1 363 ? 2.780 -11.533 10.718 1.00 28.09 363 GLU A N 1
ATOM 2802 C CA . GLU A 1 363 ? 1.684 -12.371 10.212 1.00 28.09 363 GLU A CA 1
ATOM 2803 C C . GLU A 1 363 ? 1.958 -13.844 10.593 1.00 28.09 363 GLU A C 1
ATOM 2805 O O . GLU A 1 363 ? 3.106 -14.188 10.902 1.00 28.09 363 GLU A O 1
ATOM 2810 N N . ASN A 1 364 ? 0.909 -14.672 10.650 1.00 32.53 364 ASN A N 1
ATOM 2811 C CA . ASN A 1 364 ? 0.911 -15.951 11.377 1.00 32.53 364 ASN A CA 1
ATOM 2812 C C . ASN A 1 364 ? 1.443 -17.148 10.540 1.00 32.53 364 ASN A C 1
ATOM 2814 O O . ASN A 1 364 ? 1.970 -16.974 9.444 1.00 32.53 364 ASN A O 1
ATOM 2818 N N . GLU A 1 365 ? 1.362 -18.368 11.086 1.00 32.69 365 GLU A N 1
ATOM 2819 C CA . GLU A 1 365 ? 2.369 -19.425 10.866 1.00 32.69 365 GLU A CA 1
ATOM 2820 C C . GLU A 1 365 ? 2.356 -20.221 9.535 1.00 32.69 365 GLU A C 1
ATOM 2822 O O . GLU A 1 365 ? 3.361 -20.880 9.253 1.00 32.69 365 GLU A O 1
ATOM 2827 N N . ASP A 1 366 ? 1.296 -20.178 8.716 1.00 32.69 366 ASP A N 1
ATOM 2828 C CA . ASP A 1 366 ? 1.006 -21.273 7.759 1.00 32.69 366 ASP A CA 1
ATOM 2829 C C . ASP A 1 366 ? 1.470 -21.132 6.287 1.00 32.69 366 ASP A C 1
ATOM 2831 O O . ASP A 1 366 ? 1.337 -22.105 5.546 1.00 32.69 366 ASP A O 1
ATOM 2835 N N . ASP A 1 367 ? 2.090 -20.025 5.842 1.00 31.36 367 ASP A N 1
ATOM 2836 C CA . ASP A 1 367 ? 3.022 -20.112 4.692 1.00 31.36 367 ASP A CA 1
ATOM 2837 C C . ASP A 1 367 ? 4.104 -19.010 4.649 1.00 31.36 367 ASP A C 1
ATOM 2839 O O . ASP A 1 367 ? 3.972 -17.900 5.171 1.00 31.36 367 ASP A O 1
ATOM 2843 N N . GLU A 1 368 ? 5.239 -19.326 4.029 1.00 35.00 368 GLU A N 1
ATOM 2844 C CA . GLU A 1 368 ? 6.516 -18.659 4.262 1.00 35.00 368 GLU A CA 1
ATOM 2845 C C . GLU A 1 368 ? 6.752 -17.427 3.346 1.00 35.00 368 GLU A C 1
ATOM 2847 O O . GLU A 1 368 ? 7.268 -17.527 2.238 1.00 35.00 368 GLU A O 1
ATOM 2852 N N . GLY A 1 369 ? 6.393 -16.229 3.839 1.00 34.44 369 GLY A N 1
ATOM 2853 C CA . GLY A 1 369 ? 6.408 -14.947 3.094 1.00 34.44 369 GLY A CA 1
ATOM 2854 C C . GLY A 1 369 ? 7.770 -14.294 2.745 1.00 34.44 369 GLY A C 1
ATOM 2855 O O . GLY A 1 369 ? 8.785 -14.958 2.590 1.00 34.44 369 GLY A O 1
ATOM 2856 N N . MET A 1 370 ? 7.792 -12.959 2.615 1.00 28.33 370 MET A N 1
ATOM 2857 C CA . MET A 1 370 ? 8.946 -12.078 2.299 1.00 28.33 370 MET A CA 1
ATOM 2858 C C . MET A 1 370 ? 8.752 -10.718 3.007 1.00 28.33 370 MET A C 1
ATOM 2860 O O . MET A 1 370 ? 7.614 -10.373 3.313 1.00 28.33 370 MET A O 1
ATOM 2864 N N . ALA A 1 371 ? 9.809 -9.933 3.270 1.00 37.38 371 ALA A N 1
ATOM 2865 C CA . ALA A 1 371 ? 9.696 -8.594 3.882 1.00 37.38 371 ALA A CA 1
ATOM 2866 C C . ALA A 1 371 ? 10.858 -7.642 3.474 1.00 37.38 371 ALA A C 1
ATOM 2868 O O . ALA A 1 371 ? 11.450 -7.805 2.406 1.00 37.38 371 ALA A O 1
ATOM 2869 N N . ARG A 1 372 ? 11.126 -6.591 4.271 1.00 31.05 372 ARG A N 1
ATOM 2870 C CA . ARG A 1 372 ? 12.093 -5.506 3.991 1.00 31.05 372 ARG A CA 1
ATOM 2871 C C . ARG A 1 372 ? 12.807 -5.027 5.262 1.00 31.05 372 ARG A C 1
ATOM 2873 O O . ARG A 1 372 ? 12.188 -4.973 6.322 1.00 31.05 372 ARG A O 1
ATOM 2880 N N . VAL A 1 373 ? 14.061 -4.583 5.121 1.00 33.31 373 VAL A N 1
ATOM 2881 C CA . VAL A 1 373 ? 14.906 -3.920 6.138 1.00 33.31 373 VAL A CA 1
ATOM 2882 C C . VAL A 1 373 ? 15.861 -2.965 5.429 1.00 33.31 373 VAL A C 1
ATOM 2884 O O . VAL A 1 373 ? 16.479 -3.341 4.434 1.00 33.31 373 VAL A O 1
ATOM 2887 N N . GLU A 1 374 ? 16.073 -1.776 5.992 1.00 29.53 374 GLU A N 1
ATOM 2888 C CA . GLU A 1 374 ? 17.230 -0.950 5.647 1.00 29.53 374 GLU A CA 1
ATOM 2889 C C . GLU A 1 374 ? 18.502 -1.459 6.344 1.00 29.53 374 GLU A C 1
ATOM 2891 O O . GLU A 1 374 ? 18.638 -1.377 7.567 1.00 29.53 374 GLU A O 1
ATOM 2896 N N . VAL A 1 375 ? 19.497 -1.900 5.572 1.00 31.80 375 VAL A N 1
ATOM 2897 C CA . VAL A 1 375 ? 20.883 -1.945 6.057 1.00 31.80 375 VAL A CA 1
ATOM 2898 C C . VAL A 1 375 ? 21.585 -0.692 5.551 1.00 31.80 375 VAL A C 1
ATOM 2900 O O . VAL A 1 375 ? 21.824 -0.568 4.351 1.00 31.80 375 VAL A O 1
ATOM 2903 N N . LYS A 1 376 ? 21.953 0.227 6.457 1.00 29.39 376 LYS A N 1
ATOM 2904 C CA . LYS A 1 376 ? 22.665 1.478 6.127 1.00 29.39 376 LYS A CA 1
ATOM 2905 C C . LYS A 1 376 ? 24.111 1.220 5.677 1.00 29.39 376 LYS A C 1
ATOM 2907 O O . LYS A 1 376 ? 25.092 1.489 6.382 1.00 29.39 376 LYS A O 1
ATOM 2912 N N . TYR A 1 377 ? 24.239 0.698 4.459 1.00 28.64 377 TYR A N 1
ATOM 2913 C CA . TYR A 1 377 ? 25.456 0.735 3.665 1.00 28.64 377 TYR A CA 1
ATOM 2914 C C . TYR A 1 377 ? 25.708 2.175 3.220 1.00 28.64 377 TYR A C 1
ATOM 2916 O O . TYR A 1 377 ? 25.258 2.610 2.167 1.00 28.64 377 TYR A O 1
ATOM 2924 N N . GLU A 1 378 ? 26.465 2.887 4.052 1.00 28.20 378 GLU A N 1
ATOM 2925 C CA . GLU A 1 378 ? 27.312 4.018 3.659 1.00 28.20 378 GLU A CA 1
ATOM 2926 C C . GLU A 1 378 ? 27.914 3.741 2.274 1.00 28.20 378 GLU A C 1
ATOM 2928 O O . GLU A 1 378 ? 28.757 2.850 2.112 1.00 28.20 378 GLU A O 1
ATOM 2933 N N . GLN A 1 379 ? 27.379 4.423 1.261 1.00 26.91 379 GLN A N 1
ATOM 2934 C CA . GLN A 1 379 ? 27.728 4.163 -0.125 1.00 26.91 379 GLN A CA 1
ATOM 2935 C C . GLN A 1 379 ? 29.176 4.587 -0.364 1.00 26.91 379 GLN A C 1
ATOM 2937 O O . GLN A 1 379 ? 29.596 5.676 0.029 1.00 26.91 379 GLN A O 1
ATOM 2942 N N . LEU A 1 380 ? 29.936 3.742 -1.063 1.00 28.53 380 LEU A N 1
ATOM 2943 C CA . LEU A 1 380 ? 31.192 4.163 -1.676 1.00 28.53 380 LEU A CA 1
ATOM 2944 C C . LEU A 1 380 ? 30.854 5.064 -2.866 1.00 28.53 380 LEU A C 1
ATOM 2946 O O . LEU A 1 380 ? 30.807 4.601 -4.007 1.00 28.53 380 LEU A O 1
ATOM 2950 N N . LEU A 1 381 ? 30.582 6.336 -2.569 1.00 26.73 381 LEU A N 1
ATOM 2951 C CA . LEU A 1 381 ? 30.421 7.383 -3.569 1.00 26.73 381 LEU A CA 1
ATOM 2952 C C . LEU A 1 381 ? 31.658 7.412 -4.487 1.00 26.73 381 LEU A C 1
ATOM 2954 O O . LEU A 1 381 ? 32.785 7.219 -4.008 1.00 26.73 381 LEU A O 1
ATOM 2958 N N . PRO A 1 382 ? 31.487 7.655 -5.799 1.00 27.62 382 PRO A N 1
ATOM 2959 C CA . PRO A 1 382 ? 32.604 7.973 -6.678 1.00 27.62 382 PRO A CA 1
ATOM 2960 C C . PRO A 1 382 ? 33.408 9.157 -6.124 1.00 27.62 382 PRO A C 1
ATOM 2962 O O . PRO A 1 382 ? 32.850 10.087 -5.547 1.00 27.62 382 PRO A O 1
ATOM 2965 N N . MET A 1 383 ? 34.730 9.127 -6.291 1.00 29.06 383 MET A N 1
ATOM 2966 C CA . MET A 1 383 ? 35.592 10.209 -5.815 1.00 29.06 383 MET A CA 1
ATOM 2967 C C . MET A 1 383 ? 35.357 11.489 -6.625 1.00 29.06 383 MET A C 1
ATOM 2969 O O . MET A 1 383 ? 35.775 11.547 -7.780 1.00 29.06 383 MET A O 1
ATOM 2973 N N . GLY A 1 384 ? 34.794 12.521 -5.993 1.00 31.91 384 GLY A N 1
ATOM 2974 C CA . GLY A 1 384 ? 34.842 13.890 -6.510 1.00 31.91 384 GLY A CA 1
ATOM 2975 C C . GLY A 1 384 ? 33.587 14.720 -6.266 1.00 31.91 384 GLY A C 1
ATOM 2976 O O . GLY A 1 384 ? 32.800 14.875 -7.186 1.00 31.91 384 GLY A O 1
ATOM 2977 N N . GLU A 1 385 ? 33.456 15.290 -5.066 1.00 27.97 385 GLU A N 1
ATOM 2978 C CA . GLU A 1 385 ? 33.239 16.734 -4.854 1.00 27.97 385 GLU A CA 1
ATOM 2979 C C . GLU A 1 385 ? 33.451 17.079 -3.363 1.00 27.97 385 GLU A C 1
ATOM 2981 O O . GLU A 1 385 ? 33.777 16.194 -2.565 1.00 27.97 385 GLU A O 1
ATOM 2986 N N . GLU A 1 386 ? 33.466 18.369 -3.015 1.00 27.00 386 GLU A N 1
ATOM 2987 C CA . GLU A 1 386 ? 34.133 18.860 -1.798 1.00 27.00 386 GLU A CA 1
ATOM 2988 C C . GLU A 1 386 ? 33.303 18.749 -0.506 1.00 27.00 386 GLU A C 1
ATOM 2990 O O . GLU A 1 386 ? 32.077 18.663 -0.508 1.00 27.00 386 GLU A O 1
ATOM 2995 N N . ALA A 1 387 ? 34.002 18.722 0.632 1.00 25.92 387 ALA A N 1
ATOM 2996 C CA . ALA A 1 387 ? 33.409 18.428 1.931 1.00 25.92 387 ALA A CA 1
ATOM 2997 C C . ALA A 1 387 ? 32.743 19.649 2.584 1.00 25.92 387 ALA A C 1
ATOM 2999 O O . ALA A 1 387 ? 33.398 20.663 2.831 1.00 25.92 387 ALA A O 1
ATOM 3000 N N . VAL A 1 388 ? 31.491 19.479 3.011 1.00 24.75 388 VAL A N 1
ATOM 3001 C CA . VAL A 1 388 ? 30.876 20.285 4.073 1.00 24.75 388 VAL A CA 1
ATOM 3002 C C . VAL A 1 388 ? 30.925 19.476 5.370 1.00 24.75 388 VAL A C 1
ATOM 3004 O O . VAL A 1 388 ? 30.600 18.289 5.385 1.00 24.75 388 VAL A O 1
ATOM 3007 N N . LYS A 1 389 ? 31.375 20.110 6.456 1.00 25.89 389 LYS A N 1
ATOM 3008 C CA . LYS A 1 389 ? 31.221 19.598 7.820 1.00 25.89 389 LYS A CA 1
ATOM 3009 C C . LYS A 1 389 ? 30.083 20.365 8.475 1.00 25.89 389 LYS A C 1
ATOM 3011 O O . LYS A 1 389 ? 30.176 21.586 8.526 1.00 25.89 389 LYS A O 1
ATOM 3016 N N . ASP A 1 390 ? 29.139 19.653 9.071 1.00 25.75 390 ASP A N 1
ATOM 3017 C CA . ASP A 1 390 ? 28.235 20.211 10.074 1.00 25.75 390 ASP A CA 1
ATOM 3018 C C . ASP A 1 390 ? 28.357 19.405 11.370 1.00 25.75 390 ASP A C 1
ATOM 3020 O O . ASP A 1 390 ? 28.578 18.189 11.357 1.00 25.75 390 ASP A O 1
ATOM 3024 N N . GLU A 1 391 ? 28.297 20.105 12.499 1.00 23.22 391 GLU A N 1
ATOM 3025 C CA . GLU A 1 391 ? 28.575 19.551 13.823 1.00 23.22 391 GLU A CA 1
ATOM 3026 C C . GLU A 1 391 ? 27.284 19.043 14.477 1.00 23.22 391 GLU A C 1
ATOM 3028 O O . GLU A 1 391 ? 26.308 19.779 14.621 1.00 23.22 391 GLU A O 1
ATOM 3033 N N . ILE A 1 392 ? 27.276 17.779 14.912 1.00 23.77 392 ILE A N 1
ATOM 3034 C CA . ILE A 1 392 ? 26.162 17.231 15.692 1.00 23.77 392 ILE A CA 1
ATOM 3035 C C . ILE A 1 392 ? 26.294 17.731 17.133 1.00 23.77 392 ILE A C 1
ATOM 3037 O O . ILE A 1 392 ? 27.177 17.294 17.871 1.00 23.77 392 ILE A O 1
ATOM 3041 N N . LEU A 1 393 ? 25.392 18.626 17.536 1.00 25.03 393 LEU A N 1
ATOM 3042 C CA . LEU A 1 393 ? 25.211 19.007 18.935 1.00 25.03 393 LEU A CA 1
ATOM 3043 C C . LEU A 1 393 ? 24.635 17.829 19.732 1.00 25.03 393 LEU A C 1
ATOM 3045 O O . LEU A 1 393 ? 23.541 17.344 19.445 1.00 25.03 393 LEU A O 1
ATOM 3049 N N . GLU A 1 394 ? 25.362 17.390 20.757 1.00 28.03 394 GLU A N 1
ATOM 3050 C CA . GLU A 1 394 ? 24.879 16.389 21.708 1.00 28.03 394 GLU A CA 1
ATOM 3051 C C . GLU A 1 394 ? 23.767 16.962 22.605 1.00 28.03 394 GLU A C 1
ATOM 3053 O O . GLU A 1 394 ? 23.900 18.058 23.151 1.00 28.03 394 GLU A O 1
ATOM 3058 N N . GLN A 1 395 ? 22.720 16.171 22.864 1.00 24.36 395 GLN A N 1
ATOM 3059 C CA . GLN A 1 395 ? 21.972 16.247 24.123 1.00 24.36 395 GLN A CA 1
ATOM 3060 C C . GLN A 1 395 ? 21.777 14.833 24.703 1.00 24.36 395 GLN A C 1
ATOM 3062 O O . GLN A 1 395 ? 21.436 13.917 23.952 1.00 24.36 395 GLN A O 1
ATOM 3067 N N . PRO A 1 396 ? 22.019 14.620 26.012 1.00 29.39 396 PRO A N 1
ATOM 3068 C CA . PRO A 1 396 ? 22.057 13.282 26.597 1.00 29.39 396 PRO A CA 1
ATOM 3069 C C . PRO A 1 396 ? 20.766 12.882 27.330 1.00 29.39 396 PRO A C 1
ATOM 3071 O O . PRO A 1 396 ? 20.091 13.712 27.933 1.00 29.39 396 PRO A O 1
ATOM 3074 N N . GLY A 1 397 ? 20.548 11.566 27.439 1.00 30.56 397 GLY A N 1
ATOM 3075 C CA . GLY A 1 397 ? 19.932 10.970 28.631 1.00 30.56 397 GLY A CA 1
ATOM 3076 C C . GLY A 1 397 ? 18.517 10.402 28.493 1.00 30.56 397 GLY A C 1
ATOM 3077 O O . GLY A 1 397 ? 17.535 11.088 28.750 1.00 30.56 397 GLY A O 1
ATOM 3078 N N . LEU A 1 398 ? 18.433 9.086 28.281 1.00 26.11 398 LEU A N 1
ATOM 3079 C CA . LEU A 1 398 ? 17.358 8.232 28.800 1.00 26.11 398 LEU A CA 1
ATOM 3080 C C . LEU A 1 398 ? 17.993 6.932 29.326 1.00 26.11 398 LEU A C 1
ATOM 3082 O O . LEU A 1 398 ? 18.847 6.350 28.660 1.00 26.11 398 LEU A O 1
ATOM 3086 N N . GLY A 1 399 ? 17.647 6.539 30.555 1.00 27.61 399 GLY A N 1
ATOM 3087 C CA . GLY A 1 399 ? 18.330 5.474 31.306 1.00 27.61 399 GLY A CA 1
ATOM 3088 C C . GLY A 1 399 ? 17.754 4.064 31.118 1.00 27.61 399 GLY A C 1
ATOM 3089 O O . GLY A 1 399 ? 16.652 3.882 30.601 1.00 27.61 399 GLY A O 1
ATOM 3090 N N . GLU A 1 400 ? 18.494 3.059 31.595 1.00 30.48 400 GLU A N 1
ATOM 3091 C CA . GLU A 1 400 ? 18.254 1.627 31.327 1.00 30.48 400 GLU A CA 1
ATOM 3092 C C . GLU A 1 400 ? 16.921 1.060 31.873 1.00 30.48 400 GLU A C 1
ATOM 3094 O O . GLU A 1 400 ? 16.481 -0.003 31.434 1.00 30.48 400 GLU A O 1
ATOM 3099 N N . GLU A 1 401 ? 16.221 1.763 32.771 1.00 29.58 401 GLU A N 1
ATOM 3100 C CA . GLU A 1 401 ? 14.942 1.298 33.343 1.00 29.58 401 GLU A CA 1
ATOM 3101 C C . GLU A 1 401 ? 13.767 1.284 32.345 1.00 29.58 401 GLU A C 1
ATOM 3103 O O . GLU A 1 401 ? 12.751 0.631 32.597 1.00 29.58 401 GLU A O 1
ATOM 3108 N N . GLY A 1 402 ? 13.892 1.952 31.191 1.00 31.88 402 GLY A N 1
ATOM 3109 C CA . GLY A 1 402 ? 12.851 1.957 30.155 1.00 31.88 402 GLY A CA 1
ATOM 3110 C C . GLY A 1 402 ? 12.619 0.598 29.475 1.00 31.88 402 GLY A C 1
ATOM 3111 O O . GLY A 1 402 ? 11.557 0.380 28.897 1.00 31.88 402 GLY A O 1
ATOM 3112 N N . VAL A 1 403 ? 13.584 -0.327 29.548 1.00 28.12 403 VAL A N 1
ATOM 3113 C CA . VAL A 1 403 ? 13.592 -1.552 28.726 1.00 28.12 403 VAL A CA 1
ATOM 3114 C C . VAL A 1 403 ? 12.795 -2.708 29.351 1.00 28.12 403 VAL A C 1
ATOM 3116 O O . VAL A 1 403 ? 12.164 -3.475 28.626 1.00 28.12 403 VAL A O 1
ATOM 3119 N N . LEU A 1 404 ? 12.779 -2.854 30.683 1.00 26.33 404 LEU A N 1
ATOM 3120 C CA . LEU A 1 404 ? 12.192 -4.049 31.317 1.00 26.33 404 LEU A CA 1
ATOM 3121 C C . LEU A 1 404 ? 10.654 -4.051 31.382 1.00 26.33 404 LEU A C 1
ATOM 3123 O O . LEU A 1 404 ? 10.058 -5.125 31.380 1.00 26.33 404 LEU A O 1
ATOM 3127 N N . LYS A 1 405 ? 9.985 -2.890 31.375 1.00 27.38 405 LYS A N 1
ATOM 3128 C CA . LYS A 1 405 ? 8.508 -2.816 31.487 1.00 27.38 405 LYS A CA 1
ATOM 3129 C C . LYS A 1 405 ? 7.735 -3.266 30.238 1.00 27.38 405 LYS A C 1
ATOM 3131 O O . LYS A 1 405 ? 6.508 -3.286 30.266 1.00 27.38 405 LYS A O 1
ATOM 3136 N N . VAL A 1 406 ? 8.431 -3.638 29.163 1.00 30.19 406 VAL A N 1
ATOM 3137 C CA . VAL A 1 406 ? 7.828 -4.129 27.910 1.00 30.19 406 VAL A CA 1
ATOM 3138 C C . VAL A 1 406 ? 7.708 -5.666 27.887 1.00 30.19 406 VAL A C 1
ATOM 3140 O O . VAL A 1 406 ? 6.983 -6.206 27.058 1.00 30.19 406 VAL A O 1
ATOM 3143 N N . LEU A 1 407 ? 8.380 -6.386 28.798 1.00 27.88 407 LEU A N 1
ATOM 3144 C CA . LEU A 1 407 ? 8.511 -7.851 28.722 1.00 27.88 407 LEU A CA 1
ATOM 3145 C C . LEU A 1 407 ? 7.491 -8.646 29.560 1.00 27.88 407 LEU A C 1
ATOM 3147 O O . LEU A 1 407 ? 7.144 -9.757 29.165 1.00 27.88 407 LEU A O 1
ATOM 3151 N N . ASP A 1 408 ? 6.912 -8.071 30.620 1.00 24.55 408 ASP A N 1
ATOM 3152 C CA . ASP A 1 408 ? 5.882 -8.721 31.464 1.00 24.55 408 ASP A CA 1
ATOM 3153 C C . ASP A 1 408 ? 4.463 -8.699 30.835 1.00 24.55 408 ASP A C 1
ATOM 3155 O O . ASP A 1 408 ? 3.447 -8.580 31.520 1.00 24.55 408 ASP A O 1
ATOM 3159 N N . ARG A 1 409 ? 4.379 -8.780 29.500 1.00 27.44 409 ARG A N 1
ATOM 3160 C CA . ARG A 1 409 ? 3.123 -8.889 28.727 1.00 27.44 409 ARG A CA 1
ATOM 3161 C C . ARG A 1 409 ? 3.134 -10.001 27.673 1.00 27.44 409 ARG A C 1
ATOM 3163 O O . ARG A 1 409 ? 2.221 -10.065 26.858 1.00 27.44 409 ARG A O 1
ATOM 3170 N N . VAL A 1 410 ? 4.141 -10.878 27.686 1.00 28.28 410 VAL A N 1
ATOM 3171 C CA . VAL A 1 410 ? 4.252 -12.010 26.747 1.00 28.28 410 VAL A CA 1
ATOM 3172 C C . VAL A 1 410 ? 4.211 -13.343 27.499 1.00 28.28 410 VAL A C 1
ATOM 3174 O O . VAL A 1 410 ? 5.148 -14.137 27.453 1.00 28.28 410 VAL A O 1
ATOM 3177 N N . ASP A 1 411 ? 3.093 -13.582 28.182 1.00 31.11 411 ASP A N 1
ATOM 3178 C CA . ASP A 1 411 ? 2.607 -14.931 28.474 1.00 31.11 411 ASP A CA 1
ATOM 3179 C C . ASP A 1 411 ? 1.085 -14.931 28.251 1.00 31.11 411 ASP A C 1
ATOM 3181 O O . ASP A 1 411 ? 0.366 -14.116 28.832 1.00 31.11 411 ASP A O 1
ATOM 3185 N N . GLY A 1 412 ? 0.616 -15.738 27.297 1.00 26.86 412 GLY A N 1
ATOM 3186 C CA . GLY A 1 412 ? -0.683 -15.536 26.635 1.00 26.86 412 GLY A CA 1
ATOM 3187 C C . GLY A 1 412 ? -0.773 -16.277 25.300 1.00 26.86 412 GLY A C 1
ATOM 3188 O O . GLY A 1 412 ? -0.830 -15.669 24.235 1.00 26.86 412 GLY A O 1
ATOM 3189 N N . SER A 1 413 ? -0.702 -17.607 25.351 1.00 35.12 413 SER A N 1
ATOM 3190 C CA . SER A 1 413 ? -0.649 -18.477 24.169 1.00 35.12 413 SER A CA 1
ATOM 3191 C C . SER A 1 413 ? -2.045 -18.895 23.686 1.00 35.12 413 SER A C 1
ATOM 3193 O O . SER A 1 413 ? -2.565 -19.918 24.121 1.00 35.12 413 SER A O 1
ATOM 3195 N N . VAL A 1 414 ? -2.631 -18.117 22.764 1.00 28.50 414 VAL A N 1
ATOM 3196 C CA . VAL A 1 414 ? -3.893 -18.470 22.067 1.00 28.50 414 VAL A CA 1
ATOM 3197 C C . VAL A 1 414 ? -3.864 -18.142 20.559 1.00 28.50 414 VAL A C 1
ATOM 3199 O O . VAL A 1 414 ? -4.316 -18.944 19.748 1.00 28.50 414 VAL A O 1
ATOM 3202 N N . ASP A 1 415 ? -3.307 -16.994 20.157 1.00 32.94 415 ASP A N 1
ATOM 3203 C CA . ASP A 1 415 ? -3.752 -16.299 18.929 1.00 32.94 415 ASP A CA 1
ATOM 3204 C C . ASP A 1 415 ? -3.101 -16.695 17.580 1.00 32.94 415 ASP A C 1
ATOM 3206 O O . ASP A 1 415 ? -3.601 -16.311 16.526 1.00 32.94 415 ASP A O 1
ATOM 3210 N N . ASP A 1 416 ? -1.994 -17.451 17.526 1.00 30.70 416 ASP A N 1
ATOM 3211 C CA . ASP A 1 416 ? -1.282 -17.637 16.235 1.00 30.70 416 ASP A CA 1
ATOM 3212 C C . ASP A 1 416 ? -2.087 -18.477 15.202 1.00 30.70 416 ASP A C 1
ATOM 3214 O O . ASP A 1 416 ? -1.849 -18.385 14.001 1.00 30.70 416 ASP A O 1
ATOM 3218 N N . MET A 1 417 ? -3.140 -19.197 15.614 1.00 26.97 417 MET A N 1
ATOM 3219 C CA . MET A 1 417 ? -4.036 -19.926 14.695 1.00 26.97 417 MET A CA 1
ATOM 3220 C C . MET A 1 417 ? -5.063 -19.049 13.938 1.00 26.97 417 MET A C 1
ATOM 3222 O O . MET A 1 417 ? -5.769 -19.566 13.070 1.00 26.97 417 MET A O 1
ATOM 3226 N N . THR A 1 418 ? -5.204 -17.750 14.238 1.00 37.78 418 THR A N 1
ATOM 3227 C CA . THR A 1 418 ? -6.368 -16.963 13.770 1.00 37.78 418 THR A CA 1
ATOM 3228 C C . THR A 1 418 ? -6.250 -16.390 12.351 1.00 37.78 418 THR A C 1
ATOM 3230 O O . THR A 1 418 ? -7.238 -16.407 11.610 1.00 37.78 418 THR A O 1
ATOM 3233 N N . ARG A 1 419 ? -5.069 -15.930 11.906 1.00 40.03 419 ARG A N 1
ATOM 3234 C CA . ARG A 1 419 ? -4.940 -15.246 10.596 1.00 40.03 419 ARG A CA 1
ATOM 3235 C C . ARG A 1 419 ? -5.226 -16.091 9.363 1.00 40.03 419 ARG A C 1
ATOM 3237 O O . ARG A 1 419 ? -5.652 -15.523 8.361 1.00 40.03 419 ARG A O 1
ATOM 3244 N N . ALA A 1 420 ? -5.017 -17.406 9.418 1.00 41.81 420 ALA A N 1
ATOM 3245 C CA . ALA A 1 420 ? -5.267 -18.294 8.278 1.00 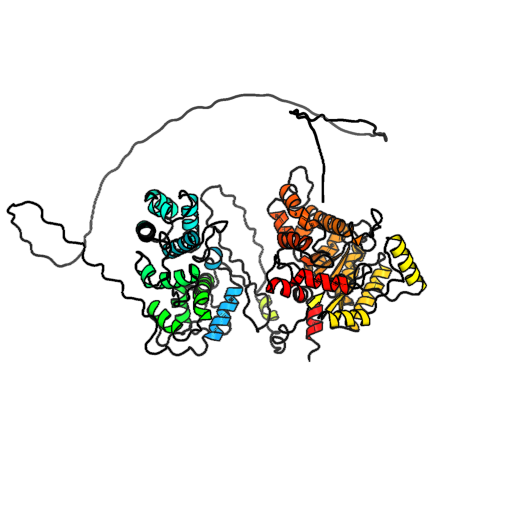41.81 420 ALA A CA 1
ATOM 3246 C C . ALA A 1 420 ? -6.745 -18.294 7.821 1.00 41.81 420 ALA A C 1
ATOM 3248 O O . ALA A 1 420 ? -7.060 -18.848 6.773 1.00 41.81 420 ALA A O 1
ATOM 3249 N N . ASN A 1 421 ? -7.644 -17.666 8.595 1.00 59.56 421 ASN A N 1
ATOM 3250 C CA . ASN A 1 421 ? -9.070 -17.520 8.305 1.00 59.56 421 ASN A CA 1
ATOM 3251 C C . ASN A 1 421 ? -9.590 -16.074 8.508 1.00 59.56 421 ASN A C 1
ATOM 3253 O O . ASN A 1 421 ? -10.755 -15.894 8.871 1.00 59.56 421 ASN A O 1
ATOM 3257 N N . LEU A 1 422 ? -8.767 -15.027 8.320 1.00 78.88 422 LEU A N 1
ATOM 3258 C CA . LEU A 1 422 ? -9.292 -13.651 8.285 1.00 78.88 422 LEU A CA 1
ATOM 3259 C C . LEU A 1 422 ? -10.019 -13.391 6.946 1.00 78.88 422 LEU A C 1
ATOM 3261 O O . LEU A 1 422 ? -9.371 -13.420 5.900 1.00 78.88 422 LEU A O 1
ATOM 3265 N N . PRO A 1 423 ? -11.340 -13.119 6.955 1.00 92.69 423 PRO A N 1
ATOM 3266 C CA . PRO A 1 423 ? -12.115 -12.858 5.740 1.00 92.69 423 PRO A CA 1
ATOM 3267 C C . PRO A 1 423 ? -11.831 -11.458 5.184 1.00 92.69 423 PRO A C 1
ATOM 3269 O O . PRO A 1 423 ? -11.116 -10.659 5.801 1.00 92.69 423 PRO A O 1
ATOM 3272 N N . TRP A 1 424 ? -12.444 -11.120 4.047 1.00 95.69 424 TRP A N 1
ATOM 3273 C CA . TRP A 1 424 ? -12.304 -9.784 3.470 1.00 95.69 424 TRP A CA 1
ATOM 3274 C C . TRP A 1 424 ? -12.866 -8.703 4.405 1.00 95.69 424 TRP A C 1
ATOM 3276 O O . TRP A 1 424 ? -13.903 -8.879 5.055 1.00 95.69 424 TRP A O 1
ATOM 3286 N N . ILE A 1 425 ? -12.171 -7.568 4.445 1.00 97.81 425 ILE A N 1
ATOM 3287 C CA . ILE A 1 425 ? -12.565 -6.351 5.148 1.00 97.81 425 ILE A CA 1
ATOM 3288 C C . ILE A 1 425 ? -12.715 -5.220 4.135 1.00 97.81 425 ILE A C 1
ATOM 3290 O O . ILE A 1 425 ? -11.804 -4.889 3.381 1.00 97.81 425 ILE A O 1
ATOM 3294 N N . ASP A 1 426 ? -13.903 -4.637 4.121 1.00 98.44 426 ASP A N 1
ATOM 3295 C CA . ASP A 1 426 ? -14.287 -3.555 3.226 1.00 98.44 426 ASP A CA 1
ATOM 3296 C C . ASP A 1 426 ? -14.103 -2.225 3.958 1.00 98.44 426 ASP A C 1
ATOM 3298 O O . ASP A 1 426 ? -14.856 -1.900 4.880 1.00 98.44 426 ASP A O 1
ATOM 3302 N N . VAL A 1 427 ? -13.056 -1.479 3.589 1.00 98.50 427 VAL A N 1
ATOM 3303 C CA . VAL A 1 427 ? -12.654 -0.247 4.287 1.00 98.50 427 VAL A CA 1
ATOM 3304 C C . VAL A 1 427 ? -13.505 0.968 3.913 1.00 98.50 427 VAL A C 1
ATOM 3306 O O . VAL A 1 427 ? -13.302 2.041 4.475 1.00 98.50 427 VAL A O 1
ATOM 3309 N N . HIS A 1 428 ? -14.434 0.813 2.965 1.00 98.44 428 HIS A N 1
ATOM 3310 C CA . HIS A 1 428 ? -15.238 1.897 2.418 1.00 98.44 428 HIS A CA 1
ATOM 3311 C C . HIS A 1 428 ? -16.687 1.434 2.232 1.00 98.44 428 HIS A C 1
ATOM 3313 O O . HIS A 1 428 ? -17.135 1.101 1.130 1.00 98.44 428 HIS A O 1
ATOM 3319 N N . ALA A 1 429 ? -17.428 1.479 3.338 1.00 98.00 429 ALA A N 1
ATOM 3320 C CA . ALA A 1 429 ? -18.867 1.291 3.370 1.00 98.00 429 ALA A CA 1
ATOM 3321 C C . ALA A 1 429 ? -19.556 2.433 4.132 1.00 98.00 429 ALA A C 1
ATOM 3323 O O . ALA A 1 429 ? -18.985 3.097 4.999 1.00 98.00 429 ALA A O 1
ATOM 3324 N N . HIS A 1 430 ? -20.826 2.645 3.814 1.00 97.31 430 HIS A N 1
ATOM 3325 C CA . HIS A 1 430 ? -21.644 3.736 4.324 1.00 97.31 430 HIS A CA 1
ATOM 3326 C C . HIS A 1 430 ? -22.830 3.216 5.123 1.00 97.31 430 HIS A C 1
ATOM 3328 O O . HIS A 1 430 ? -23.313 2.100 4.913 1.00 97.31 430 HIS A O 1
ATOM 3334 N N . PHE A 1 431 ? -23.353 4.064 6.004 1.00 96.94 431 PHE A N 1
ATOM 3335 C CA . PHE A 1 431 ? -24.625 3.838 6.685 1.00 96.94 431 PHE A CA 1
ATOM 3336 C C . PHE A 1 431 ? -25.531 5.069 6.623 1.00 96.94 431 PHE A C 1
ATOM 3338 O O . PHE A 1 431 ? -25.156 6.152 6.182 1.00 96.94 431 PHE A O 1
ATOM 3345 N N . SER A 1 432 ? -26.773 4.911 7.068 1.00 92.19 432 SER A N 1
ATOM 3346 C CA . SER A 1 432 ? -27.665 6.036 7.341 1.00 92.19 432 SER A CA 1
ATOM 3347 C C . SER A 1 432 ? -28.381 5.796 8.668 1.00 92.19 432 SER A C 1
ATOM 3349 O O . SER A 1 432 ? -29.008 4.743 8.813 1.00 92.19 432 SER A O 1
ATOM 3351 N N . PRO A 1 433 ? -28.332 6.750 9.616 1.00 92.19 433 PRO A N 1
ATOM 3352 C CA . PRO A 1 433 ? -29.189 6.729 10.795 1.00 92.19 433 PRO A CA 1
ATOM 3353 C C . PRO A 1 433 ? -30.683 6.627 10.432 1.00 92.19 433 PRO A C 1
ATOM 3355 O O . PRO A 1 433 ? -31.078 7.053 9.338 1.00 92.19 433 PRO A O 1
ATOM 3358 N N . PRO A 1 434 ? -31.534 6.076 11.319 1.00 89.25 434 PRO A N 1
ATOM 3359 C CA . PRO A 1 434 ? -32.965 5.952 11.065 1.00 89.25 434 PRO A CA 1
ATOM 3360 C C . PRO A 1 434 ? -33.612 7.325 10.852 1.00 89.25 434 PRO A C 1
ATOM 3362 O O . PRO A 1 434 ? -33.511 8.203 11.703 1.00 89.25 434 PRO A O 1
ATOM 3365 N N . ARG A 1 435 ? -34.298 7.498 9.719 1.00 90.56 435 ARG A N 1
ATOM 3366 C CA . ARG A 1 435 ? -35.002 8.735 9.350 1.00 90.56 435 ARG A CA 1
ATOM 3367 C C . ARG A 1 435 ? -36.488 8.632 9.684 1.00 90.56 435 ARG A C 1
ATOM 3369 O O . ARG A 1 435 ? -37.104 7.592 9.443 1.00 90.56 435 ARG A O 1
ATOM 3376 N N . THR A 1 436 ? -37.091 9.721 10.155 1.00 92.12 436 THR A N 1
ATOM 3377 C CA . THR A 1 436 ? -38.555 9.872 10.142 1.00 92.12 436 THR A CA 1
ATOM 3378 C C . THR A 1 436 ? -39.086 9.858 8.697 1.00 92.12 436 THR A C 1
ATOM 3380 O O . THR A 1 436 ? -38.327 10.121 7.760 1.00 92.12 436 THR A O 1
ATOM 3383 N N . PRO A 1 437 ? -40.394 9.619 8.465 1.00 92.81 437 PRO A N 1
ATOM 3384 C CA . PRO A 1 437 ? -40.970 9.692 7.118 1.00 92.81 437 PRO A CA 1
ATOM 3385 C C . PRO A 1 437 ? -40.738 11.042 6.417 1.00 92.81 437 PRO A C 1
ATOM 3387 O O . PRO A 1 437 ? -40.562 11.072 5.203 1.00 92.81 437 PRO A O 1
ATOM 3390 N N . SER A 1 438 ? -40.679 12.140 7.181 1.00 93.25 438 SER A N 1
ATOM 3391 C CA . SER A 1 438 ? -40.383 13.483 6.664 1.00 93.25 438 SER A CA 1
ATOM 3392 C C . SER A 1 438 ? -38.931 13.602 6.186 1.00 93.25 438 SER A C 1
ATOM 3394 O O . SER A 1 438 ? -38.677 13.992 5.051 1.00 93.25 438 SER A O 1
ATOM 3396 N N . GLU A 1 439 ? -37.964 13.181 7.007 1.00 91.56 439 GLU A N 1
ATOM 3397 C CA . GLU A 1 439 ? -36.539 13.196 6.642 1.00 91.56 439 GLU A CA 1
ATOM 3398 C C . GLU A 1 439 ? -36.220 12.220 5.500 1.00 91.56 439 GLU A C 1
ATOM 3400 O O . GLU A 1 439 ? -35.355 12.497 4.671 1.00 91.56 439 GLU A O 1
ATOM 3405 N N . ALA A 1 440 ? -36.924 11.087 5.421 1.00 92.00 440 ALA A N 1
ATOM 3406 C CA . ALA A 1 440 ? -36.810 10.151 4.306 1.00 92.00 440 ALA A CA 1
ATOM 3407 C C . ALA A 1 440 ? -37.321 10.768 2.991 1.00 92.00 440 ALA A C 1
ATOM 3409 O O . ALA A 1 440 ? -36.667 10.624 1.957 1.00 92.00 440 ALA A O 1
ATOM 3410 N N . GLN A 1 441 ? -38.442 11.496 3.031 1.00 93.56 441 GLN A N 1
ATOM 3411 C CA . GLN A 1 441 ? -38.967 12.227 1.876 1.00 93.56 441 GLN A CA 1
ATOM 3412 C C . GLN A 1 441 ? -38.040 13.384 1.465 1.00 93.56 441 GLN A C 1
ATOM 3414 O O . GLN A 1 441 ? -37.725 13.519 0.285 1.00 93.56 441 GLN A O 1
ATOM 3419 N N . ALA A 1 442 ? -37.513 14.155 2.419 1.00 92.19 442 ALA A N 1
ATOM 3420 C CA . ALA A 1 442 ? -36.537 15.209 2.138 1.00 92.19 442 ALA A CA 1
ATOM 3421 C C . ALA A 1 442 ? -35.240 14.648 1.517 1.00 92.19 442 ALA A C 1
ATOM 3423 O O . ALA A 1 442 ? -34.719 15.208 0.554 1.00 92.19 442 ALA A O 1
ATOM 3424 N N . ALA A 1 443 ? -34.746 13.502 2.002 1.00 90.25 443 ALA A N 1
ATOM 3425 C CA . ALA A 1 443 ? -33.588 12.818 1.421 1.00 90.25 443 ALA A CA 1
ATOM 3426 C C . ALA A 1 443 ? -33.862 12.266 0.007 1.00 90.25 443 ALA A C 1
ATOM 3428 O O . ALA A 1 443 ? -32.962 12.251 -0.834 1.00 90.25 443 ALA A O 1
ATOM 3429 N N . TYR A 1 444 ? -35.097 11.835 -0.275 1.00 92.81 444 TYR A N 1
ATOM 3430 C CA . TYR A 1 444 ? -35.531 11.466 -1.624 1.00 92.81 444 TYR A CA 1
ATOM 3431 C C . TYR A 1 444 ? -35.513 12.677 -2.564 1.00 92.81 444 TYR A C 1
ATOM 3433 O O . TYR A 1 444 ? -34.910 12.619 -3.633 1.00 92.81 444 TYR A O 1
ATOM 3441 N N . GLU A 1 445 ? -36.122 13.789 -2.153 1.00 93.75 445 GLU A N 1
ATOM 3442 C CA . GLU A 1 445 ? -36.205 15.021 -2.945 1.00 93.75 445 GLU A CA 1
ATOM 3443 C C . GLU A 1 445 ? -34.823 15.637 -3.205 1.00 93.75 445 GLU A C 1
ATOM 3445 O O . GLU A 1 445 ? -34.523 15.991 -4.346 1.00 93.75 445 GLU A O 1
ATOM 3450 N N . ALA A 1 446 ? -33.940 15.662 -2.201 1.00 90.81 446 ALA A N 1
ATOM 3451 C CA . ALA A 1 446 ? -32.555 16.109 -2.350 1.00 90.81 446 ALA A CA 1
ATOM 3452 C C . ALA A 1 446 ? -31.770 15.255 -3.364 1.00 90.81 446 ALA A C 1
ATOM 3454 O O . ALA A 1 446 ? -31.131 15.794 -4.267 1.00 90.81 446 ALA A O 1
ATOM 3455 N N . ALA A 1 447 ? -31.872 13.923 -3.291 1.00 90.94 447 ALA A N 1
ATOM 3456 C CA . ALA A 1 447 ? -31.222 13.039 -4.261 1.00 90.94 447 ALA A CA 1
ATOM 3457 C C . ALA A 1 447 ? -31.807 13.196 -5.681 1.00 90.94 447 ALA A C 1
ATOM 3459 O O . ALA A 1 447 ? -31.068 13.169 -6.666 1.00 90.94 447 ALA A O 1
ATOM 3460 N N . ARG A 1 448 ? -33.123 13.421 -5.814 1.00 92.50 448 ARG A N 1
ATOM 3461 C CA . ARG A 1 448 ? -33.764 13.726 -7.107 1.00 92.50 448 ARG A CA 1
ATOM 3462 C C . ARG A 1 448 ? -33.296 15.071 -7.679 1.00 92.50 448 ARG A C 1
ATOM 3464 O O . ARG A 1 448 ? -33.090 15.153 -8.889 1.00 92.50 448 ARG A O 1
ATOM 3471 N N . ALA A 1 449 ? -33.082 16.091 -6.843 1.00 91.69 449 ALA A N 1
ATOM 3472 C CA . ALA A 1 449 ? -32.486 17.368 -7.248 1.00 91.69 449 ALA A CA 1
ATOM 3473 C C . ALA A 1 449 ? -31.030 17.187 -7.720 1.00 91.69 449 ALA A C 1
ATOM 3475 O O . ALA A 1 449 ? -30.684 17.635 -8.816 1.00 91.69 449 ALA A O 1
ATOM 3476 N N . ALA A 1 450 ? -30.234 16.396 -6.991 1.00 90.50 450 ALA A N 1
ATOM 3477 C CA . ALA A 1 450 ? -28.891 15.938 -7.369 1.00 90.50 450 ALA A CA 1
ATOM 3478 C C . ALA A 1 450 ? -28.868 14.913 -8.538 1.00 90.50 450 ALA A C 1
ATOM 3480 O O . ALA A 1 450 ? -27.913 14.157 -8.706 1.00 90.50 450 ALA A O 1
ATOM 3481 N N . GLN A 1 451 ? -29.913 14.896 -9.374 1.00 93.50 451 GLN A N 1
ATOM 3482 C CA . GLN A 1 451 ? -30.050 14.120 -10.614 1.00 93.50 451 GLN A CA 1
ATOM 3483 C C . GLN A 1 451 ? -30.027 12.586 -10.465 1.00 93.50 451 GLN A C 1
ATOM 3485 O O . GLN A 1 451 ? -29.972 11.878 -11.475 1.00 93.50 451 GLN A O 1
ATOM 3490 N N . PHE A 1 452 ? -30.130 12.030 -9.252 1.00 91.19 452 PHE A N 1
ATOM 3491 C CA . PHE A 1 452 ? -30.253 10.580 -9.083 1.00 91.19 452 PHE A CA 1
ATOM 3492 C C . PHE A 1 452 ? -31.614 10.087 -9.598 1.00 91.19 452 PHE A C 1
ATOM 3494 O O . PHE A 1 452 ? -32.671 10.659 -9.312 1.00 91.19 452 PHE A O 1
ATOM 3501 N N . LEU A 1 453 ? -31.609 8.977 -10.340 1.00 91.94 453 LEU A N 1
ATOM 3502 C CA . LEU A 1 453 ? -32.811 8.356 -10.914 1.00 91.94 453 LEU A CA 1
ATOM 3503 C C . LEU A 1 453 ? -33.422 7.296 -9.980 1.00 91.94 453 LEU A C 1
ATOM 3505 O O . LEU A 1 453 ? -33.780 6.203 -10.408 1.00 91.94 453 LEU A O 1
ATOM 3509 N N . ILE A 1 454 ? -33.528 7.626 -8.691 1.00 89.56 454 ILE A N 1
ATOM 3510 C CA . ILE A 1 454 ? -34.148 6.762 -7.677 1.00 89.56 454 ILE A CA 1
ATOM 3511 C C . ILE A 1 454 ? -35.682 6.821 -7.740 1.00 89.56 454 ILE A C 1
ATOM 3513 O O . ILE A 1 454 ? -36.264 7.867 -8.023 1.00 89.56 454 ILE A O 1
ATOM 3517 N N . THR A 1 455 ? -36.337 5.696 -7.446 1.00 89.50 455 THR A N 1
ATOM 3518 C CA . THR A 1 455 ? -37.807 5.530 -7.477 1.00 89.50 455 THR A CA 1
ATOM 3519 C C . THR A 1 455 ? -38.465 5.522 -6.094 1.00 89.50 455 THR A C 1
ATOM 3521 O O . THR A 1 455 ? -39.688 5.483 -5.993 1.00 89.50 455 THR A O 1
ATOM 3524 N N . SER A 1 456 ? -37.668 5.519 -5.026 1.00 89.00 456 SER A N 1
ATOM 3525 C CA . SER A 1 456 ? -38.111 5.474 -3.629 1.00 89.00 456 SER A CA 1
ATOM 3526 C C . SER A 1 456 ? -37.075 6.143 -2.719 1.00 89.00 456 SER A C 1
ATOM 3528 O O . SER A 1 456 ? -35.908 6.233 -3.115 1.00 89.00 456 SER A O 1
ATOM 3530 N N . PRO A 1 457 ? -37.447 6.573 -1.497 1.00 87.50 457 PRO A N 1
ATOM 3531 C CA . PRO A 1 457 ? -36.498 7.109 -0.527 1.00 87.50 457 PRO A CA 1
ATOM 3532 C C . PRO A 1 457 ? -35.297 6.188 -0.257 1.00 87.50 457 PRO A C 1
ATOM 3534 O O . PRO A 1 457 ? -35.479 4.971 -0.150 1.00 87.50 457 PRO A O 1
ATOM 3537 N N . PRO A 1 458 ? -34.077 6.741 -0.120 1.00 83.19 458 PRO A N 1
ATOM 3538 C CA . PRO A 1 458 ? -32.885 5.952 0.162 1.00 83.19 458 PRO A CA 1
ATOM 3539 C C . PRO A 1 458 ? -32.928 5.400 1.594 1.00 83.19 458 PRO A C 1
ATOM 3541 O O . PRO A 1 458 ? -32.928 6.157 2.573 1.00 83.19 458 PRO A O 1
ATOM 3544 N N . LYS A 1 459 ? -32.945 4.068 1.710 1.00 85.19 459 LYS A N 1
ATOM 3545 C CA . LYS A 1 459 ? -32.936 3.328 2.977 1.00 85.19 459 LYS A CA 1
ATOM 3546 C C . LYS A 1 459 ? -31.666 2.479 3.076 1.00 85.19 459 LYS A C 1
ATOM 3548 O O . LYS A 1 459 ? -31.340 1.756 2.142 1.00 85.19 459 LYS A O 1
ATOM 3553 N N . TRP A 1 460 ? -31.025 2.517 4.240 1.00 93.44 460 TRP A N 1
ATOM 3554 C CA . TRP A 1 460 ? -30.007 1.557 4.669 1.00 93.44 460 TRP A CA 1
ATOM 3555 C C . TRP A 1 460 ? -30.603 0.606 5.721 1.00 93.44 460 TRP A C 1
ATOM 3557 O O . TRP A 1 460 ? -31.508 0.997 6.464 1.00 93.44 460 TRP A O 1
ATOM 3567 N N . ASP A 1 461 ? -30.133 -0.639 5.790 1.00 92.44 461 ASP A N 1
ATOM 3568 C CA . ASP A 1 461 ? -30.606 -1.627 6.765 1.00 92.44 461 ASP A CA 1
ATOM 3569 C C . ASP A 1 461 ? -29.496 -2.621 7.112 1.00 92.44 461 ASP A C 1
ATOM 3571 O O . ASP A 1 461 ? -29.073 -3.401 6.262 1.00 92.44 461 ASP A O 1
ATOM 3575 N N . ALA A 1 462 ? -29.069 -2.629 8.377 1.00 95.44 462 ALA A N 1
ATOM 3576 C CA . ALA A 1 462 ? -27.964 -3.456 8.857 1.00 95.44 462 ALA A CA 1
ATOM 3577 C C . ALA A 1 462 ? -28.100 -4.948 8.502 1.00 95.44 462 ALA A C 1
ATOM 3579 O O . ALA A 1 462 ? -27.090 -5.599 8.253 1.00 95.44 462 ALA A O 1
ATOM 3580 N N . LYS A 1 463 ? -29.322 -5.500 8.451 1.00 94.81 463 LYS A N 1
ATOM 3581 C CA . LYS A 1 463 ? -29.537 -6.920 8.125 1.00 94.81 463 LYS A CA 1
ATOM 3582 C C . LYS A 1 463 ? -29.446 -7.189 6.627 1.00 94.81 463 LYS A C 1
ATOM 3584 O O . LYS A 1 463 ? -28.982 -8.254 6.239 1.00 94.81 463 LYS A O 1
ATOM 3589 N N . GLN A 1 464 ? -29.869 -6.238 5.794 1.00 92.50 464 GLN A N 1
ATOM 3590 C CA . GLN A 1 464 ? -29.717 -6.339 4.339 1.00 92.50 464 GLN A CA 1
ATOM 3591 C C . GLN A 1 464 ? -28.245 -6.163 3.940 1.00 92.50 464 GLN A C 1
ATOM 3593 O O . GLN A 1 464 ? -27.750 -6.915 3.107 1.00 92.50 464 GLN A O 1
ATOM 3598 N N . THR A 1 465 ? -27.533 -5.247 4.603 1.00 96.00 465 THR A N 1
ATOM 3599 C CA . THR A 1 465 ? -26.081 -5.077 4.476 1.00 96.00 465 THR A CA 1
ATOM 3600 C C . THR A 1 465 ? -25.333 -6.350 4.883 1.00 96.00 465 THR A C 1
ATOM 3602 O O . THR A 1 465 ? -24.540 -6.857 4.099 1.00 96.00 465 THR A O 1
ATOM 3605 N N . ILE A 1 466 ? -25.648 -6.933 6.048 1.00 97.38 466 ILE A N 1
ATOM 3606 C CA . ILE A 1 466 ? -25.070 -8.211 6.503 1.00 97.38 466 ILE A CA 1
ATOM 3607 C C . ILE A 1 466 ? -25.353 -9.355 5.517 1.00 97.38 466 ILE A C 1
ATOM 3609 O O . ILE A 1 466 ? -24.439 -10.105 5.202 1.00 97.38 466 ILE A O 1
ATOM 3613 N N . ALA A 1 467 ? -26.569 -9.463 4.973 1.00 94.12 467 ALA A N 1
ATOM 3614 C CA . ALA A 1 467 ? -26.891 -10.503 3.993 1.00 94.12 467 ALA A CA 1
ATOM 3615 C C . ALA A 1 467 ? -26.094 -10.355 2.680 1.00 94.12 467 ALA A C 1
ATOM 3617 O O . ALA A 1 467 ? -25.653 -11.357 2.126 1.00 94.12 467 ALA A O 1
ATOM 3618 N N . TYR A 1 468 ? -25.860 -9.122 2.208 1.00 94.00 468 TYR A N 1
ATOM 3619 C CA . TYR A 1 468 ? -24.938 -8.876 1.092 1.00 94.00 468 TYR A CA 1
ATOM 3620 C C . TYR A 1 468 ? -23.496 -9.253 1.462 1.00 94.00 468 TYR A C 1
ATOM 3622 O O . TYR A 1 468 ? -22.818 -9.899 0.673 1.00 94.00 468 TYR A O 1
ATOM 3630 N N . MET A 1 469 ? -23.030 -8.895 2.661 1.00 96.38 469 MET A N 1
ATOM 3631 C CA . MET A 1 469 ? -21.693 -9.266 3.131 1.00 96.38 469 MET A CA 1
ATOM 3632 C C . MET A 1 469 ? -21.501 -10.790 3.205 1.00 96.38 469 MET A C 1
ATOM 3634 O O . MET A 1 469 ? -20.432 -11.275 2.849 1.00 96.38 469 MET A O 1
ATOM 3638 N N . ASP A 1 470 ? -22.530 -11.539 3.616 1.00 94.81 470 ASP A N 1
ATOM 3639 C CA . ASP A 1 470 ? -22.538 -13.010 3.640 1.00 94.81 470 ASP A CA 1
ATOM 3640 C C . ASP A 1 470 ? -22.499 -13.619 2.224 1.00 94.81 470 ASP A C 1
ATOM 3642 O O . ASP A 1 470 ? -21.804 -14.605 1.998 1.00 94.81 470 ASP A O 1
ATOM 3646 N N . GLU A 1 471 ? -23.197 -13.021 1.250 1.00 92.31 471 GLU A N 1
ATOM 3647 C CA . GLU A 1 471 ? -23.113 -13.394 -0.176 1.00 92.31 471 GLU A CA 1
ATOM 3648 C C . GLU A 1 471 ? -21.746 -13.031 -0.796 1.00 92.31 471 GLU A C 1
ATOM 3650 O O . GLU A 1 471 ? -21.288 -13.672 -1.743 1.00 92.31 471 GLU A O 1
ATOM 3655 N N . ALA A 1 472 ? -21.089 -11.997 -0.266 1.00 89.56 472 ALA A N 1
ATOM 3656 C CA . ALA A 1 472 ? -19.869 -11.405 -0.805 1.00 89.56 472 ALA A CA 1
ATOM 3657 C C . ALA A 1 472 ? -18.557 -11.897 -0.157 1.00 89.56 472 ALA A C 1
ATOM 3659 O O . ALA A 1 472 ? -17.494 -11.436 -0.581 1.00 89.56 472 ALA A O 1
ATOM 3660 N N . ASP A 1 473 ? -18.637 -12.786 0.840 1.00 91.62 473 ASP A N 1
ATOM 3661 C CA . ASP A 1 473 ? -17.540 -13.247 1.715 1.00 91.62 473 ASP A CA 1
ATOM 3662 C C . ASP A 1 473 ? -16.781 -12.109 2.438 1.00 91.62 473 ASP A C 1
ATOM 3664 O O . ASP A 1 473 ? -15.564 -12.125 2.635 1.00 91.62 473 ASP A O 1
ATOM 3668 N N . ILE A 1 474 ? -17.528 -11.073 2.839 1.00 95.75 474 ILE A N 1
ATOM 3669 C CA . ILE A 1 474 ? -17.017 -9.923 3.590 1.00 95.75 474 ILE A CA 1
ATOM 3670 C C . ILE A 1 474 ? -17.305 -10.144 5.081 1.00 95.75 474 ILE A C 1
ATOM 3672 O O . ILE A 1 474 ? -18.455 -10.163 5.535 1.00 95.75 474 ILE A O 1
ATOM 3676 N N . GLY A 1 475 ? -16.251 -10.271 5.886 1.00 95.69 475 GLY A N 1
ATOM 3677 C CA . GLY A 1 475 ? -16.384 -10.411 7.335 1.00 95.69 475 GLY A CA 1
ATOM 3678 C C . GLY A 1 475 ? -16.855 -9.120 7.989 1.00 95.69 475 GLY A C 1
ATOM 3679 O O . GLY A 1 475 ? -17.827 -9.138 8.748 1.00 95.69 475 GLY A O 1
ATOM 3680 N N . MET A 1 476 ? -16.202 -8.004 7.654 1.00 98.06 476 MET A N 1
ATOM 3681 C CA . MET A 1 476 ? -16.446 -6.698 8.265 1.00 98.06 476 MET A CA 1
ATOM 3682 C C . MET A 1 476 ? -16.534 -5.569 7.231 1.00 98.06 476 MET A C 1
ATOM 3684 O O . MET A 1 476 ? -15.740 -5.507 6.295 1.00 98.06 476 MET A O 1
ATOM 3688 N N . GLN A 1 477 ? -17.473 -4.648 7.454 1.00 98.56 477 GLN A N 1
ATOM 3689 C CA . GLN A 1 477 ? -17.548 -3.355 6.776 1.00 98.56 477 GLN A CA 1
ATOM 3690 C C . GLN A 1 477 ? -17.176 -2.217 7.727 1.00 98.56 477 GLN A C 1
ATOM 3692 O O . GLN A 1 477 ? -17.721 -2.103 8.827 1.00 98.56 477 GLN A O 1
ATOM 3697 N N . MET A 1 478 ? -16.262 -1.356 7.288 1.00 98.69 478 MET A N 1
ATOM 3698 C CA . MET A 1 478 ? -15.878 -0.133 7.983 1.00 98.69 478 MET A CA 1
ATOM 3699 C C . MET A 1 478 ? -16.870 0.967 7.607 1.00 98.69 478 MET A C 1
ATOM 3701 O O . MET A 1 478 ? -16.837 1.503 6.502 1.00 98.69 478 MET A O 1
ATOM 3705 N N . LEU A 1 479 ? -17.801 1.249 8.517 1.00 98.56 479 LEU A N 1
ATOM 3706 C CA . LEU A 1 479 ? -18.936 2.132 8.286 1.00 98.56 479 LEU A CA 1
ATOM 3707 C C . LEU A 1 479 ? -18.571 3.602 8.528 1.00 98.56 479 LEU A C 1
ATOM 3709 O O . LEU A 1 479 ? -18.116 3.958 9.616 1.00 98.56 479 LEU A O 1
ATOM 3713 N N . SER A 1 480 ? -18.866 4.461 7.550 1.00 98.12 480 SER A N 1
ATOM 3714 C CA . SER A 1 480 ? -18.778 5.924 7.658 1.00 98.12 480 SER A CA 1
ATOM 3715 C C . SER A 1 480 ? -20.103 6.618 7.293 1.00 98.12 480 SER A C 1
ATOM 3717 O O . SER A 1 480 ? -20.950 6.050 6.601 1.00 98.12 480 SER A O 1
ATOM 3719 N N . ASN A 1 481 ? -20.309 7.840 7.797 1.00 96.31 481 ASN A N 1
ATOM 3720 C CA . ASN A 1 481 ? -21.350 8.775 7.346 1.00 96.31 481 ASN A CA 1
ATOM 3721 C C . ASN A 1 481 ? -21.055 10.173 7.924 1.00 96.31 481 ASN A C 1
ATOM 3723 O O . ASN A 1 481 ? -21.083 10.346 9.146 1.00 96.31 481 ASN A O 1
ATOM 3727 N N . ILE A 1 482 ? -20.795 11.162 7.057 1.00 95.44 482 ILE A N 1
ATOM 3728 C CA . ILE A 1 482 ? -20.295 12.503 7.426 1.00 95.44 482 ILE A CA 1
ATOM 3729 C C . ILE A 1 482 ? -21.333 13.602 7.084 1.00 95.44 482 ILE A C 1
ATOM 3731 O O . ILE A 1 482 ? -21.165 14.327 6.104 1.00 95.44 482 ILE A O 1
ATOM 3735 N N . PRO A 1 483 ? -22.436 13.749 7.841 1.00 93.00 483 PRO A N 1
ATOM 3736 C CA . PRO A 1 483 ? -23.446 14.769 7.563 1.00 93.00 483 PRO A CA 1
ATOM 3737 C C . PRO A 1 483 ? -22.970 16.178 7.950 1.00 93.00 483 PRO A C 1
ATOM 3739 O O . PRO A 1 483 ? -22.271 16.364 8.940 1.00 93.00 483 PRO A O 1
ATOM 3742 N N . LEU A 1 484 ? -23.430 17.191 7.208 1.00 89.62 484 LEU A N 1
ATOM 3743 C CA . LEU A 1 484 ? -22.902 18.567 7.220 1.00 89.62 484 LEU A CA 1
ATOM 3744 C C . LEU A 1 484 ? -23.136 19.404 8.507 1.00 89.62 484 LEU A C 1
ATOM 3746 O O . LEU A 1 484 ? -22.886 20.611 8.499 1.00 89.62 484 LEU A O 1
ATOM 3750 N N . THR A 1 485 ? -23.614 18.845 9.622 1.00 92.44 485 THR A N 1
ATOM 3751 C CA . THR A 1 485 ? -23.752 19.587 10.895 1.00 92.44 485 THR A CA 1
ATOM 3752 C C . THR A 1 485 ? -23.148 18.808 12.056 1.00 92.44 485 THR A C 1
ATOM 3754 O O . THR A 1 485 ? -23.342 17.602 12.154 1.00 92.44 485 THR A O 1
ATOM 3757 N N . LEU A 1 486 ? -22.447 19.497 12.968 1.00 94.75 486 LEU A N 1
ATOM 3758 C CA . LEU A 1 486 ? -21.809 18.888 14.148 1.00 94.75 486 LEU A CA 1
ATOM 3759 C C . LEU A 1 486 ? -22.795 18.057 14.990 1.00 94.75 486 LEU A C 1
ATOM 3761 O O . LEU A 1 486 ? -22.432 17.004 15.502 1.00 94.75 486 LEU A O 1
ATOM 3765 N N . GLU A 1 487 ? -24.042 18.513 15.108 1.00 96.31 487 GLU A N 1
ATOM 3766 C CA . GLU A 1 487 ? -25.124 17.797 15.792 1.00 96.31 487 GLU A CA 1
ATOM 3767 C C . GLU A 1 487 ? -25.455 16.469 15.094 1.00 96.31 487 GLU A C 1
ATOM 3769 O O . GLU A 1 487 ? -25.344 15.409 15.709 1.00 96.31 487 GLU A O 1
ATOM 3774 N N . LYS A 1 488 ? -25.769 16.493 13.789 1.00 95.19 488 LYS A N 1
ATOM 3775 C CA . LYS A 1 488 ? -26.086 15.268 13.037 1.00 95.19 488 LYS A CA 1
ATOM 3776 C C . LYS A 1 488 ? -24.880 14.358 12.840 1.00 95.19 488 LYS A C 1
ATOM 3778 O O . LYS A 1 488 ? -25.050 13.150 12.716 1.00 95.19 488 LYS A O 1
ATOM 3783 N N . LEU A 1 489 ? -23.671 14.906 12.848 1.00 96.62 489 LEU A N 1
ATOM 3784 C CA . LEU A 1 489 ? -22.424 14.152 12.799 1.00 96.62 489 LEU A CA 1
ATOM 3785 C C . LEU A 1 489 ? -22.170 13.426 14.126 1.00 96.62 489 LEU A C 1
ATOM 3787 O O . LEU A 1 489 ? -21.780 12.263 14.107 1.00 96.62 489 LEU A O 1
ATOM 3791 N N . ARG A 1 490 ? -22.492 14.045 15.269 1.00 97.81 490 ARG A N 1
ATOM 3792 C CA . ARG A 1 490 ? -22.478 13.371 16.577 1.00 97.81 490 ARG A CA 1
ATOM 3793 C C . ARG A 1 490 ? -23.528 12.276 16.671 1.00 97.81 490 ARG A C 1
ATOM 3795 O O . ARG A 1 490 ? -23.172 11.151 17.002 1.00 97.81 490 ARG A O 1
ATOM 3802 N N . GLU A 1 491 ? -24.775 12.560 16.289 1.00 97.75 491 GLU A N 1
ATOM 3803 C CA . GLU A 1 491 ? -25.827 11.534 16.185 1.00 97.75 491 GLU A CA 1
ATOM 3804 C C . GLU A 1 491 ? -25.412 10.372 15.261 1.00 97.75 491 GLU A C 1
ATOM 3806 O O . GLU A 1 491 ? -25.673 9.210 15.566 1.00 97.75 491 GLU A O 1
ATOM 3811 N N . SER A 1 492 ? -24.742 10.677 14.142 1.00 97.69 492 SER A N 1
ATOM 3812 C CA . SER A 1 492 ? -24.202 9.691 13.200 1.00 97.69 492 SER A CA 1
ATOM 3813 C C . SER A 1 492 ? -23.119 8.824 13.845 1.00 97.69 492 SER A C 1
ATOM 3815 O O . SER A 1 492 ? -23.228 7.600 13.811 1.00 97.69 492 SER A O 1
ATOM 3817 N N . ASN A 1 493 ? -22.117 9.437 14.482 1.00 98.69 493 ASN A N 1
ATOM 3818 C CA . ASN A 1 493 ? -21.032 8.739 15.175 1.00 98.69 493 ASN A CA 1
ATOM 3819 C C . ASN A 1 493 ? -21.568 7.856 16.317 1.00 98.69 493 ASN A C 1
ATOM 3821 O O . ASN A 1 493 ? -21.171 6.698 16.437 1.00 98.69 493 ASN A O 1
ATOM 3825 N N . ASP A 1 494 ? -22.525 8.359 17.099 1.00 98.62 494 ASP A N 1
ATOM 3826 C CA . ASP A 1 494 ? -23.151 7.631 18.208 1.00 98.62 494 ASP A CA 1
ATOM 3827 C C . ASP A 1 494 ? -24.003 6.451 17.702 1.00 98.62 494 ASP A C 1
ATOM 3829 O O . ASP A 1 494 ? -23.948 5.349 18.257 1.00 98.62 494 ASP A O 1
ATOM 3833 N N . PHE A 1 495 ? -24.748 6.635 16.604 1.00 98.44 495 PHE A N 1
ATOM 3834 C CA . PHE A 1 495 ? -25.476 5.542 15.957 1.00 98.44 495 PHE A CA 1
ATOM 3835 C C . PHE A 1 495 ? -24.523 4.506 15.344 1.00 98.44 495 PHE A C 1
ATOM 3837 O O . PHE A 1 495 ? -24.744 3.307 15.519 1.00 98.44 495 PHE A O 1
ATOM 3844 N N . GLY A 1 496 ? -23.434 4.937 14.704 1.00 98.44 496 GLY A N 1
ATOM 3845 C CA . GLY A 1 496 ? -22.374 4.065 14.194 1.00 98.44 496 GLY A CA 1
ATOM 3846 C C . GLY A 1 496 ? -21.731 3.224 15.302 1.00 98.44 496 GLY A C 1
ATOM 3847 O O . GLY A 1 496 ? -21.632 2.004 15.175 1.00 98.44 496 GLY A O 1
ATOM 3848 N N . ALA A 1 497 ? -21.412 3.834 16.446 1.00 98.56 497 ALA A N 1
ATOM 3849 C CA . ALA A 1 497 ? -20.919 3.121 17.624 1.00 98.56 497 ALA A CA 1
ATOM 3850 C C . ALA A 1 497 ? -21.964 2.128 18.172 1.00 98.56 497 ALA A C 1
ATOM 3852 O O . ALA A 1 497 ? -21.617 1.027 18.602 1.00 98.56 497 ALA A O 1
ATOM 3853 N N . SER A 1 498 ? -23.261 2.457 18.092 1.00 98.19 498 SER A N 1
ATOM 3854 C CA . SER A 1 498 ? -24.340 1.524 18.445 1.00 98.19 498 SER A CA 1
ATOM 3855 C C . SER A 1 498 ? -24.444 0.328 17.482 1.00 98.19 498 SER A C 1
ATOM 3857 O O . SER A 1 498 ? -24.712 -0.787 17.933 1.00 98.19 498 SER A O 1
ATOM 3859 N N . LEU A 1 499 ? -24.163 0.519 16.184 1.00 98.19 499 LEU A N 1
ATOM 3860 C CA . LEU A 1 499 ? -24.106 -0.556 15.186 1.00 98.19 499 LEU A CA 1
ATOM 3861 C C . LEU A 1 499 ? -22.911 -1.482 15.425 1.00 98.19 499 LEU A C 1
ATOM 3863 O O . LEU A 1 499 ? -23.091 -2.699 15.426 1.00 98.19 499 LEU A O 1
ATOM 3867 N N . VAL A 1 500 ? -21.726 -0.926 15.700 1.00 98.19 500 VAL A N 1
ATOM 3868 C CA . VAL A 1 500 ? -20.545 -1.710 16.102 1.00 98.19 500 VAL A CA 1
ATOM 3869 C C . VAL A 1 500 ? -20.832 -2.476 17.394 1.00 98.19 500 VAL A C 1
ATOM 3871 O O . VAL A 1 500 ? -20.568 -3.668 17.474 1.00 98.19 500 VAL A O 1
ATOM 3874 N N . LYS A 1 501 ? -21.466 -1.856 18.394 1.00 96.50 501 LYS A N 1
ATOM 3875 C CA . LYS A 1 501 ? -21.850 -2.545 19.637 1.00 96.50 501 LYS A CA 1
ATOM 3876 C C . LYS A 1 501 ? -22.875 -3.669 19.423 1.00 96.50 501 LYS A C 1
ATOM 3878 O O . LYS A 1 501 ? -22.847 -4.653 20.160 1.00 96.50 501 LYS A O 1
ATOM 3883 N N . ALA A 1 502 ? -23.775 -3.535 18.449 1.00 96.56 502 ALA A N 1
ATOM 3884 C CA . ALA A 1 502 ? -24.784 -4.545 18.125 1.00 96.56 502 ALA A CA 1
ATOM 3885 C C . ALA A 1 502 ? -24.244 -5.695 17.255 1.00 96.56 502 ALA A C 1
ATOM 3887 O O . ALA A 1 502 ? -24.693 -6.831 17.401 1.00 96.56 502 ALA A O 1
ATOM 3888 N N . TYR A 1 503 ? -23.281 -5.416 16.372 1.00 97.25 503 TYR A N 1
ATOM 3889 C CA . TYR A 1 503 ? -22.690 -6.385 15.446 1.00 97.25 503 TYR A CA 1
ATOM 3890 C C . TYR A 1 503 ? -21.150 -6.260 15.424 1.00 97.25 503 TYR A C 1
ATOM 3892 O O . TYR A 1 503 ? -20.575 -5.967 14.373 1.00 97.25 503 TYR A O 1
ATOM 3900 N N . PRO A 1 504 ? -20.452 -6.505 16.553 1.00 95.38 504 PRO A N 1
ATOM 3901 C CA . PRO A 1 504 ? -19.036 -6.146 16.743 1.00 95.38 504 PRO A CA 1
ATOM 3902 C C . PRO A 1 504 ? -18.067 -6.812 15.771 1.00 95.38 504 PRO A C 1
ATOM 3904 O O . PRO A 1 504 ? -17.003 -6.263 15.499 1.00 95.38 504 PRO A O 1
ATOM 3907 N N . ARG A 1 505 ? -18.454 -7.963 15.216 1.00 93.75 505 ARG A N 1
ATOM 3908 C CA . ARG A 1 505 ? -17.720 -8.644 14.149 1.00 93.75 505 ARG A CA 1
ATOM 3909 C C . ARG A 1 505 ? -18.063 -8.117 12.747 1.00 93.75 505 ARG A C 1
ATOM 3911 O O . ARG A 1 505 ? -17.199 -8.111 11.887 1.00 93.75 505 ARG A O 1
ATOM 3918 N N . ARG A 1 506 ? -19.295 -7.669 12.484 1.00 97.25 506 ARG A N 1
ATOM 3919 C CA . ARG A 1 506 ? -19.712 -7.272 11.121 1.00 97.25 506 ARG A CA 1
ATOM 3920 C C . ARG A 1 506 ? -19.425 -5.811 10.798 1.00 97.25 506 ARG A C 1
ATOM 3922 O O . ARG A 1 506 ? -19.241 -5.491 9.630 1.00 97.25 506 ARG A O 1
ATOM 3929 N N . PHE A 1 507 ? -19.335 -4.937 11.797 1.00 98.56 507 PHE A N 1
ATOM 3930 C CA . PHE A 1 507 ? -19.066 -3.521 11.561 1.00 98.56 507 PHE A CA 1
ATOM 3931 C C . PHE A 1 507 ? -17.868 -2.998 12.353 1.00 98.56 507 PHE A C 1
ATOM 3933 O O . PHE A 1 507 ? -17.666 -3.333 13.525 1.00 98.56 507 PHE A O 1
ATOM 3940 N N . GLY A 1 508 ? -17.108 -2.124 11.698 1.00 98.56 508 GLY A N 1
ATOM 3941 C CA . GLY A 1 508 ? -16.244 -1.139 12.336 1.00 98.56 508 GLY A CA 1
ATOM 3942 C C . GLY A 1 508 ? -16.754 0.277 12.096 1.00 98.56 508 GLY A C 1
ATOM 3943 O O . GLY A 1 508 ? -17.620 0.486 11.246 1.00 98.56 508 GLY A O 1
ATOM 3944 N N . LEU A 1 509 ? -16.244 1.245 12.856 1.00 98.75 509 LEU A N 1
ATOM 3945 C CA . LEU A 1 509 ? -16.631 2.656 12.745 1.00 98.75 509 LEU A CA 1
ATOM 3946 C C . LEU A 1 509 ? -15.461 3.512 12.258 1.00 98.75 509 LEU A C 1
ATOM 3948 O O . LEU A 1 509 ? -14.437 3.607 12.934 1.00 98.75 509 LEU A O 1
ATOM 3952 N N . LEU A 1 510 ? -15.670 4.199 11.136 1.00 98.88 510 LEU A N 1
ATOM 3953 C CA . LEU A 1 510 ? -14.883 5.355 10.719 1.00 98.88 510 LEU A CA 1
ATOM 3954 C C . LEU A 1 510 ? -15.673 6.611 11.091 1.00 98.88 510 LEU A C 1
ATOM 3956 O O . LEU A 1 510 ? -16.580 7.030 10.369 1.00 98.88 510 LEU A O 1
ATOM 3960 N N . ALA A 1 511 ? -15.382 7.171 12.265 1.00 98.69 511 ALA A N 1
ATOM 3961 C CA . ALA A 1 511 ? -16.159 8.288 12.794 1.00 98.69 511 ALA A CA 1
ATOM 3962 C C . ALA A 1 511 ? -15.934 9.551 11.952 1.00 98.69 511 ALA A C 1
ATOM 3964 O O . ALA A 1 511 ? -14.793 9.941 11.696 1.00 98.69 511 ALA A O 1
ATOM 3965 N N . GLY A 1 512 ? -17.024 10.190 11.527 1.00 98.38 512 GLY A N 1
ATOM 3966 C CA . GLY A 1 512 ? -16.973 11.425 10.753 1.00 98.38 512 GLY A CA 1
ATOM 3967 C C . GLY A 1 512 ? -16.424 12.574 11.596 1.00 98.38 512 GLY A C 1
ATOM 3968 O O . GLY A 1 512 ? -16.798 12.704 12.762 1.00 98.38 512 GLY A O 1
ATOM 3969 N N . ILE A 1 513 ? -15.577 13.424 11.009 1.00 98.44 513 ILE A N 1
ATOM 3970 C CA . ILE A 1 513 ? -15.009 14.616 11.660 1.00 98.44 513 ILE A CA 1
ATOM 3971 C C . ILE A 1 513 ? -15.443 15.898 10.921 1.00 98.44 513 ILE A C 1
ATOM 3973 O O . ILE A 1 513 ? -15.310 15.963 9.698 1.00 98.44 513 ILE A O 1
ATOM 3977 N N . PRO A 1 514 ? -15.934 16.934 11.631 1.00 97.00 514 PRO A N 1
ATOM 3978 C CA . PRO A 1 514 ? -16.339 18.202 11.033 1.00 97.00 514 PRO A CA 1
ATOM 3979 C C . PRO A 1 514 ? -15.118 19.112 10.860 1.00 97.00 514 PRO A C 1
ATOM 3981 O O . PRO A 1 514 ? -14.743 19.840 11.775 1.00 97.00 514 PRO A O 1
ATOM 3984 N N . THR A 1 515 ? -14.467 19.057 9.699 1.00 97.12 515 THR A N 1
ATOM 3985 C CA . THR A 1 515 ? -13.236 19.823 9.424 1.00 97.12 515 THR A CA 1
ATOM 3986 C C . THR A 1 515 ? -13.489 21.283 9.009 1.00 97.12 515 THR A C 1
ATOM 3988 O O . THR A 1 515 ? -12.641 21.882 8.361 1.00 97.12 515 THR A O 1
ATOM 3991 N N . ASP A 1 516 ? -14.643 21.860 9.364 1.00 95.94 516 ASP A N 1
ATOM 3992 C CA . ASP A 1 516 ? -14.992 23.282 9.185 1.00 95.94 516 ASP A CA 1
ATOM 3993 C C . ASP A 1 516 ? -14.722 24.150 10.429 1.00 95.94 516 ASP A C 1
ATOM 3995 O O . ASP A 1 516 ? -14.761 25.373 10.339 1.00 95.94 516 ASP A O 1
ATOM 3999 N N . ASP A 1 517 ? -14.439 23.530 11.576 1.00 97.19 517 ASP A N 1
ATOM 4000 C CA . ASP A 1 517 ? -13.988 24.176 12.815 1.00 97.19 517 ASP A CA 1
ATOM 4001 C C . ASP A 1 517 ? -12.894 23.285 13.421 1.00 97.19 517 ASP A C 1
ATOM 4003 O O . ASP A 1 517 ? -13.169 22.178 13.892 1.00 97.19 517 ASP A O 1
ATOM 4007 N N . GLY A 1 518 ? -11.639 23.749 13.420 1.00 97.25 518 GLY A N 1
ATOM 4008 C CA . GLY A 1 518 ? -10.497 22.951 13.885 1.00 97.25 518 GLY A CA 1
ATOM 4009 C C . GLY A 1 518 ? -10.577 22.538 15.359 1.00 97.25 518 GLY A C 1
ATOM 4010 O O . GLY A 1 518 ? -10.087 21.473 15.753 1.00 97.25 518 GLY A O 1
ATOM 4011 N N . LYS A 1 519 ? -11.271 23.327 16.187 1.00 98.06 519 LYS A N 1
ATOM 4012 C CA . LYS A 1 519 ? -11.521 23.011 17.595 1.00 98.06 519 LYS A CA 1
ATOM 4013 C C . LYS A 1 519 ? -12.657 22.000 17.737 1.00 98.06 519 LYS A C 1
ATOM 4015 O O . LYS A 1 519 ? -12.550 21.106 18.578 1.00 98.06 519 LYS A O 1
ATOM 4020 N N . ALA A 1 520 ? -13.728 22.098 16.954 1.00 98.06 520 ALA A N 1
ATOM 4021 C CA . ALA A 1 520 ? -14.769 21.070 16.915 1.00 98.06 520 ALA A CA 1
ATOM 4022 C C . ALA A 1 520 ? -14.197 19.736 16.415 1.00 98.06 520 ALA A C 1
ATOM 4024 O O . ALA A 1 520 ? -14.429 18.707 17.051 1.00 98.06 520 ALA A O 1
ATOM 4025 N N . ALA A 1 521 ? -13.382 19.772 15.357 1.00 98.62 521 ALA A N 1
ATOM 4026 C CA . ALA A 1 521 ? -12.721 18.619 14.762 1.00 98.62 521 ALA A CA 1
ATOM 4027 C C . ALA A 1 521 ? -11.839 17.864 15.769 1.00 98.62 521 ALA A C 1
ATOM 4029 O O . ALA A 1 521 ? -12.049 16.674 15.997 1.00 98.62 521 ALA A O 1
ATOM 4030 N N . LEU A 1 522 ? -10.902 18.552 16.437 1.00 98.75 522 LEU A N 1
ATOM 4031 C CA . LEU A 1 522 ? -10.018 17.945 17.442 1.00 98.75 522 LEU A CA 1
ATOM 4032 C C . LEU A 1 522 ? -10.791 17.367 18.642 1.00 98.75 522 LEU A C 1
ATOM 4034 O O . LEU A 1 522 ? -10.439 16.302 19.152 1.00 98.75 522 LEU A O 1
ATOM 4038 N N . ASN A 1 523 ? -11.840 18.052 19.108 1.00 98.69 523 ASN A N 1
ATOM 4039 C CA . ASN A 1 523 ? -12.647 17.557 20.226 1.00 98.69 523 ASN A CA 1
ATOM 4040 C C . ASN A 1 523 ? -13.498 16.341 19.830 1.00 98.69 523 ASN A C 1
ATOM 4042 O O . ASN A 1 523 ? -13.630 15.413 20.623 1.00 98.69 523 ASN A O 1
ATOM 4046 N N . GLU A 1 524 ? -14.054 16.320 18.616 1.00 98.69 524 GLU A N 1
ATOM 4047 C CA . GLU A 1 524 ? -14.832 15.179 18.126 1.00 98.69 524 GLU A CA 1
ATOM 4048 C C . GLU A 1 524 ? -13.948 13.976 17.789 1.00 98.69 524 GLU A C 1
ATOM 4050 O O . GLU A 1 524 ? -14.331 12.856 18.106 1.00 98.69 524 GLU A O 1
ATOM 4055 N N . ALA A 1 525 ? -12.741 14.189 17.257 1.00 98.75 525 ALA A N 1
ATOM 4056 C CA . ALA A 1 525 ? -11.766 13.121 17.047 1.00 98.75 525 ALA A CA 1
ATOM 4057 C C . ALA A 1 525 ? -11.383 12.441 18.367 1.00 98.75 525 ALA A C 1
ATOM 4059 O O . ALA A 1 525 ? -11.397 11.216 18.453 1.00 98.75 525 ALA A O 1
ATOM 4060 N N . LYS A 1 526 ? -11.125 13.217 19.428 1.00 98.75 526 LYS A N 1
ATOM 4061 C CA . LYS A 1 526 ? -10.882 12.662 20.769 1.00 98.75 526 LYS A CA 1
ATOM 4062 C C . LYS A 1 526 ? -12.096 11.896 21.292 1.00 98.75 526 LYS A C 1
ATOM 4064 O O . LYS A 1 526 ? -11.953 10.736 21.649 1.00 98.75 526 LYS A O 1
ATOM 4069 N N . ARG A 1 527 ? -13.298 12.480 21.236 1.00 98.62 527 ARG A N 1
ATOM 4070 C CA . ARG A 1 527 ? -14.547 11.808 21.648 1.00 98.62 527 ARG A CA 1
ATOM 4071 C C . ARG A 1 527 ? -14.779 10.488 20.897 1.00 98.62 527 ARG A C 1
ATOM 4073 O O . ARG A 1 527 ? -15.143 9.482 21.497 1.00 98.62 527 ARG A O 1
ATOM 4080 N N . ALA A 1 528 ? -14.545 10.470 19.588 1.00 98.69 528 ALA A N 1
ATOM 4081 C CA . ALA A 1 528 ? -14.706 9.280 18.765 1.00 98.69 528 ALA A CA 1
ATOM 4082 C C . ALA A 1 528 ? -13.700 8.175 19.127 1.00 98.69 528 ALA A C 1
ATOM 4084 O O . ALA A 1 528 ? -14.091 7.021 19.291 1.00 98.69 528 ALA A O 1
ATOM 4085 N N . LEU A 1 529 ? -12.420 8.519 19.273 1.00 98.44 529 LEU A N 1
ATOM 4086 C CA . LEU A 1 529 ? -11.355 7.549 19.537 1.00 98.44 529 LEU A CA 1
ATOM 4087 C C . LEU A 1 529 ? -11.343 7.064 20.997 1.00 98.44 529 LEU A C 1
ATOM 4089 O O . LEU A 1 529 ? -11.105 5.881 21.235 1.00 98.44 529 LEU A O 1
ATOM 4093 N N . ASP A 1 530 ? -11.608 7.960 21.953 1.00 98.25 530 ASP A N 1
ATOM 4094 C CA . ASP A 1 530 ? -11.472 7.708 23.393 1.00 98.25 530 ASP A CA 1
ATOM 4095 C C . ASP A 1 530 ? -12.801 7.275 24.053 1.00 98.25 530 ASP A C 1
ATOM 4097 O O . ASP A 1 530 ? -12.803 6.311 24.818 1.00 98.25 530 ASP A O 1
ATOM 4101 N N . ASP A 1 531 ? -13.936 7.921 23.737 1.00 98.19 531 ASP A N 1
ATOM 4102 C CA . ASP A 1 531 ? -15.239 7.619 24.367 1.00 98.19 531 ASP A CA 1
ATOM 4103 C C . ASP A 1 531 ? -16.077 6.608 23.560 1.00 98.19 531 ASP A C 1
ATOM 4105 O O . ASP A 1 531 ? -16.704 5.717 24.137 1.00 98.19 531 ASP A O 1
ATOM 4109 N N . LEU A 1 532 ? -16.106 6.728 22.224 1.00 98.12 532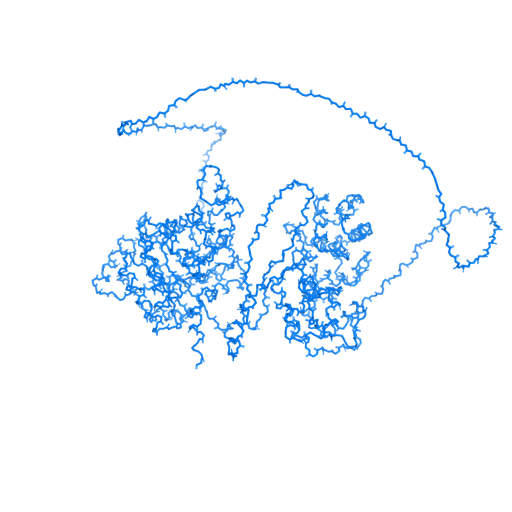 LEU A N 1
ATOM 4110 C CA . LEU A 1 532 ? -16.868 5.816 21.352 1.00 98.12 532 LEU A CA 1
ATOM 4111 C C . LEU A 1 532 ? -16.088 4.561 20.933 1.00 98.12 532 LEU A C 1
ATOM 4113 O O . LEU A 1 532 ? -16.696 3.625 20.413 1.00 98.12 532 LEU A O 1
ATOM 4117 N N . SER A 1 533 ? -14.767 4.527 21.150 1.00 97.19 533 SER A N 1
ATOM 4118 C CA . SER A 1 533 ? -13.873 3.462 20.662 1.00 97.19 533 SER A CA 1
ATOM 4119 C C . SER A 1 533 ? -13.966 3.230 19.141 1.00 97.19 533 SER A C 1
ATOM 4121 O O . SER A 1 533 ? -13.930 2.088 18.681 1.00 97.19 533 SER A O 1
ATOM 4123 N N . ALA A 1 534 ? -14.107 4.307 18.358 1.00 98.38 534 ALA A N 1
ATOM 4124 C CA . ALA A 1 534 ? -14.107 4.250 16.897 1.00 98.38 534 ALA A CA 1
ATOM 4125 C C . ALA A 1 534 ? -12.810 3.618 16.363 1.00 98.38 534 ALA A C 1
ATOM 4127 O O . ALA A 1 534 ? -11.727 3.828 16.908 1.00 98.38 534 ALA A O 1
ATOM 4128 N N . ASP A 1 535 ? -12.906 2.843 15.285 1.00 98.56 535 ASP A N 1
ATOM 4129 C CA . ASP A 1 535 ? -11.787 2.051 14.767 1.00 98.56 535 ASP A CA 1
ATOM 4130 C C . ASP A 1 535 ? -10.791 2.878 13.954 1.00 98.56 535 ASP A C 1
ATOM 4132 O O . ASP A 1 535 ? -9.597 2.579 13.959 1.00 98.56 535 ASP A O 1
ATOM 4136 N N . GLY A 1 536 ? -11.285 3.932 13.313 1.00 98.44 536 GLY A N 1
ATOM 4137 C CA . GLY A 1 536 ? -10.536 4.984 12.634 1.00 98.44 536 GLY A CA 1
ATOM 4138 C C . GLY A 1 536 ? -11.443 6.197 12.414 1.00 98.44 536 GLY A C 1
ATOM 4139 O O . GLY A 1 536 ? -12.537 6.271 12.981 1.00 98.44 536 GLY A O 1
ATOM 4140 N N . LEU A 1 537 ? -11.013 7.143 11.580 1.00 98.81 537 LEU A N 1
ATOM 4141 C CA . LEU A 1 537 ? -11.765 8.371 11.295 1.00 98.81 537 LEU A CA 1
ATOM 4142 C C . LEU A 1 537 ? -12.074 8.522 9.801 1.00 98.81 537 LEU A C 1
ATOM 4144 O O . LEU A 1 537 ? -11.340 8.014 8.955 1.00 98.81 537 LEU A O 1
ATOM 4148 N N . ALA A 1 538 ? -13.138 9.258 9.486 1.00 98.62 538 ALA A N 1
ATOM 4149 C CA . ALA A 1 538 ? -13.517 9.646 8.131 1.00 98.62 538 ALA A CA 1
ATOM 4150 C C . ALA A 1 538 ? -13.610 11.177 8.013 1.00 98.62 538 ALA A C 1
ATOM 4152 O O . ALA A 1 538 ? -14.227 11.847 8.846 1.00 98.62 538 ALA A O 1
ATOM 4153 N N . VAL A 1 539 ? -13.013 11.736 6.962 1.00 98.44 539 VAL A N 1
ATOM 4154 C CA . VAL A 1 539 ? -13.034 13.174 6.645 1.00 98.44 539 VAL A CA 1
ATOM 4155 C C . VAL A 1 539 ? -13.483 13.391 5.204 1.00 98.44 539 VAL A C 1
ATOM 4157 O O . VAL A 1 539 ? -13.354 12.502 4.363 1.00 98.44 539 VAL A O 1
ATOM 4160 N N . THR A 1 540 ? -14.000 14.583 4.903 1.00 97.19 540 THR A N 1
ATOM 4161 C CA . THR A 1 540 ? -14.304 14.977 3.519 1.00 97.19 540 THR A CA 1
ATOM 4162 C C . THR A 1 540 ? -13.126 15.744 2.921 1.00 97.19 540 THR A C 1
ATOM 4164 O O . THR A 1 540 ? -12.603 16.640 3.576 1.00 97.19 540 THR A O 1
ATOM 4167 N N . ALA A 1 541 ? -12.724 15.436 1.684 1.00 95.31 541 ALA A N 1
ATOM 4168 C CA . ALA A 1 541 ? -11.606 16.093 0.992 1.00 95.31 541 ALA A CA 1
ATOM 4169 C C . ALA A 1 541 ? -11.750 17.630 0.935 1.00 95.31 541 ALA A C 1
ATOM 4171 O O . ALA A 1 541 ? -10.763 18.351 1.093 1.00 95.31 541 ALA A O 1
ATOM 4172 N N . CYS A 1 542 ? -12.984 18.114 0.764 1.00 94.88 542 CYS A N 1
ATOM 4173 C CA . CYS A 1 542 ? -13.383 19.499 0.987 1.00 94.88 542 CYS A CA 1
ATOM 4174 C C . CYS A 1 542 ? -14.691 19.532 1.799 1.00 94.88 542 CYS A C 1
ATOM 4176 O O . CYS A 1 542 ? -15.764 19.220 1.279 1.00 94.88 542 CYS A O 1
ATOM 4178 N N . TYR A 1 543 ? -14.635 19.897 3.080 1.00 94.44 543 TYR A N 1
ATOM 4179 C CA . TYR A 1 543 ? -15.821 19.962 3.940 1.00 94.44 543 TYR A CA 1
ATOM 4180 C C . TYR A 1 543 ? -16.319 21.409 4.017 1.00 94.44 543 TYR A C 1
ATOM 4182 O O . TYR A 1 543 ? -15.638 22.274 4.559 1.00 94.44 543 TYR A O 1
ATOM 4190 N N . LYS A 1 544 ? -17.494 21.696 3.434 1.00 92.56 544 LYS A N 1
ATOM 4191 C CA . LYS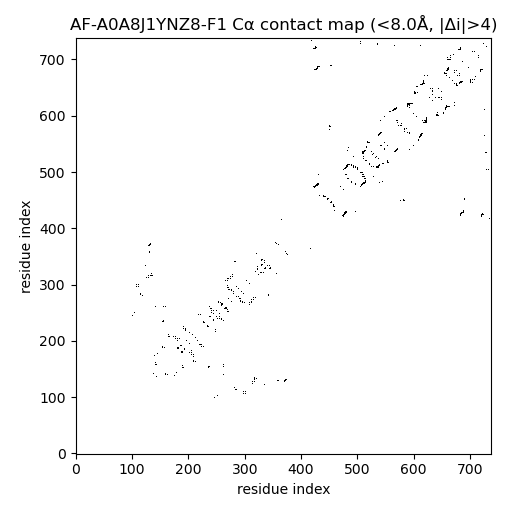 A 1 544 ? -18.093 23.053 3.342 1.00 92.56 544 LYS A CA 1
ATOM 4192 C C . LYS A 1 544 ? -17.218 24.136 2.679 1.00 92.56 544 LYS A C 1
ATOM 4194 O O . LYS A 1 544 ? -17.503 25.321 2.825 1.00 92.56 544 LYS A O 1
ATOM 4199 N N . GLY A 1 545 ? -16.188 23.750 1.927 1.00 91.88 545 GLY A N 1
ATOM 4200 C CA . GLY A 1 545 ? -15.204 24.674 1.349 1.00 91.88 545 GLY A CA 1
ATOM 4201 C C . GLY A 1 545 ? -13.869 24.717 2.100 1.00 91.88 545 GLY A C 1
ATOM 4202 O O . GLY A 1 545 ? -12.894 25.217 1.542 1.00 91.88 545 GLY A O 1
ATOM 4203 N N . THR A 1 546 ? -13.792 24.154 3.310 1.00 95.38 546 THR A N 1
ATOM 4204 C CA . THR A 1 546 ? -12.536 23.996 4.053 1.00 95.38 546 THR A CA 1
ATOM 4205 C C . THR A 1 546 ? -11.796 22.753 3.560 1.00 95.38 546 THR A C 1
ATOM 4207 O O . THR A 1 546 ? -12.336 21.642 3.560 1.00 95.38 546 THR A O 1
ATOM 4210 N N . TRP A 1 547 ? -10.553 22.943 3.117 1.00 96.50 547 TRP A N 1
ATOM 4211 C CA . TRP A 1 547 ? -9.655 21.868 2.690 1.00 96.50 547 TRP A CA 1
ATOM 4212 C C . TRP A 1 547 ? -8.870 21.312 3.879 1.00 96.50 547 TRP A C 1
ATOM 4214 O O . TRP A 1 547 ? -8.642 22.005 4.867 1.00 96.50 547 TRP A O 1
ATOM 4224 N N . LEU A 1 548 ? -8.398 20.069 3.768 1.00 97.31 548 LEU A N 1
ATOM 4225 C CA . LEU A 1 548 ? -7.656 19.398 4.846 1.00 97.31 548 LEU A CA 1
ATOM 4226 C C . LEU A 1 548 ? -6.334 20.101 5.228 1.00 97.31 548 LEU A C 1
ATOM 4228 O O . LEU A 1 548 ? -5.839 19.891 6.332 1.00 97.31 548 LEU A O 1
ATOM 4232 N N . SER A 1 549 ? -5.792 20.954 4.353 1.00 95.12 549 SER A N 1
ATOM 4233 C CA . SER A 1 549 ? -4.591 21.769 4.584 1.00 95.12 549 SER A CA 1
ATOM 4234 C C . SER A 1 549 ? -4.807 23.018 5.446 1.00 95.12 549 SER A C 1
ATOM 4236 O O . SER A 1 549 ? -3.839 23.747 5.692 1.00 95.12 549 SER A O 1
ATOM 4238 N N . ASP A 1 550 ? -6.044 23.315 5.863 1.00 96.81 550 ASP A N 1
ATOM 4239 C CA . ASP A 1 550 ? -6.336 24.547 6.592 1.00 96.81 550 ASP A CA 1
ATOM 4240 C C . ASP A 1 550 ? -5.509 24.630 7.896 1.00 96.81 550 ASP A C 1
ATOM 4242 O O . ASP A 1 550 ? -5.513 23.675 8.684 1.00 96.81 550 ASP A O 1
ATOM 4246 N N . PRO A 1 551 ? -4.798 25.745 8.164 1.00 95.44 551 PRO A N 1
ATOM 4247 C CA . PRO A 1 551 ? -3.986 25.894 9.369 1.00 95.44 551 PRO A CA 1
ATOM 4248 C C . PRO A 1 551 ? -4.737 25.664 10.688 1.00 95.44 551 PRO A C 1
ATOM 4250 O O . PRO A 1 551 ? -4.106 25.219 11.651 1.00 95.44 551 PRO A O 1
ATOM 4253 N N . GLU A 1 552 ? -6.051 25.902 10.762 1.00 97.00 552 GLU A N 1
ATOM 4254 C CA . GLU A 1 552 ? -6.838 25.608 11.969 1.00 97.00 552 GLU A CA 1
ATOM 4255 C C . GLU A 1 552 ? -6.957 24.102 12.259 1.00 97.00 552 GLU A C 1
ATOM 4257 O O . GLU A 1 552 ? -7.169 23.715 13.409 1.00 97.00 552 GLU A O 1
ATOM 4262 N N . LEU A 1 553 ? -6.752 23.238 11.257 1.00 98.38 553 LEU A N 1
ATOM 4263 C CA . LEU A 1 553 ? -6.736 21.780 11.406 1.00 98.38 553 LEU A CA 1
ATOM 4264 C C . LEU A 1 553 ? -5.377 21.233 11.880 1.00 98.38 553 LEU A C 1
ATOM 4266 O O . LEU A 1 553 ? -5.306 20.070 12.273 1.00 98.38 553 LEU A O 1
ATOM 4270 N N . THR A 1 554 ? -4.311 22.043 11.929 1.00 98.12 554 THR A N 1
ATOM 4271 C CA . THR A 1 554 ? -2.980 21.614 12.424 1.00 98.12 554 THR A CA 1
ATOM 4272 C C . THR A 1 554 ? -3.053 20.846 13.761 1.00 98.12 554 THR A C 1
ATOM 4274 O O . THR A 1 554 ? -2.503 19.748 13.830 1.00 98.12 554 THR A O 1
ATOM 4277 N N . PRO A 1 555 ? -3.797 21.306 14.797 1.00 98.69 555 PRO A N 1
ATOM 4278 C CA . PRO A 1 555 ? -3.879 20.606 16.083 1.00 98.69 555 PRO A CA 1
ATOM 4279 C C . PRO A 1 555 ? -4.674 19.289 16.046 1.00 98.69 555 PRO A C 1
ATOM 4281 O O . PRO A 1 555 ? -4.503 18.456 16.937 1.00 98.69 555 PRO A O 1
ATOM 4284 N N . LEU A 1 556 ? -5.550 19.092 15.049 1.00 98.69 556 LEU A N 1
ATOM 4285 C CA . LEU A 1 556 ? -6.168 17.791 14.764 1.00 98.69 556 LEU A CA 1
ATOM 4286 C C . LEU A 1 556 ? -5.103 16.842 14.214 1.00 98.69 556 LEU A C 1
ATOM 4288 O O . LEU A 1 556 ? -4.912 15.752 14.750 1.00 98.69 556 LEU A O 1
ATOM 4292 N N . TRP A 1 557 ? -4.394 17.265 13.168 1.00 98.69 557 TRP A N 1
ATOM 4293 C CA . TRP A 1 557 ? -3.404 16.432 12.495 1.00 98.69 557 TRP A CA 1
ATOM 4294 C C . TRP A 1 557 ? -2.216 16.081 13.399 1.00 98.69 557 TRP A C 1
ATOM 4296 O O . TRP A 1 557 ? -1.793 14.929 13.391 1.00 98.69 557 TRP A O 1
ATOM 4306 N N . ASP A 1 558 ? -1.755 16.994 14.260 1.00 98.69 558 ASP A N 1
ATOM 4307 C CA . ASP A 1 558 ? -0.757 16.697 15.299 1.00 98.69 558 ASP A CA 1
ATOM 4308 C C . ASP A 1 558 ? -1.208 15.548 16.218 1.00 98.69 558 ASP A C 1
ATOM 4310 O O . ASP A 1 558 ? -0.449 14.611 16.468 1.00 98.69 558 ASP A O 1
ATOM 4314 N N . GLU A 1 559 ? -2.455 15.576 16.702 1.00 98.69 559 GLU A N 1
ATOM 4315 C CA . GLU A 1 559 ? -2.998 14.548 17.599 1.00 98.69 559 GLU A CA 1
ATOM 4316 C C . GLU A 1 559 ? -3.175 13.192 16.894 1.00 98.69 559 GLU A C 1
ATOM 4318 O O . GLU A 1 559 ? -2.887 12.154 17.493 1.00 98.69 559 GLU A O 1
ATOM 4323 N N . LEU A 1 560 ? -3.605 13.181 15.628 1.00 98.69 560 LEU A N 1
ATOM 4324 C CA . LEU A 1 560 ? -3.755 11.949 14.843 1.00 98.69 560 LEU A CA 1
ATOM 4325 C C . LEU A 1 560 ? -2.397 11.356 14.435 1.00 98.69 560 LEU A C 1
ATOM 4327 O O . LEU A 1 560 ? -2.201 10.146 14.528 1.00 98.69 560 LEU A O 1
ATOM 4331 N N . ASN A 1 561 ? -1.425 12.201 14.080 1.00 98.69 561 ASN A N 1
ATOM 4332 C CA . ASN A 1 561 ? -0.041 11.816 13.795 1.00 98.69 561 ASN A CA 1
ATOM 4333 C C . ASN A 1 561 ? 0.670 11.285 15.052 1.00 98.69 561 ASN A C 1
ATOM 4335 O O . ASN A 1 561 ? 1.415 10.313 14.977 1.00 98.69 561 ASN A O 1
ATOM 4339 N N . ARG A 1 562 ? 0.389 11.858 16.231 1.00 98.56 562 ARG A N 1
ATOM 4340 C CA . ARG A 1 562 ? 0.870 11.364 17.535 1.00 98.56 562 ARG A CA 1
ATOM 4341 C C . ARG A 1 562 ? 0.284 9.995 17.909 1.00 98.56 562 ARG A C 1
ATOM 4343 O O . ARG A 1 562 ? 0.916 9.258 18.664 1.00 98.56 562 ARG A O 1
ATOM 4350 N N . ARG A 1 563 ? -0.923 9.676 17.433 1.00 97.75 563 ARG A N 1
ATOM 4351 C CA . ARG A 1 563 ? -1.627 8.403 17.677 1.00 97.75 563 ARG A CA 1
ATOM 4352 C C . ARG A 1 563 ? -1.423 7.349 16.575 1.00 97.75 563 ARG A C 1
ATOM 4354 O O . ARG A 1 563 ? -1.790 6.202 16.794 1.00 97.75 563 ARG A O 1
ATOM 4361 N N . GLU A 1 564 ? -0.829 7.722 15.439 1.00 97.62 564 GLU A N 1
ATOM 4362 C CA . GLU A 1 564 ? -0.613 6.862 14.254 1.00 97.62 564 GLU A CA 1
ATOM 4363 C C . GLU A 1 564 ? -1.931 6.325 13.648 1.00 97.62 564 GLU A C 1
ATOM 4365 O O . GLU A 1 564 ? -2.030 5.183 13.195 1.00 97.62 564 GLU A O 1
ATOM 4370 N N . GLU A 1 565 ? -2.966 7.172 13.682 1.00 98.06 565 GLU A N 1
ATOM 4371 C CA . GLU A 1 565 ? -4.347 6.833 13.315 1.00 98.06 565 GLU A CA 1
ATOM 4372 C C . GLU A 1 565 ? -4.551 6.638 11.802 1.00 98.06 565 GLU A C 1
ATOM 4374 O O . GLU A 1 565 ? -3.846 7.209 10.962 1.00 98.06 565 GLU A O 1
ATOM 4379 N N . THR A 1 566 ? -5.584 5.864 11.457 1.00 98.56 566 THR A N 1
ATOM 4380 C CA . THR A 1 566 ? -6.044 5.678 10.073 1.00 98.56 566 THR A CA 1
ATOM 4381 C C . THR A 1 566 ? -7.186 6.639 9.758 1.00 98.56 566 THR A C 1
ATOM 4383 O O . THR A 1 566 ? -8.185 6.691 10.483 1.00 98.56 566 THR A O 1
ATOM 4386 N N . VAL A 1 567 ? -7.047 7.382 8.657 1.00 98.75 567 VAL A N 1
ATOM 4387 C CA . VAL A 1 567 ? -7.998 8.409 8.214 1.00 98.75 567 VAL A CA 1
ATOM 4388 C C . VAL A 1 567 ? -8.438 8.113 6.784 1.00 98.75 567 VAL A C 1
ATOM 4390 O O . VAL A 1 567 ? -7.631 8.160 5.855 1.00 98.75 567 VAL A O 1
ATOM 4393 N N . HIS A 1 568 ? -9.727 7.838 6.596 1.00 98.75 568 HIS A N 1
ATOM 4394 C CA . HIS A 1 568 ? -10.340 7.732 5.274 1.00 98.75 568 HIS A CA 1
ATOM 4395 C C . HIS A 1 568 ? -10.732 9.122 4.762 1.00 98.75 568 HIS A C 1
ATOM 4397 O O . HIS A 1 568 ? -11.408 9.882 5.457 1.00 98.75 568 HIS A O 1
ATOM 4403 N N . ILE A 1 569 ? -10.274 9.467 3.561 1.00 98.44 569 ILE A N 1
ATOM 4404 C CA . ILE A 1 569 ? -10.565 10.721 2.867 1.00 98.44 569 ILE A CA 1
ATOM 4405 C C . ILE A 1 569 ? -11.592 10.420 1.777 1.00 98.44 569 ILE A C 1
ATOM 4407 O O . ILE A 1 569 ? -11.264 9.975 0.669 1.00 98.44 569 ILE A O 1
ATOM 4411 N N . HIS A 1 570 ? -12.849 10.695 2.108 1.00 96.31 570 HIS A N 1
ATOM 4412 C CA . HIS A 1 570 ? -13.981 10.574 1.205 1.00 96.31 570 HIS A CA 1
ATOM 4413 C C . HIS A 1 570 ? -14.195 11.901 0.439 1.00 96.31 570 HIS A C 1
ATOM 4415 O O . HIS A 1 570 ? -13.966 12.976 0.994 1.00 96.31 570 HIS A O 1
ATOM 4421 N N . PRO A 1 571 ? -14.625 11.895 -0.832 1.00 93.31 571 PRO A N 1
ATOM 4422 C CA . PRO A 1 571 ? -15.099 13.107 -1.511 1.00 93.31 571 PRO A CA 1
ATOM 4423 C C . PRO A 1 571 ? -16.430 13.620 -0.924 1.00 93.31 571 PRO A C 1
ATOM 4425 O O . PRO A 1 571 ? -17.114 12.926 -0.174 1.00 93.31 571 PRO A O 1
ATOM 4428 N N . ASN A 1 572 ? -16.853 14.831 -1.266 1.00 87.88 572 ASN A N 1
ATOM 4429 C CA . ASN A 1 572 ? -18.118 15.386 -0.793 1.00 87.88 572 ASN A CA 1
ATOM 4430 C C . ASN A 1 572 ? -19.333 14.649 -1.394 1.00 87.88 572 ASN A C 1
ATOM 4432 O O . ASN A 1 572 ? -19.759 14.912 -2.519 1.00 87.88 572 ASN A O 1
ATOM 4436 N N . GLY A 1 573 ? -19.941 13.755 -0.606 1.00 80.50 573 GLY A N 1
ATOM 4437 C CA . GLY A 1 573 ? -21.158 13.016 -0.974 1.00 80.50 573 GLY A CA 1
ATOM 4438 C C . GLY A 1 573 ? -22.413 13.887 -1.155 1.00 80.50 573 GLY A C 1
ATOM 4439 O O . GLY A 1 573 ? -23.432 13.391 -1.630 1.00 80.50 573 GLY A O 1
ATOM 4440 N N . TYR A 1 574 ? -22.338 15.175 -0.807 1.00 83.31 574 TYR A N 1
ATOM 4441 C CA . TYR A 1 574 ? -23.392 16.178 -0.986 1.00 83.31 574 TYR A CA 1
ATOM 4442 C C . TYR A 1 574 ? -23.062 17.195 -2.092 1.00 83.31 574 TYR A C 1
ATOM 4444 O O . TYR A 1 574 ? -23.725 18.226 -2.182 1.00 83.31 574 TYR A O 1
ATOM 4452 N N . ALA A 1 575 ? -22.035 16.944 -2.914 1.00 83.75 575 ALA A N 1
ATOM 4453 C CA . ALA A 1 575 ? -21.673 17.819 -4.025 1.00 83.75 575 ALA A CA 1
ATOM 4454 C C . ALA A 1 575 ? -22.799 17.927 -5.073 1.00 83.75 575 ALA A C 1
ATOM 4456 O O . ALA A 1 575 ? -23.460 16.940 -5.412 1.00 83.75 575 ALA A O 1
ATOM 4457 N N . ASP A 1 576 ? -22.989 19.136 -5.607 1.00 86.06 576 ASP A N 1
ATOM 4458 C CA . ASP A 1 576 ? -24.036 19.438 -6.583 1.00 86.06 576 ASP A CA 1
ATOM 4459 C C . ASP A 1 576 ? -23.884 18.654 -7.895 1.00 86.06 576 ASP A C 1
ATOM 4461 O O . ASP A 1 576 ? -22.787 18.356 -8.373 1.00 86.06 576 ASP A O 1
ATOM 4465 N N . ALA A 1 577 ? -25.020 18.358 -8.527 1.00 88.00 577 ALA A N 1
ATOM 4466 C CA . ALA A 1 577 ? -25.047 17.708 -9.829 1.00 88.00 577 ALA A CA 1
ATOM 4467 C C . ALA A 1 577 ? -24.499 18.625 -10.934 1.00 88.00 577 ALA A C 1
ATOM 4469 O O . ALA A 1 577 ? -25.061 19.682 -11.228 1.00 88.00 577 ALA A O 1
ATOM 4470 N N . HIS A 1 578 ? -23.444 18.177 -11.613 1.00 87.81 578 HIS A N 1
ATOM 4471 C CA . HIS A 1 578 ? -22.766 18.928 -12.665 1.00 87.81 578 HIS A CA 1
ATOM 4472 C C . HIS A 1 578 ? -23.025 18.317 -14.052 1.00 87.81 578 HIS A C 1
ATOM 4474 O O . HIS A 1 578 ? -23.212 17.111 -14.198 1.00 87.81 578 HIS A O 1
ATOM 4480 N N . MET A 1 579 ? -23.102 19.157 -15.093 1.00 90.00 579 MET A N 1
ATOM 4481 C CA . MET A 1 579 ? -23.423 18.760 -16.480 1.00 90.00 579 MET A CA 1
ATOM 4482 C C . MET A 1 579 ? -24.697 17.891 -16.636 1.00 90.00 579 MET A C 1
ATOM 4484 O O . MET A 1 579 ? -24.805 17.088 -17.564 1.00 90.00 579 MET A O 1
ATOM 4488 N N . GLY A 1 580 ? -25.669 18.025 -15.724 1.00 90.62 580 GLY A N 1
ATOM 4489 C CA . GLY A 1 580 ? -26.883 17.197 -15.702 1.00 90.62 580 GLY A CA 1
ATOM 4490 C C . GLY A 1 580 ? -26.653 15.750 -15.242 1.00 90.62 580 GLY A C 1
ATOM 4491 O O . GLY A 1 580 ? -27.403 14.855 -15.632 1.00 90.62 580 GLY A O 1
ATOM 4492 N N . ARG A 1 581 ? -25.605 15.498 -14.447 1.00 92.81 581 ARG A N 1
ATOM 4493 C CA . ARG A 1 581 ? -25.246 14.186 -13.887 1.00 92.81 581 ARG A CA 1
ATOM 4494 C C . ARG A 1 581 ? -25.021 14.277 -12.370 1.00 92.81 581 ARG A C 1
ATOM 4496 O O . ARG A 1 581 ? -24.546 15.311 -11.906 1.00 92.81 581 ARG A O 1
ATOM 4503 N N . PRO A 1 582 ? -25.307 13.211 -11.599 1.00 93.25 582 PRO A N 1
ATOM 4504 C CA . PRO A 1 582 ? -24.906 13.132 -10.195 1.00 93.25 582 PRO A CA 1
ATOM 4505 C C . PRO A 1 582 ? -23.391 13.302 -10.022 1.00 93.25 582 PRO A C 1
ATOM 4507 O O . PRO A 1 582 ? -22.616 12.740 -10.803 1.00 93.25 582 PRO A O 1
ATOM 4510 N N . ALA A 1 583 ? -22.971 14.017 -8.975 1.00 92.12 583 ALA A N 1
ATOM 4511 C CA . ALA A 1 583 ? -21.559 14.275 -8.684 1.00 92.12 583 ALA A CA 1
ATOM 4512 C C . ALA A 1 583 ? -20.658 13.017 -8.623 1.00 92.12 583 ALA A C 1
ATOM 4514 O O . ALA A 1 583 ? -19.531 13.108 -9.124 1.00 92.12 583 ALA A O 1
ATOM 4515 N N . PRO A 1 584 ? -21.111 11.838 -8.124 1.00 92.31 584 PRO A N 1
ATOM 4516 C CA . PRO A 1 584 ? -20.293 10.620 -8.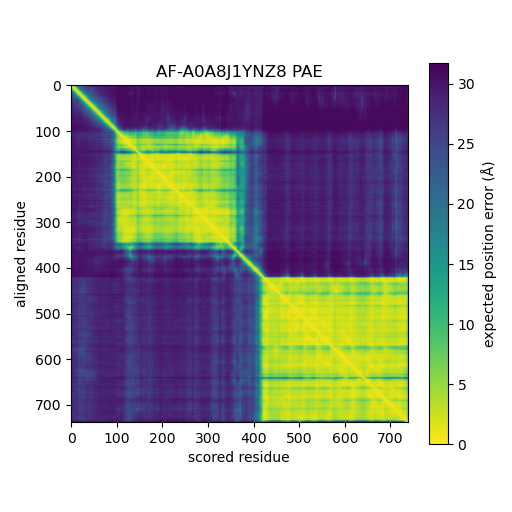101 1.00 92.31 584 PRO A CA 1
ATOM 4517 C C . PRO A 1 584 ? -19.755 10.137 -9.455 1.00 92.31 584 PRO A C 1
ATOM 4519 O O . PRO A 1 584 ? -18.800 9.371 -9.489 1.00 92.31 584 PRO A O 1
ATOM 4522 N N . LEU A 1 585 ? -20.330 10.578 -10.582 1.00 91.19 585 LEU A N 1
ATOM 4523 C CA . LEU A 1 585 ? -19.855 10.181 -11.912 1.00 91.19 585 LEU A CA 1
ATOM 4524 C C . LEU A 1 585 ? -18.606 10.958 -12.374 1.00 91.19 585 LEU A C 1
ATOM 4526 O O . LEU A 1 585 ? -17.905 10.491 -13.270 1.00 91.19 585 LEU A O 1
ATOM 4530 N N . ILE A 1 586 ? -18.367 12.162 -11.836 1.00 90.31 586 ILE A N 1
ATOM 4531 C CA . ILE A 1 586 ? -17.346 13.096 -12.347 1.00 90.31 586 ILE A CA 1
ATOM 4532 C C . ILE A 1 586 ? -16.662 13.849 -11.200 1.00 90.31 586 ILE A C 1
ATOM 4534 O O . ILE A 1 586 ? -15.468 13.670 -10.962 1.00 90.31 586 ILE A O 1
ATOM 4538 N N . GLU A 1 587 ? -17.398 14.708 -10.491 1.00 91.38 587 GLU A N 1
ATOM 4539 C CA . GLU A 1 587 ? -16.791 15.725 -9.623 1.00 91.38 587 GLU A CA 1
ATOM 4540 C C . GLU A 1 587 ? -16.100 15.143 -8.394 1.00 91.38 587 GLU A C 1
ATOM 4542 O O . GLU A 1 587 ? -15.059 15.664 -8.000 1.00 91.38 587 GLU A O 1
ATOM 4547 N N . VAL A 1 588 ? -16.592 14.026 -7.847 1.00 91.38 588 VAL A N 1
ATOM 4548 C CA . VAL A 1 588 ? -15.944 13.350 -6.708 1.00 91.38 588 VAL A CA 1
ATOM 4549 C C . VAL A 1 588 ? -14.493 12.961 -7.014 1.00 91.38 588 VAL A C 1
ATOM 4551 O O . VAL A 1 588 ? -13.602 13.179 -6.196 1.00 91.38 588 VAL A O 1
ATOM 4554 N N . ALA A 1 589 ? -14.224 12.476 -8.232 1.00 92.56 589 ALA A N 1
ATOM 4555 C CA . ALA A 1 589 ? -12.893 12.053 -8.654 1.00 92.56 589 ALA A CA 1
ATOM 4556 C C . ALA A 1 589 ? -11.946 13.244 -8.874 1.00 92.56 589 ALA A C 1
ATOM 4558 O O . ALA A 1 589 ? -10.726 13.102 -8.748 1.00 92.56 589 ALA A O 1
ATOM 4559 N N . PHE A 1 590 ? -12.482 14.427 -9.184 1.00 94.62 590 PHE A N 1
ATOM 4560 C CA . PHE A 1 590 ? -11.700 15.659 -9.255 1.00 94.62 590 PHE A CA 1
ATOM 4561 C C . PHE A 1 590 ? -11.545 16.338 -7.890 1.00 94.62 590 PHE A C 1
ATOM 4563 O O . PHE A 1 590 ? -10.508 16.946 -7.644 1.00 94.62 590 PHE A O 1
ATOM 4570 N N . GLU A 1 591 ? -12.510 16.223 -6.975 1.00 94.81 591 GLU A N 1
ATOM 4571 C CA . GLU A 1 591 ? -12.387 16.765 -5.618 1.00 94.81 591 GLU A CA 1
ATOM 4572 C C . GLU A 1 591 ? -11.340 16.008 -4.794 1.00 94.81 591 GLU A C 1
ATOM 4574 O O . GLU A 1 591 ? -10.442 16.650 -4.252 1.00 94.81 591 GLU A O 1
ATOM 4579 N N . SER A 1 592 ? -11.355 14.667 -4.793 1.00 95.44 592 SER A N 1
ATOM 4580 C CA . SER A 1 592 ? -10.296 13.868 -4.151 1.00 95.44 592 SER A CA 1
ATOM 4581 C C . SER A 1 592 ? -8.903 14.221 -4.687 1.00 95.44 592 SER A C 1
ATOM 4583 O O . SER A 1 592 ? -7.948 14.307 -3.919 1.00 95.44 592 SER A O 1
ATOM 4585 N N . ALA A 1 593 ? -8.782 14.503 -5.990 1.00 96.31 593 ALA A N 1
ATOM 4586 C CA . ALA A 1 593 ? -7.517 14.912 -6.596 1.00 96.31 593 ALA A CA 1
ATOM 4587 C C . ALA A 1 593 ? -7.081 16.331 -6.204 1.00 96.31 593 ALA A C 1
ATOM 4589 O O . ALA A 1 593 ? -5.901 16.541 -5.933 1.00 96.31 593 ALA A O 1
ATOM 4590 N N . ARG A 1 594 ? -8.015 17.291 -6.122 1.00 96.50 594 ARG A N 1
ATOM 4591 C CA . ARG A 1 594 ? -7.745 18.636 -5.581 1.00 96.50 594 ARG A CA 1
ATOM 4592 C C . ARG A 1 594 ? -7.289 18.546 -4.121 1.00 96.50 594 ARG A C 1
ATOM 4594 O O . ARG A 1 594 ? -6.299 19.177 -3.779 1.00 96.50 594 ARG A O 1
ATOM 4601 N N . GLY A 1 595 ? -7.936 17.704 -3.310 1.00 96.62 595 GLY A N 1
ATOM 4602 C CA . GLY A 1 595 ? -7.555 17.445 -1.920 1.00 96.62 595 GLY A CA 1
ATOM 4603 C C . GLY A 1 595 ? -6.135 16.888 -1.785 1.00 96.62 595 GLY A C 1
ATOM 4604 O O . GLY A 1 595 ? -5.323 17.472 -1.078 1.00 96.62 595 GLY A O 1
ATOM 4605 N N . VAL A 1 596 ? -5.792 15.819 -2.513 1.00 97.62 596 VAL A N 1
ATOM 4606 C CA . VAL A 1 596 ? -4.438 15.224 -2.471 1.00 97.62 596 VAL A CA 1
ATOM 4607 C C . VAL A 1 596 ? -3.357 16.197 -2.959 1.00 97.62 596 VAL A C 1
ATOM 4609 O O . VAL A 1 596 ? -2.280 16.260 -2.367 1.00 97.62 596 VAL A O 1
ATOM 4612 N N . VAL A 1 597 ? -3.636 16.992 -3.998 1.00 95.75 597 VAL A N 1
ATOM 4613 C CA . VAL A 1 597 ? -2.729 18.066 -4.438 1.00 95.75 597 VAL A CA 1
ATOM 4614 C C . VAL A 1 597 ? -2.570 19.112 -3.335 1.00 95.75 597 VAL A C 1
ATOM 4616 O O . VAL A 1 597 ? -1.451 19.442 -2.963 1.00 95.75 597 VAL A O 1
ATOM 4619 N N . GLU A 1 598 ? -3.655 19.593 -2.743 1.00 95.25 598 GLU A N 1
ATOM 4620 C CA . GLU A 1 598 ? -3.585 20.608 -1.693 1.00 95.25 598 GLU A CA 1
ATOM 4621 C C . GLU A 1 598 ? -2.829 20.102 -0.442 1.00 95.25 598 GLU A C 1
ATOM 4623 O O . GLU A 1 598 ? -1.993 20.821 0.105 1.00 95.25 598 GLU A O 1
ATOM 4628 N N . MET A 1 599 ? -2.984 18.829 -0.052 1.00 96.94 599 MET A N 1
ATOM 4629 C CA . MET A 1 599 ? -2.194 18.189 1.020 1.00 96.94 599 MET A CA 1
ATOM 4630 C C . MET A 1 599 ? -0.687 18.101 0.699 1.00 96.94 599 MET A C 1
ATOM 4632 O O . MET A 1 599 ? 0.156 18.217 1.591 1.00 96.94 599 MET A O 1
ATOM 4636 N N . LEU A 1 600 ? -0.323 17.905 -0.571 1.00 96.00 600 LEU A N 1
ATOM 4637 C CA . LEU A 1 600 ? 1.071 17.836 -1.021 1.00 96.00 600 LEU A CA 1
ATOM 4638 C C . LEU A 1 600 ? 1.750 19.222 -1.024 1.00 96.00 600 LEU A C 1
ATOM 4640 O O . LEU A 1 600 ? 2.855 19.371 -0.498 1.00 96.00 600 LEU A O 1
ATOM 4644 N N . TYR A 1 601 ? 1.095 20.243 -1.587 1.00 95.06 601 TYR A N 1
ATOM 4645 C CA . TYR A 1 601 ? 1.685 21.579 -1.797 1.00 95.06 601 TYR A CA 1
ATOM 4646 C C . TYR A 1 601 ? 1.629 22.484 -0.557 1.00 95.06 601 TYR A C 1
ATOM 4648 O O . TYR A 1 601 ? 2.456 23.390 -0.417 1.00 95.06 601 TYR A O 1
ATOM 4656 N N . SER A 1 602 ? 0.717 22.207 0.378 1.00 94.62 602 SER A N 1
ATOM 4657 C CA . SER A 1 602 ? 0.716 22.797 1.725 1.00 94.62 602 SER A CA 1
ATOM 4658 C C . SER A 1 602 ? 1.805 22.229 2.644 1.00 94.62 602 SER A C 1
ATOM 4660 O O . SER A 1 602 ? 2.132 22.862 3.646 1.00 94.62 602 SER A O 1
ATOM 4662 N N . GLY A 1 603 ? 2.370 21.063 2.305 1.00 94.50 603 GLY A N 1
ATOM 4663 C CA . GLY A 1 603 ? 3.356 20.333 3.108 1.00 94.50 603 GLY A CA 1
ATOM 4664 C C . GLY A 1 603 ? 2.772 19.414 4.182 1.00 94.50 603 GLY A C 1
ATOM 4665 O O . GLY A 1 603 ? 3.528 18.781 4.916 1.00 94.50 603 GLY A O 1
ATOM 4666 N N . MET A 1 604 ? 1.447 19.256 4.231 1.00 95.62 604 MET A N 1
ATOM 4667 C CA . MET A 1 604 ? 0.755 18.366 5.170 1.00 95.62 604 MET A CA 1
ATOM 4668 C C . MET A 1 604 ? 1.288 16.917 5.124 1.00 95.62 604 MET A C 1
ATOM 4670 O O . MET A 1 604 ? 1.438 16.284 6.169 1.00 95.62 604 MET A O 1
ATOM 4674 N N . LEU A 1 605 ? 1.643 16.405 3.937 1.00 95.56 605 LEU A N 1
ATOM 4675 C CA . LEU A 1 605 ? 2.226 15.060 3.781 1.00 95.56 605 LEU A CA 1
ATOM 4676 C C . LEU A 1 605 ? 3.664 14.930 4.327 1.00 95.56 605 LEU A C 1
ATOM 4678 O O . LEU A 1 605 ? 4.065 13.834 4.712 1.00 95.56 605 LEU A O 1
ATOM 4682 N N . GLU A 1 606 ? 4.439 16.019 4.376 1.00 93.81 606 GLU A N 1
ATOM 4683 C CA . GLU A 1 606 ? 5.761 16.044 5.028 1.00 93.81 606 GLU A CA 1
ATOM 4684 C C . GLU A 1 606 ? 5.619 16.189 6.554 1.00 93.81 606 GLU A C 1
ATOM 4686 O O . GLU A 1 606 ? 6.395 15.604 7.309 1.00 93.81 606 GLU A O 1
ATOM 4691 N N . GLN A 1 607 ? 4.613 16.946 7.010 1.00 95.31 607 GLN A N 1
ATOM 4692 C CA . GLN A 1 607 ? 4.395 17.275 8.421 1.00 95.31 607 GLN A CA 1
ATOM 4693 C C . GLN A 1 607 ? 3.776 16.124 9.237 1.00 95.31 607 GLN A C 1
ATOM 4695 O O . GLN A 1 607 ? 4.134 15.947 10.405 1.00 95.31 607 GLN A O 1
ATOM 4700 N N . PHE A 1 608 ? 2.885 15.318 8.643 1.00 97.50 608 PHE A N 1
ATOM 4701 C CA . PHE A 1 608 ? 2.132 14.271 9.354 1.00 97.50 608 PHE A CA 1
ATOM 4702 C C . PHE A 1 608 ? 2.369 12.839 8.817 1.00 97.50 608 PHE A C 1
ATOM 4704 O O . PHE A 1 608 ? 1.411 12.132 8.490 1.00 97.50 608 PHE A O 1
ATOM 4711 N N . PRO A 1 609 ? 3.629 12.363 8.731 1.00 96.19 609 PRO A N 1
ATOM 4712 C CA . PRO A 1 609 ? 3.992 11.134 8.019 1.00 96.19 609 PRO A CA 1
ATOM 4713 C C . PRO A 1 609 ? 3.583 9.825 8.720 1.00 96.19 609 PRO A C 1
ATOM 4715 O O . PRO A 1 609 ? 3.839 8.753 8.174 1.00 96.19 609 PRO A O 1
ATOM 4718 N N . LYS A 1 610 ? 2.998 9.873 9.928 1.00 98.00 610 LYS A N 1
ATOM 4719 C CA . LYS A 1 610 ? 2.507 8.685 10.656 1.00 98.00 610 LYS A CA 1
ATOM 4720 C C . LYS A 1 610 ? 1.016 8.407 10.437 1.00 98.00 610 LYS A C 1
ATOM 4722 O O . LYS A 1 610 ? 0.549 7.343 10.835 1.00 98.00 610 LYS A O 1
ATOM 4727 N N . ILE A 1 611 ? 0.259 9.340 9.853 1.00 98.44 611 ILE A N 1
ATOM 4728 C CA . ILE A 1 611 ? -1.171 9.139 9.587 1.00 98.44 611 ILE A CA 1
ATOM 4729 C C . ILE A 1 611 ? -1.334 8.236 8.362 1.00 98.44 611 ILE A C 1
ATOM 4731 O O . ILE A 1 611 ? -0.795 8.517 7.290 1.00 98.44 611 ILE A O 1
ATOM 4735 N N . LYS A 1 612 ? -2.129 7.171 8.493 1.00 98.31 612 LYS A N 1
ATOM 4736 C CA . LYS A 1 612 ? -2.473 6.292 7.368 1.00 98.31 612 LYS A CA 1
ATOM 4737 C C . LYS A 1 612 ? -3.661 6.887 6.605 1.00 98.31 612 LYS A C 1
ATOM 4739 O O . LYS A 1 612 ? -4.814 6.566 6.892 1.00 98.31 612 LYS A O 1
ATOM 4744 N N . PHE A 1 613 ? -3.384 7.781 5.658 1.00 98.69 613 PHE A N 1
ATOM 4745 C CA . PHE A 1 613 ? -4.406 8.360 4.780 1.00 98.69 613 PHE A CA 1
ATOM 4746 C C . PHE A 1 613 ? -4.838 7.360 3.697 1.00 98.69 613 PHE A C 1
ATOM 4748 O O . PHE A 1 613 ? -4.017 6.967 2.869 1.00 98.69 613 PHE A O 1
ATOM 4755 N N . ILE A 1 614 ? -6.122 6.987 3.679 1.00 98.75 614 ILE A N 1
ATOM 4756 C CA . ILE A 1 614 ? -6.759 6.198 2.611 1.00 98.75 614 ILE A CA 1
ATOM 4757 C C . ILE A 1 614 ? -7.591 7.150 1.750 1.00 98.75 614 ILE A C 1
ATOM 4759 O O . ILE A 1 614 ? -8.545 7.736 2.253 1.00 98.75 614 ILE A O 1
ATOM 4763 N N . ILE A 1 615 ? -7.270 7.309 0.465 1.00 98.50 615 ILE A N 1
ATOM 4764 C CA . ILE A 1 615 ? -8.056 8.142 -0.458 1.00 98.50 615 ILE A CA 1
ATOM 4765 C C . ILE A 1 615 ? -9.091 7.280 -1.188 1.00 98.50 615 ILE A C 1
ATOM 4767 O O . ILE A 1 615 ? -8.743 6.266 -1.800 1.00 98.50 615 ILE A O 1
ATOM 4771 N N . GLY A 1 616 ? -10.354 7.707 -1.167 1.00 97.25 616 GLY A N 1
ATOM 4772 C CA . GLY A 1 616 ? -11.441 6.986 -1.827 1.00 97.25 616 GLY A CA 1
ATOM 4773 C C . GLY A 1 616 ? -11.282 6.828 -3.345 1.00 97.25 616 GLY A C 1
ATOM 4774 O O . GLY A 1 616 ? -10.680 7.671 -4.016 1.00 97.25 616 GLY A O 1
ATOM 4775 N N . HIS A 1 617 ? -11.897 5.781 -3.897 1.00 97.31 617 HIS A N 1
ATOM 4776 C CA . HIS A 1 617 ? -12.134 5.597 -5.333 1.00 97.31 617 HIS A CA 1
ATOM 4777 C C . HIS A 1 617 ? -10.848 5.497 -6.176 1.00 97.31 617 HIS A C 1
ATOM 4779 O O . HIS A 1 617 ? -10.736 6.123 -7.232 1.00 97.31 617 HIS A O 1
ATOM 4785 N N . CYS A 1 618 ? -9.852 4.726 -5.729 1.00 97.38 618 CYS A N 1
ATOM 4786 C CA . CYS A 1 618 ? -8.493 4.671 -6.298 1.00 97.38 618 CYS A CA 1
ATOM 4787 C C . CYS A 1 618 ? -7.777 6.036 -6.324 1.00 97.38 618 CYS A C 1
ATOM 4789 O O . CYS A 1 618 ? -6.931 6.276 -7.180 1.00 97.38 618 CYS A O 1
ATOM 4791 N N . GLY A 1 619 ? -8.117 6.952 -5.410 1.00 96.06 619 GLY A N 1
ATOM 4792 C CA . GLY A 1 619 ? -7.619 8.330 -5.430 1.00 96.06 619 GLY A CA 1
ATOM 4793 C C . GLY A 1 619 ? -8.328 9.245 -6.439 1.00 96.06 619 GLY A C 1
ATOM 4794 O O . GLY A 1 619 ? -7.872 10.365 -6.696 1.00 96.06 619 GLY A O 1
ATOM 4795 N N . GLY A 1 620 ? -9.426 8.787 -7.044 1.00 95.50 620 GLY A N 1
ATOM 4796 C CA . GLY A 1 620 ? -10.131 9.505 -8.098 1.00 95.50 620 GLY A CA 1
ATOM 4797 C C . GLY A 1 620 ? -9.219 9.767 -9.300 1.00 95.50 620 GLY A C 1
ATOM 4798 O O . GLY A 1 620 ? -8.715 8.839 -9.925 1.00 95.50 620 GLY A O 1
ATOM 4799 N N . SER A 1 621 ? -9.000 11.038 -9.640 1.00 95.81 621 SER A N 1
ATOM 4800 C CA . SER A 1 621 ? -8.149 11.432 -10.773 1.00 95.81 621 SER A CA 1
ATOM 4801 C C . SER A 1 621 ? -6.686 11.728 -10.405 1.00 95.81 621 SER A C 1
ATOM 4803 O O . SER A 1 621 ? -5.877 11.928 -11.312 1.00 95.81 621 SER A O 1
ATOM 4805 N N . PHE A 1 622 ? -6.299 11.721 -9.119 1.00 96.44 622 PHE A N 1
ATOM 4806 C CA . PHE A 1 622 ? -4.941 12.116 -8.704 1.00 96.44 622 PHE A CA 1
ATOM 4807 C C . PHE A 1 622 ? -3.824 11.238 -9.300 1.00 96.44 622 PHE A C 1
ATOM 4809 O O . PHE A 1 622 ? -2.839 11.813 -9.771 1.00 96.44 622 PHE A O 1
ATOM 4816 N N . PRO A 1 623 ? -3.949 9.895 -9.386 1.00 97.00 623 PRO A N 1
ATOM 4817 C CA . PRO A 1 623 ? -2.856 9.066 -9.898 1.00 97.00 623 PRO A CA 1
ATOM 4818 C C . PRO A 1 623 ? -2.577 9.282 -11.393 1.00 97.00 623 PRO A C 1
ATOM 4820 O O . PRO A 1 623 ? -1.445 9.139 -11.846 1.00 97.00 623 PRO A O 1
ATOM 4823 N N . ALA A 1 624 ? -3.582 9.713 -12.164 1.00 95.25 624 ALA A N 1
ATOM 4824 C CA . ALA A 1 624 ? -3.399 10.120 -13.559 1.00 95.25 624 ALA A CA 1
ATOM 4825 C C . ALA A 1 624 ? -2.676 11.478 -13.697 1.00 95.25 624 ALA A C 1
ATOM 4827 O O . ALA A 1 624 ? -2.132 11.786 -14.759 1.00 95.25 624 ALA A O 1
ATOM 4828 N N . LEU A 1 625 ? -2.645 12.289 -12.633 1.00 95.62 625 LEU A N 1
ATOM 4829 C CA . LEU A 1 625 ? -1.927 13.563 -12.583 1.00 95.62 625 LEU A CA 1
ATOM 4830 C C . LEU A 1 625 ? -0.484 13.421 -12.082 1.00 95.62 625 LEU A C 1
ATOM 4832 O O . LEU A 1 625 ? 0.309 14.323 -12.349 1.00 95.62 625 LEU A O 1
ATOM 4836 N N . THR A 1 626 ? -0.110 12.318 -11.419 1.00 93.69 626 THR A N 1
ATOM 4837 C CA . THR A 1 626 ? 1.214 12.115 -10.795 1.00 93.69 626 THR A CA 1
ATOM 4838 C C . THR A 1 626 ? 2.373 12.518 -11.707 1.00 93.69 626 THR A C 1
ATOM 4840 O O . THR A 1 626 ? 3.168 13.370 -11.327 1.00 93.69 626 THR A O 1
ATOM 4843 N N . GLY A 1 627 ? 2.421 12.028 -12.952 1.00 92.75 627 GLY A N 1
ATOM 4844 C CA . GLY A 1 627 ? 3.492 12.381 -13.896 1.00 92.75 627 GLY A CA 1
ATOM 4845 C C . GLY A 1 627 ? 3.567 13.876 -14.252 1.00 92.75 627 GLY A C 1
ATOM 4846 O O . GLY A 1 627 ? 4.651 14.390 -14.523 1.00 92.75 627 GLY A O 1
ATOM 4847 N N . ARG A 1 628 ? 2.444 14.609 -14.201 1.00 95.06 628 ARG A N 1
ATOM 4848 C CA . ARG A 1 628 ? 2.417 16.073 -14.364 1.00 95.06 628 ARG A CA 1
ATOM 4849 C C . ARG A 1 628 ? 2.901 16.787 -13.099 1.00 95.06 628 ARG A C 1
ATOM 4851 O O . ARG A 1 628 ? 3.616 17.779 -13.220 1.00 95.06 628 ARG A O 1
ATOM 4858 N N . LEU A 1 629 ? 2.527 16.291 -11.918 1.00 94.62 629 LEU A N 1
ATOM 4859 C CA . LEU A 1 629 ? 2.974 16.830 -10.630 1.00 94.62 629 LEU A CA 1
ATOM 4860 C C . LEU A 1 629 ? 4.492 16.652 -10.468 1.00 94.62 629 LEU A C 1
ATOM 4862 O O . LEU A 1 629 ? 5.182 17.613 -10.155 1.00 94.62 629 LEU A O 1
ATOM 4866 N N . THR A 1 630 ? 5.036 15.475 -10.784 1.00 93.19 630 THR A N 1
ATOM 4867 C CA . THR A 1 630 ? 6.485 15.207 -10.747 1.00 93.19 630 THR A CA 1
ATOM 4868 C C . THR A 1 630 ? 7.279 16.045 -11.754 1.00 93.19 630 THR A C 1
ATOM 4870 O O . THR A 1 630 ? 8.404 16.438 -11.456 1.00 93.19 630 THR A O 1
ATOM 4873 N N . LEU A 1 631 ? 6.717 16.323 -12.939 1.00 93.25 631 LEU A N 1
ATOM 4874 C CA . LEU A 1 631 ? 7.396 17.083 -13.995 1.00 93.25 631 LEU A CA 1
ATOM 4875 C C . LEU A 1 631 ? 7.371 18.604 -13.775 1.00 93.25 631 LEU A C 1
ATOM 4877 O O . LEU A 1 631 ? 8.328 19.273 -14.145 1.00 93.25 631 LEU A O 1
ATOM 4881 N N . LEU A 1 632 ? 6.274 19.155 -13.246 1.00 92.94 632 LEU A N 1
ATOM 4882 C CA . LEU A 1 632 ? 6.062 20.610 -13.171 1.00 92.94 632 LEU A CA 1
ATOM 4883 C C . LEU A 1 632 ? 5.968 21.153 -11.741 1.00 92.94 632 LEU A C 1
ATOM 4885 O O . LEU A 1 632 ? 6.042 22.359 -11.548 1.00 92.94 632 LEU A O 1
ATOM 4889 N N . GLY A 1 633 ? 5.758 20.302 -10.737 1.00 88.00 633 GLY A N 1
ATOM 4890 C CA . GLY A 1 633 ? 5.357 20.728 -9.395 1.00 88.00 633 GLY A CA 1
ATOM 4891 C C . GLY A 1 633 ? 6.409 21.489 -8.597 1.00 88.00 633 GLY A C 1
ATOM 4892 O O . GLY A 1 633 ? 6.048 22.250 -7.705 1.00 88.00 633 GLY A O 1
ATOM 4893 N N . SER A 1 634 ? 7.681 21.312 -8.941 1.00 88.56 634 SER A N 1
ATOM 4894 C CA . SER A 1 634 ? 8.820 22.005 -8.335 1.00 88.56 634 SER A CA 1
ATOM 4895 C C . SER A 1 634 ? 9.423 23.086 -9.233 1.00 88.56 634 SER A C 1
ATOM 4897 O O . SER A 1 634 ? 10.541 23.538 -8.995 1.00 88.56 634 SER A O 1
ATOM 4899 N N . GLU A 1 635 ? 8.724 23.479 -10.298 1.00 92.88 635 GLU A N 1
ATOM 4900 C CA . GLU A 1 635 ? 9.133 24.617 -11.115 1.00 92.88 635 GLU A CA 1
ATOM 4901 C C . GLU A 1 635 ? 8.986 25.931 -10.334 1.00 92.88 635 GLU A C 1
ATOM 4903 O O . GLU A 1 635 ? 8.061 26.107 -9.542 1.00 92.88 635 GLU A O 1
ATOM 4908 N N . SER A 1 636 ? 9.863 26.901 -10.601 1.00 89.88 636 SER A N 1
ATOM 4909 C CA . SER A 1 636 ? 9.964 28.154 -9.829 1.00 89.88 636 SER A CA 1
ATOM 4910 C C . SER A 1 636 ? 8.746 29.088 -9.918 1.00 89.88 636 SER A C 1
ATOM 4912 O O . SER A 1 636 ? 8.681 30.084 -9.198 1.00 89.88 636 SER A O 1
ATOM 4914 N N . TRP A 1 637 ? 7.781 28.778 -10.787 1.00 92.00 637 TRP A N 1
ATOM 4915 C CA . TRP A 1 637 ? 6.497 29.473 -10.916 1.00 92.00 637 TRP A CA 1
ATOM 4916 C C . TRP A 1 637 ? 5.343 28.784 -10.164 1.00 92.00 637 TRP A C 1
ATOM 4918 O O . TRP A 1 637 ? 4.230 29.310 -10.179 1.00 92.00 637 TRP A O 1
ATOM 4928 N N . VAL A 1 638 ? 5.577 27.639 -9.508 1.00 91.50 638 VAL A N 1
ATOM 4929 C CA . VAL A 1 638 ? 4.563 26.896 -8.743 1.00 91.50 638 VAL A CA 1
ATOM 4930 C C . VAL A 1 638 ? 4.737 27.142 -7.239 1.00 91.50 638 VAL A C 1
ATOM 4932 O O . VAL A 1 638 ? 5.717 26.670 -6.663 1.00 91.50 638 VAL A O 1
ATOM 4935 N N . PRO A 1 639 ? 3.799 27.836 -6.565 1.00 88.81 639 PRO A N 1
ATOM 4936 C CA . PRO A 1 639 ? 3.869 28.037 -5.121 1.00 88.81 639 PRO A CA 1
ATOM 4937 C C . PRO A 1 639 ? 3.703 26.720 -4.351 1.00 88.81 639 PRO A C 1
ATOM 4939 O O . PRO A 1 639 ? 2.754 25.974 -4.582 1.00 88.81 639 PRO A O 1
ATOM 4942 N N . HIS A 1 640 ? 4.595 26.472 -3.397 1.00 85.38 640 HIS A N 1
ATOM 4943 C CA . HIS A 1 640 ? 4.531 25.372 -2.433 1.00 85.38 640 HIS A CA 1
ATOM 4944 C C . HIS A 1 640 ? 5.112 25.825 -1.086 1.00 85.38 640 HIS A C 1
ATOM 4946 O O . HIS A 1 640 ? 5.872 26.794 -1.026 1.00 85.38 640 HIS A O 1
ATOM 4952 N N . ARG A 1 641 ? 4.744 25.141 0.003 1.00 75.56 641 ARG A N 1
ATOM 4953 C CA . ARG A 1 641 ? 5.315 25.348 1.353 1.00 75.56 641 ARG A CA 1
ATOM 4954 C C . ARG A 1 641 ? 6.314 24.255 1.763 1.00 75.56 641 ARG A C 1
ATOM 4956 O O . ARG A 1 641 ? 7.042 24.434 2.733 1.00 75.56 641 ARG A O 1
ATOM 4963 N N . SER A 1 642 ? 6.315 23.149 1.027 1.00 69.38 642 SER A N 1
ATOM 4964 C CA . SER A 1 642 ? 7.043 21.897 1.256 1.00 69.38 642 SER A CA 1
ATOM 4965 C C . SER A 1 642 ? 8.356 21.808 0.470 1.00 69.38 642 SER A C 1
ATOM 4967 O O . SER A 1 642 ? 8.592 22.590 -0.451 1.00 69.38 642 SER A O 1
ATOM 4969 N N . SER A 1 643 ? 9.206 20.823 0.775 1.00 76.69 643 SER A N 1
ATOM 4970 C CA . SER A 1 643 ? 10.489 20.593 0.083 1.00 76.69 643 SER A CA 1
ATOM 4971 C C . SER A 1 643 ? 10.343 19.879 -1.278 1.00 76.69 643 SER A C 1
ATOM 4973 O O . SER A 1 643 ? 11.071 18.939 -1.621 1.00 76.69 643 SER A O 1
ATOM 4975 N N . LEU A 1 644 ? 9.368 20.319 -2.081 1.00 87.44 644 LEU A N 1
ATOM 4976 C CA . LEU A 1 644 ? 8.933 19.624 -3.291 1.00 87.44 644 LEU A CA 1
ATOM 4977 C C . LEU A 1 644 ? 9.960 19.680 -4.426 1.00 87.44 644 LEU A C 1
ATOM 4979 O O . LEU A 1 644 ? 10.404 20.737 -4.866 1.00 87.44 644 LEU A O 1
ATOM 4983 N N . ASN A 1 645 ? 10.290 18.501 -4.939 1.00 87.19 645 ASN A N 1
ATOM 4984 C CA . ASN A 1 645 ? 11.134 18.263 -6.102 1.00 87.19 645 ASN A CA 1
ATOM 4985 C C . ASN A 1 645 ? 10.697 16.966 -6.805 1.00 87.19 645 ASN A C 1
ATOM 4987 O O . ASN A 1 645 ? 9.827 16.236 -6.322 1.00 87.19 645 ASN A O 1
ATOM 4991 N N . SER A 1 646 ? 11.307 16.657 -7.949 1.00 84.62 646 SER A N 1
ATOM 4992 C CA . SER A 1 646 ? 10.983 15.470 -8.752 1.00 84.62 646 SER A CA 1
ATOM 4993 C C . SER A 1 646 ? 11.260 14.122 -8.061 1.00 84.62 646 SER A C 1
ATOM 4995 O O . SER A 1 646 ? 10.824 13.094 -8.574 1.00 84.62 646 SER A O 1
ATOM 4997 N N . ILE A 1 647 ? 11.932 14.109 -6.901 1.00 87.12 647 ILE A N 1
ATOM 4998 C CA . ILE A 1 647 ? 12.147 12.921 -6.059 1.00 87.12 647 ILE A CA 1
ATOM 4999 C C . ILE A 1 647 ? 11.143 12.892 -4.894 1.00 87.12 647 ILE A C 1
ATOM 5001 O O . ILE A 1 647 ? 10.522 11.856 -4.655 1.00 87.12 647 ILE A O 1
ATOM 5005 N N . THR A 1 648 ? 10.929 14.016 -4.196 1.00 92.25 648 THR A N 1
ATOM 5006 C CA . THR A 1 648 ? 10.019 14.070 -3.032 1.00 92.25 648 THR A CA 1
ATOM 5007 C C . THR A 1 648 ? 8.540 14.003 -3.411 1.00 92.25 648 THR A C 1
ATOM 5009 O O . THR A 1 648 ? 7.766 13.409 -2.669 1.00 92.25 648 THR A O 1
ATOM 5012 N N . ILE A 1 649 ? 8.124 14.522 -4.576 1.00 94.06 649 ILE A N 1
ATOM 5013 C CA . ILE A 1 649 ? 6.722 14.420 -5.025 1.00 94.06 649 ILE A CA 1
ATOM 5014 C C . ILE A 1 649 ? 6.282 12.947 -5.201 1.00 94.06 649 ILE A C 1
ATOM 5016 O O . ILE A 1 649 ? 5.272 12.574 -4.600 1.00 94.06 649 ILE A O 1
ATOM 5020 N N . PRO A 1 650 ? 7.000 12.082 -5.955 1.00 93.81 650 PRO A N 1
ATOM 5021 C CA . PRO A 1 650 ? 6.698 10.649 -6.000 1.00 93.81 650 PRO A CA 1
ATOM 5022 C C . PRO A 1 650 ? 6.753 9.964 -4.631 1.00 93.81 650 PRO A C 1
ATOM 5024 O O . PRO A 1 650 ? 5.846 9.208 -4.303 1.00 93.81 650 PRO A O 1
ATOM 5027 N N . ASP A 1 651 ? 7.783 10.239 -3.825 1.00 94.38 651 ASP A N 1
ATOM 5028 C CA . ASP A 1 651 ? 7.965 9.626 -2.504 1.00 94.38 651 ASP A CA 1
ATOM 5029 C C . ASP A 1 651 ? 6.784 9.923 -1.559 1.00 94.38 651 ASP A C 1
ATOM 5031 O O . ASP A 1 651 ? 6.213 9.000 -0.977 1.00 94.38 651 ASP A O 1
ATOM 5035 N N . LEU A 1 652 ? 6.347 11.183 -1.466 1.00 95.69 652 LEU A N 1
ATOM 5036 C CA . LEU A 1 652 ? 5.201 11.589 -0.644 1.00 95.69 652 LEU A CA 1
ATOM 5037 C C . LEU A 1 652 ? 3.878 11.003 -1.149 1.00 95.69 652 LEU A C 1
ATOM 5039 O O . LEU A 1 652 ? 3.106 10.477 -0.350 1.00 95.69 652 LEU A O 1
ATOM 5043 N N . LEU A 1 653 ? 3.628 11.041 -2.463 1.00 96.94 653 LEU A N 1
ATOM 5044 C CA . LEU A 1 653 ? 2.416 10.450 -3.040 1.00 96.94 653 LEU A CA 1
ATOM 5045 C C . LEU A 1 653 ? 2.386 8.925 -2.870 1.00 96.94 653 LEU A C 1
ATOM 5047 O O . LEU A 1 653 ? 1.315 8.372 -2.638 1.00 96.94 653 LEU A O 1
ATOM 5051 N N . SER A 1 654 ? 3.539 8.250 -2.919 1.00 96.62 654 SER A N 1
ATOM 5052 C CA . SER A 1 654 ? 3.619 6.790 -2.789 1.00 96.62 654 SER A CA 1
ATOM 5053 C C . SER A 1 654 ? 3.248 6.259 -1.401 1.00 96.62 654 SER A C 1
ATOM 5055 O O . SER A 1 654 ? 2.921 5.083 -1.270 1.00 96.62 654 SER A O 1
ATOM 5057 N N . LYS A 1 655 ? 3.268 7.112 -0.367 1.00 96.44 655 LYS A N 1
ATOM 5058 C CA . LYS A 1 655 ? 2.923 6.768 1.027 1.00 96.44 655 LYS A CA 1
ATOM 5059 C C . LYS A 1 655 ? 1.419 6.810 1.311 1.00 96.44 655 LYS A C 1
ATOM 5061 O O . LYS A 1 655 ? 0.994 6.366 2.376 1.00 96.44 655 LYS A O 1
ATOM 5066 N N . LEU A 1 656 ? 0.624 7.345 0.385 1.00 98.38 656 LEU A N 1
ATOM 5067 C CA . LEU A 1 656 ? -0.833 7.328 0.471 1.00 98.38 656 LEU A CA 1
ATOM 5068 C C . LEU A 1 656 ? -1.364 5.915 0.215 1.00 98.38 656 LEU A C 1
ATOM 5070 O O . LEU A 1 656 ? -0.856 5.199 -0.645 1.00 98.38 656 LEU A O 1
ATOM 5074 N N . TYR A 1 657 ? -2.434 5.552 0.912 1.00 98.69 657 TYR A N 1
ATOM 5075 C CA . TYR A 1 657 ? -3.252 4.393 0.577 1.00 98.69 657 TYR A CA 1
ATOM 5076 C C . TYR A 1 657 ? -4.409 4.840 -0.310 1.00 98.69 657 TYR A C 1
ATOM 5078 O O . TYR A 1 657 ? -4.868 5.981 -0.222 1.00 98.69 657 TYR A O 1
ATOM 5086 N N . VAL A 1 658 ? -4.919 3.943 -1.149 1.00 98.62 658 VAL A N 1
ATOM 5087 C CA . VAL A 1 658 ? -6.175 4.170 -1.875 1.00 98.62 658 VAL A CA 1
ATOM 5088 C C . VAL A 1 658 ? -7.054 2.935 -1.788 1.00 98.62 658 VAL A C 1
ATOM 5090 O O . VAL A 1 658 ? -6.559 1.812 -1.888 1.00 98.62 658 VAL A O 1
ATOM 5093 N N . ASP A 1 659 ? -8.359 3.126 -1.621 1.00 98.38 659 ASP A N 1
ATOM 5094 C CA . ASP A 1 659 ? -9.291 2.011 -1.781 1.00 98.38 659 ASP A CA 1
ATOM 5095 C C . ASP A 1 659 ? -9.631 1.762 -3.257 1.00 98.38 659 ASP A C 1
ATOM 5097 O O . ASP A 1 659 ? -9.261 2.537 -4.142 1.00 98.38 659 ASP A O 1
ATOM 5101 N N . CYS A 1 660 ? -10.328 0.666 -3.544 1.00 96.62 660 CYS A N 1
ATOM 5102 C CA . CYS A 1 660 ? -10.815 0.352 -4.886 1.00 96.62 660 CYS A CA 1
ATOM 5103 C C . CYS A 1 660 ? -12.323 0.598 -5.082 1.00 96.62 660 CYS A C 1
ATOM 5105 O O . CYS A 1 660 ? -12.916 0.016 -5.990 1.00 96.62 660 CYS A O 1
ATOM 5107 N N . ALA A 1 661 ? -12.970 1.404 -4.235 1.00 97.06 661 ALA A N 1
ATOM 5108 C CA . ALA A 1 661 ? -14.426 1.546 -4.198 1.00 97.06 661 ALA A CA 1
ATOM 5109 C C . ALA A 1 661 ? -15.004 2.112 -5.506 1.00 97.06 661 ALA A C 1
ATOM 5111 O O . ALA A 1 661 ? -14.544 3.135 -6.009 1.00 97.06 661 ALA A O 1
ATOM 5112 N N . ALA A 1 662 ? -15.993 1.410 -6.072 1.00 93.44 662 ALA A N 1
ATOM 5113 C CA . ALA A 1 662 ? -16.660 1.688 -7.353 1.00 93.44 662 ALA A CA 1
ATOM 5114 C C . ALA A 1 662 ? -15.761 1.876 -8.607 1.00 93.44 662 ALA A C 1
ATOM 5116 O O . ALA A 1 662 ? -16.287 2.097 -9.701 1.00 93.44 662 ALA A O 1
ATOM 5117 N N . THR A 1 663 ? -14.431 1.778 -8.495 1.00 93.12 663 THR A N 1
ATOM 5118 C CA . THR A 1 663 ? -13.474 2.093 -9.572 1.00 93.12 663 THR A CA 1
ATOM 5119 C C . THR A 1 663 ? -12.529 0.952 -9.946 1.00 93.12 663 THR A C 1
ATOM 5121 O O . THR A 1 663 ? -11.724 1.138 -10.862 1.00 93.12 663 THR A O 1
ATOM 5124 N N . ALA A 1 664 ? -12.636 -0.227 -9.317 1.00 91.25 664 ALA A N 1
ATOM 5125 C CA . ALA A 1 664 ? -11.746 -1.381 -9.490 1.00 91.25 664 ALA A CA 1
ATOM 5126 C C . ALA A 1 664 ? -11.760 -1.955 -10.922 1.00 91.25 664 ALA A C 1
ATOM 5128 O O . ALA A 1 664 ? -12.399 -2.953 -11.245 1.00 91.25 664 ALA A O 1
ATOM 5129 N N . THR A 1 665 ? -11.042 -1.281 -11.810 1.00 91.94 665 THR A N 1
ATOM 5130 C CA . THR A 1 665 ? -10.931 -1.555 -13.240 1.00 91.94 665 THR A CA 1
ATOM 5131 C C . THR A 1 665 ? -9.521 -1.191 -13.684 1.00 91.94 665 THR A C 1
ATOM 5133 O O . THR A 1 665 ? -8.887 -0.319 -13.086 1.00 91.94 665 THR A O 1
ATOM 5136 N N . ALA A 1 666 ? -9.032 -1.782 -14.775 1.00 91.62 666 ALA A N 1
ATOM 5137 C CA . ALA A 1 666 ? -7.682 -1.502 -15.265 1.00 91.62 666 ALA A CA 1
ATOM 5138 C C . ALA A 1 666 ? -7.414 -0.011 -15.567 1.00 91.62 666 ALA A C 1
ATOM 5140 O O . ALA A 1 666 ? -6.261 0.411 -15.518 1.00 91.62 666 ALA A O 1
ATOM 5141 N N . HIS A 1 667 ? -8.445 0.800 -15.831 1.00 92.00 667 HIS A N 1
ATOM 5142 C CA . HIS A 1 667 ? -8.298 2.235 -16.097 1.00 92.00 667 HIS A CA 1
ATOM 5143 C C . HIS A 1 667 ? -7.991 3.080 -14.849 1.00 92.00 667 HIS A C 1
ATOM 5145 O O . HIS A 1 667 ? -7.334 4.108 -14.990 1.00 92.00 667 HIS A O 1
ATOM 5151 N N . ALA A 1 668 ? -8.412 2.652 -13.653 1.00 94.44 668 ALA A N 1
ATOM 5152 C CA . ALA A 1 668 ? -8.097 3.336 -12.391 1.00 94.44 668 ALA A CA 1
ATOM 5153 C C . ALA A 1 668 ? -7.020 2.596 -11.579 1.00 94.44 668 ALA A C 1
ATOM 5155 O O . ALA A 1 668 ? -6.117 3.232 -11.040 1.00 94.44 668 ALA A O 1
ATOM 5156 N N . LEU A 1 669 ? -7.047 1.256 -11.568 1.00 96.56 669 LEU A N 1
ATOM 5157 C CA . LEU A 1 669 ? -6.049 0.438 -10.873 1.00 96.56 669 LEU A CA 1
ATOM 5158 C C . LEU A 1 669 ? -4.645 0.595 -11.474 1.00 96.56 669 LEU A C 1
ATOM 5160 O O . LEU A 1 669 ? -3.691 0.675 -10.713 1.00 96.56 669 LEU A O 1
ATOM 5164 N N . SER A 1 670 ? -4.493 0.712 -12.802 1.00 96.62 670 SER A N 1
ATOM 5165 C CA . SER A 1 670 ? -3.167 0.911 -13.421 1.00 96.62 670 SER A CA 1
ATOM 5166 C C . SER A 1 670 ? -2.450 2.183 -12.942 1.00 96.62 670 SER A C 1
ATOM 5168 O O . SER A 1 670 ? -1.335 2.057 -12.437 1.00 96.62 670 SER A O 1
ATOM 5170 N N . PRO A 1 671 ? -3.028 3.401 -13.049 1.00 96.81 671 PRO A N 1
ATOM 5171 C CA . PRO A 1 671 ? -2.361 4.598 -12.546 1.00 96.81 671 PRO A CA 1
ATOM 5172 C C . PRO A 1 671 ? -2.267 4.613 -11.012 1.00 96.81 671 PRO A C 1
ATOM 5174 O O . PRO A 1 671 ? -1.267 5.091 -10.490 1.00 96.81 671 PRO A O 1
ATOM 5177 N N . ALA A 1 672 ? -3.234 4.045 -10.277 1.00 97.75 672 ALA A N 1
ATOM 5178 C CA . ALA A 1 672 ? -3.144 3.923 -8.819 1.00 97.75 672 ALA A CA 1
ATOM 5179 C C . ALA A 1 672 ? -1.954 3.051 -8.380 1.00 97.75 672 ALA A C 1
ATOM 5181 O O . ALA A 1 672 ? -1.100 3.517 -7.628 1.00 97.75 672 ALA A O 1
ATOM 5182 N N . VAL A 1 673 ? -1.840 1.825 -8.900 1.00 97.62 673 VAL A N 1
ATOM 5183 C CA . VAL A 1 673 ? -0.731 0.898 -8.609 1.00 97.62 673 VAL A CA 1
ATOM 5184 C C . VAL A 1 673 ? 0.611 1.464 -9.087 1.00 97.62 673 VAL A C 1
ATOM 5186 O O . VAL A 1 673 ? 1.615 1.279 -8.406 1.00 97.62 673 VAL A O 1
ATOM 5189 N N . ALA A 1 674 ? 0.643 2.217 -10.191 1.00 96.56 674 ALA A N 1
ATOM 5190 C CA . ALA A 1 674 ? 1.849 2.921 -10.638 1.00 96.56 674 ALA A CA 1
ATOM 5191 C C . ALA A 1 674 ? 2.273 4.089 -9.720 1.00 96.56 674 ALA A C 1
ATOM 5193 O O . ALA A 1 674 ? 3.446 4.461 -9.734 1.00 96.56 674 ALA A O 1
ATOM 5194 N N . THR A 1 675 ? 1.355 4.654 -8.927 1.00 96.69 675 THR A N 1
ATOM 5195 C CA . THR A 1 675 ? 1.626 5.790 -8.029 1.00 96.69 675 THR A CA 1
ATOM 5196 C C . THR A 1 675 ? 1.884 5.369 -6.580 1.00 96.69 675 THR A C 1
ATOM 5198 O O . THR A 1 675 ? 2.841 5.855 -5.984 1.00 96.69 675 THR A O 1
ATOM 5201 N N . VAL A 1 676 ? 1.066 4.476 -6.006 1.00 97.38 676 VAL A N 1
ATOM 5202 C CA . VAL A 1 676 ? 1.181 4.044 -4.591 1.00 97.38 676 VAL A CA 1
ATOM 5203 C C . VAL A 1 676 ? 1.732 2.626 -4.409 1.00 97.38 676 VAL A C 1
ATOM 5205 O O . VAL A 1 676 ? 2.044 2.210 -3.297 1.00 97.38 676 VAL A O 1
ATOM 5208 N N . GLY A 1 677 ? 1.895 1.875 -5.500 1.00 96.81 677 GLY A N 1
ATOM 5209 C CA . GLY A 1 677 ? 2.305 0.475 -5.465 1.00 96.81 677 GLY A CA 1
ATOM 5210 C C . GLY A 1 677 ? 1.167 -0.489 -5.087 1.00 96.81 677 GLY A C 1
ATOM 5211 O O . GLY A 1 677 ? 0.182 -0.105 -4.454 1.00 96.81 677 GLY A O 1
ATOM 5212 N N . PRO A 1 678 ? 1.303 -1.785 -5.420 1.00 94.44 678 PRO A N 1
ATOM 5213 C CA . PRO A 1 678 ? 0.281 -2.799 -5.133 1.00 94.44 678 PRO A CA 1
ATOM 5214 C C . PRO A 1 678 ? 0.095 -3.061 -3.628 1.00 94.44 678 PRO A C 1
ATOM 5216 O O . PRO A 1 678 ? -0.925 -3.607 -3.208 1.00 94.44 678 PRO A O 1
ATOM 5219 N N . GLY A 1 679 ? 1.065 -2.647 -2.802 1.00 95.88 679 GLY A N 1
ATOM 5220 C CA . GLY A 1 679 ? 1.039 -2.765 -1.343 1.00 95.88 679 GLY A CA 1
ATOM 5221 C C . GLY A 1 679 ? 0.150 -1.749 -0.616 1.00 95.88 679 GLY A C 1
ATOM 5222 O O . GLY A 1 679 ? -0.177 -1.992 0.538 1.00 95.88 679 GLY A O 1
ATOM 5223 N N . HIS A 1 680 ? -0.264 -0.649 -1.257 1.00 97.81 680 HIS A N 1
ATOM 5224 C CA . HIS A 1 680 ? -1.078 0.406 -0.624 1.00 97.81 680 HIS A CA 1
ATOM 5225 C C . HIS A 1 680 ? -2.515 0.505 -1.184 1.00 97.81 680 HIS A C 1
ATOM 5227 O O . HIS A 1 680 ? -3.269 1.411 -0.829 1.00 97.81 680 HIS A O 1
ATOM 5233 N N . ILE A 1 681 ? -2.927 -0.452 -2.024 1.00 98.44 681 ILE A N 1
ATOM 5234 C CA . ILE A 1 681 ? -4.330 -0.623 -2.438 1.00 98.44 681 ILE A CA 1
ATOM 5235 C C . ILE A 1 681 ? -5.103 -1.366 -1.333 1.00 98.44 681 ILE A C 1
ATOM 5237 O O . ILE A 1 681 ? -4.582 -2.334 -0.779 1.00 98.44 681 ILE A O 1
ATOM 5241 N N . VAL A 1 682 ? -6.337 -0.974 -1.018 1.00 98.38 682 VAL A N 1
ATOM 5242 C CA . VAL A 1 682 ? -7.207 -1.672 -0.043 1.00 98.38 682 VAL A CA 1
ATOM 5243 C C . VAL A 1 682 ? -8.618 -1.903 -0.590 1.00 98.38 682 VAL A C 1
ATOM 5245 O O . VAL A 1 682 ? -9.093 -1.151 -1.440 1.00 98.38 682 VAL A O 1
ATOM 5248 N N . TYR A 1 683 ? -9.293 -2.971 -0.155 1.00 98.31 683 TYR A N 1
ATOM 5249 C CA . TYR A 1 683 ? -10.632 -3.269 -0.659 1.00 98.31 683 TYR A CA 1
ATOM 5250 C C . TYR A 1 683 ? -11.666 -2.275 -0.127 1.00 98.31 683 TYR A C 1
ATOM 5252 O O . TYR A 1 683 ? -11.798 -2.075 1.079 1.00 98.31 683 TYR A O 1
ATOM 5260 N N . GLY A 1 684 ? -12.418 -1.684 -1.051 1.00 98.00 684 GLY A N 1
ATOM 5261 C CA . GLY A 1 684 ? -13.585 -0.856 -0.776 1.00 98.00 684 GLY A CA 1
ATOM 5262 C C . GLY A 1 684 ? -14.709 -1.211 -1.746 1.00 98.00 684 GLY A C 1
ATOM 5263 O O . GLY A 1 684 ? -14.437 -1.532 -2.910 1.00 98.00 684 GLY A O 1
ATOM 5264 N N . SER A 1 685 ? -15.962 -1.156 -1.293 1.00 96.38 685 SER A N 1
ATOM 5265 C CA . SER A 1 685 ? -17.127 -1.472 -2.135 1.00 96.38 685 SER A CA 1
ATOM 5266 C C . SER A 1 685 ? -18.008 -0.277 -2.506 1.00 96.38 685 SER A C 1
ATOM 5268 O O . SER A 1 685 ? -18.683 -0.366 -3.529 1.00 96.38 685 SER A O 1
ATOM 5270 N N . ASP A 1 686 ? -17.989 0.818 -1.731 1.00 96.25 686 ASP A N 1
ATOM 5271 C CA . ASP A 1 686 ? -19.002 1.894 -1.760 1.00 96.25 686 ASP A CA 1
ATOM 5272 C C . ASP A 1 686 ? -20.417 1.400 -1.359 1.00 96.25 686 ASP A C 1
ATOM 5274 O O . ASP A 1 686 ? -21.452 1.895 -1.804 1.00 96.25 686 ASP A O 1
ATOM 5278 N N . CYS A 1 687 ? -20.506 0.380 -0.498 1.00 95.88 687 CYS A N 1
ATOM 5279 C CA . CYS A 1 687 ? -21.793 -0.150 -0.040 1.00 95.88 687 CYS A CA 1
ATOM 5280 C C . CYS A 1 687 ? -22.613 0.891 0.738 1.00 95.88 687 CYS A C 1
ATOM 5282 O O . CYS A 1 687 ? -22.088 1.608 1.580 1.00 95.88 687 CYS A O 1
ATOM 5284 N N . GLY A 1 688 ? -23.933 0.918 0.526 1.00 92.44 688 GLY A N 1
ATOM 5285 C CA . GLY A 1 688 ? -24.878 1.684 1.349 1.00 92.44 688 GLY A CA 1
ATOM 5286 C C . GLY A 1 688 ? -25.320 3.043 0.794 1.00 92.44 688 GLY A C 1
ATOM 5287 O O . GLY A 1 688 ? -26.225 3.646 1.374 1.00 92.44 688 GLY A O 1
ATOM 5288 N N . VAL A 1 689 ? -24.760 3.497 -0.333 1.00 91.44 689 VAL A N 1
ATOM 5289 C CA . VAL A 1 689 ? -25.174 4.720 -1.055 1.00 91.44 689 VAL A CA 1
ATOM 5290 C C . VAL A 1 689 ? -25.929 4.422 -2.356 1.00 91.44 689 VAL A C 1
ATOM 5292 O O . VAL A 1 689 ? -25.958 3.303 -2.857 1.00 91.44 689 VAL A O 1
ATOM 5295 N N . GLN A 1 690 ? -26.574 5.448 -2.917 1.00 86.94 690 GLN A N 1
ATOM 5296 C CA . GLN A 1 690 ? -27.511 5.352 -4.044 1.00 86.94 690 GLN A CA 1
ATOM 5297 C C . GLN A 1 690 ? -26.842 5.067 -5.400 1.00 86.94 690 GLN A C 1
ATOM 5299 O O . GLN A 1 690 ? -27.534 4.705 -6.352 1.00 86.94 690 GLN A O 1
ATOM 5304 N N . CYS A 1 691 ? -25.525 5.262 -5.515 1.00 86.12 691 CYS A N 1
ATOM 5305 C CA . CYS A 1 691 ? -24.736 4.923 -6.703 1.00 86.12 691 CYS A CA 1
ATOM 5306 C C . CYS A 1 691 ? -24.332 3.442 -6.767 1.00 86.12 691 CYS A C 1
ATOM 5308 O O . CYS A 1 691 ? -23.984 2.962 -7.848 1.00 86.12 691 CYS A O 1
ATOM 5310 N N . SER A 1 692 ? -24.436 2.713 -5.653 1.00 91.25 692 SER A N 1
ATOM 5311 C CA . SER A 1 692 ? -23.900 1.362 -5.516 1.00 91.25 692 SER A CA 1
ATOM 5312 C C . SER A 1 692 ? -24.980 0.314 -5.253 1.00 91.25 692 SER A C 1
ATOM 5314 O O . SER A 1 692 ? -26.009 0.548 -4.623 1.00 91.25 692 SER A O 1
ATOM 5316 N N . THR A 1 693 ? -24.770 -0.868 -5.827 1.00 90.62 693 THR A N 1
ATOM 5317 C CA . THR A 1 693 ? -25.730 -1.976 -5.889 1.00 90.62 693 THR A CA 1
ATOM 5318 C C . THR A 1 693 ? -24.975 -3.298 -5.766 1.00 90.62 693 THR A C 1
ATOM 5320 O O . THR A 1 693 ? -23.809 -3.345 -6.157 1.00 90.62 693 THR A O 1
ATOM 5323 N N . PRO A 1 694 ? -25.602 -4.407 -5.330 1.00 89.50 694 PRO A N 1
ATOM 5324 C CA . PRO A 1 694 ? -24.934 -5.712 -5.302 1.00 89.50 694 PRO A CA 1
ATOM 5325 C C . PRO A 1 694 ? -24.301 -6.099 -6.648 1.00 89.50 694 PRO A C 1
ATOM 5327 O O . PRO A 1 694 ? -23.208 -6.653 -6.679 1.00 89.50 694 PRO A O 1
ATOM 5330 N N . HIS A 1 695 ? -24.921 -5.719 -7.774 1.00 91.75 695 HIS A N 1
ATOM 5331 C CA . HIS A 1 695 ? -24.343 -5.918 -9.105 1.00 91.75 695 HIS A CA 1
ATOM 5332 C C . HIS A 1 695 ? -23.063 -5.097 -9.336 1.00 91.75 695 HIS A C 1
ATOM 5334 O O . HIS A 1 695 ? -22.067 -5.649 -9.797 1.00 91.75 695 HIS A O 1
ATOM 5340 N N . THR A 1 696 ? -23.065 -3.793 -9.033 1.00 93.44 696 THR A N 1
ATOM 5341 C CA . THR A 1 696 ? -21.876 -2.948 -9.242 1.00 93.44 696 THR A CA 1
ATOM 5342 C C . THR A 1 696 ? -20.754 -3.291 -8.266 1.00 93.44 696 THR A C 1
ATOM 5344 O O . THR A 1 696 ? -19.604 -3.337 -8.687 1.00 93.44 696 THR A O 1
ATOM 5347 N N . MET A 1 697 ? -21.070 -3.627 -7.012 1.00 95.12 697 MET A N 1
ATOM 5348 C CA . MET A 1 697 ? -20.084 -4.038 -6.006 1.00 95.12 697 MET A CA 1
ATOM 5349 C C . MET A 1 697 ? -19.460 -5.410 -6.316 1.00 95.12 697 MET A C 1
ATOM 5351 O O . MET A 1 697 ? -18.238 -5.552 -6.243 1.00 95.12 697 MET A O 1
ATOM 5355 N N . ASN A 1 698 ? -20.253 -6.398 -6.754 1.00 92.62 698 ASN A N 1
ATOM 5356 C CA . ASN A 1 698 ? -19.711 -7.681 -7.220 1.00 92.62 698 ASN A CA 1
ATOM 5357 C C . ASN A 1 698 ? -18.815 -7.486 -8.455 1.00 92.62 698 ASN A C 1
ATOM 5359 O O . ASN A 1 698 ? -17.694 -7.989 -8.467 1.00 92.62 698 ASN A O 1
ATOM 5363 N N . ARG A 1 699 ? -19.231 -6.667 -9.434 1.00 94.31 699 ARG A N 1
ATOM 5364 C CA . ARG A 1 699 ? -18.381 -6.312 -10.587 1.00 94.31 699 ARG A CA 1
ATOM 5365 C C . ARG A 1 699 ? -17.114 -5.539 -10.207 1.00 94.31 699 ARG A C 1
ATOM 5367 O O . ARG A 1 699 ? -16.114 -5.649 -10.910 1.00 94.31 699 ARG A O 1
ATOM 5374 N N . ASN A 1 700 ? -17.134 -4.793 -9.103 1.00 95.12 700 ASN A N 1
ATOM 5375 C CA . ASN A 1 700 ? -15.952 -4.147 -8.535 1.00 95.12 700 ASN A CA 1
ATOM 5376 C C . ASN A 1 700 ? -14.962 -5.202 -7.998 1.00 95.12 700 ASN A C 1
ATOM 5378 O O . ASN A 1 700 ? -13.780 -5.170 -8.330 1.00 95.12 700 ASN A O 1
ATOM 5382 N N . ARG A 1 701 ? -15.443 -6.210 -7.251 1.00 94.50 701 ARG A N 1
ATOM 5383 C CA . ARG A 1 701 ? -14.602 -7.339 -6.802 1.00 94.50 701 ARG A CA 1
ATOM 5384 C C . ARG A 1 701 ? -14.074 -8.170 -7.980 1.00 94.50 701 ARG A C 1
ATOM 5386 O O . ARG A 1 701 ? -12.894 -8.504 -7.999 1.00 94.50 701 ARG A O 1
ATOM 5393 N N . GLU A 1 702 ? -14.903 -8.457 -8.984 1.00 94.62 702 GLU A N 1
ATOM 5394 C CA . GLU A 1 702 ? -14.484 -9.135 -10.224 1.00 94.62 702 GLU A CA 1
ATOM 5395 C C . GLU A 1 702 ? -13.384 -8.353 -10.963 1.00 94.62 702 GLU A C 1
ATOM 5397 O O . GLU A 1 702 ? -12.385 -8.935 -11.380 1.00 94.62 702 GLU A O 1
ATOM 5402 N N . GLY A 1 703 ? -13.542 -7.032 -11.100 1.00 95.56 703 GLY A N 1
ATOM 5403 C CA . GLY A 1 703 ? -12.578 -6.163 -11.776 1.00 95.56 703 GLY A CA 1
ATOM 5404 C C . GLY A 1 703 ? -11.254 -5.992 -11.022 1.00 95.56 703 GLY A C 1
ATOM 5405 O O . GLY A 1 703 ? -10.207 -5.901 -11.663 1.00 95.56 703 GLY A O 1
ATOM 5406 N N . LEU A 1 704 ? -11.278 -6.037 -9.683 1.00 96.38 704 LEU A N 1
ATOM 5407 C CA . LEU A 1 704 ? -10.077 -6.173 -8.854 1.00 96.38 704 LEU A CA 1
ATOM 5408 C C . LEU A 1 704 ? -9.383 -7.518 -9.110 1.00 96.38 704 LEU A C 1
ATOM 5410 O O . LEU A 1 704 ? -8.201 -7.537 -9.444 1.00 96.38 704 LEU A O 1
ATOM 5414 N N . MET A 1 705 ? -10.109 -8.635 -8.987 1.00 95.31 705 MET A N 1
ATOM 5415 C CA . MET A 1 705 ? -9.537 -9.986 -9.100 1.00 95.31 705 MET A CA 1
ATOM 5416 C C . MET A 1 705 ? -9.072 -10.339 -10.522 1.00 95.31 705 MET A C 1
ATOM 5418 O O . MET A 1 705 ? -8.171 -11.159 -10.682 1.00 95.31 705 MET A O 1
ATOM 5422 N N . GLY A 1 706 ? -9.627 -9.689 -11.548 1.00 95.25 706 GLY A N 1
ATOM 5423 C CA . GLY A 1 706 ? -9.185 -9.790 -12.941 1.00 95.25 706 GLY A CA 1
ATOM 5424 C C . GLY A 1 706 ? -8.049 -8.837 -13.340 1.00 95.25 706 GLY A C 1
ATOM 5425 O O . GLY A 1 706 ? -7.706 -8.781 -14.520 1.00 95.25 706 GLY A O 1
ATOM 5426 N N . PHE A 1 707 ? -7.476 -8.051 -12.420 1.00 96.94 707 PHE A N 1
ATOM 5427 C CA . PHE A 1 707 ? -6.474 -7.043 -12.776 1.00 96.94 707 PHE A CA 1
ATOM 5428 C C . PHE A 1 707 ? -5.069 -7.636 -12.996 1.00 96.94 707 PHE A C 1
ATOM 5430 O O . PHE A 1 707 ? -4.360 -7.987 -12.053 1.00 96.94 707 PHE A O 1
ATOM 5437 N N . GLU A 1 708 ? -4.630 -7.692 -14.255 1.00 93.81 708 GLU A N 1
ATOM 5438 C CA . GLU A 1 708 ? -3.319 -8.240 -14.655 1.00 93.81 708 GLU A CA 1
ATOM 5439 C C . GLU A 1 708 ? -2.109 -7.411 -14.179 1.00 93.81 708 GLU A C 1
ATOM 5441 O O . GLU A 1 708 ? -0.997 -7.928 -14.127 1.00 93.81 708 GLU A O 1
ATOM 5446 N N . GLY A 1 709 ? -2.303 -6.142 -13.794 1.00 89.25 709 GLY A N 1
ATOM 5447 C CA . GLY A 1 709 ? -1.238 -5.276 -13.263 1.00 89.25 709 GLY A CA 1
ATOM 5448 C C . GLY A 1 709 ? -0.869 -5.527 -11.793 1.00 89.25 709 GLY A C 1
ATOM 5449 O O . GLY A 1 709 ? -0.118 -4.745 -11.216 1.00 89.25 709 GLY A O 1
ATOM 5450 N N . MET A 1 710 ? -1.405 -6.586 -11.182 1.00 94.94 710 MET A N 1
ATOM 5451 C CA . MET A 1 710 ? -1.006 -7.125 -9.878 1.00 94.94 710 MET A CA 1
ATOM 5452 C C . MET A 1 710 ? -0.927 -8.652 -9.968 1.00 94.94 710 MET A C 1
ATOM 5454 O O . MET A 1 710 ? -1.681 -9.272 -10.722 1.00 94.94 710 MET A O 1
ATOM 5458 N N . THR A 1 711 ? -0.049 -9.276 -9.183 1.00 92.75 711 THR A N 1
ATOM 5459 C CA . THR A 1 711 ? -0.046 -10.738 -9.024 1.00 92.75 711 THR A CA 1
ATOM 5460 C C . THR A 1 711 ? -1.293 -11.216 -8.276 1.00 92.75 711 THR A C 1
ATOM 5462 O O . THR A 1 711 ? -1.951 -10.453 -7.573 1.00 92.75 711 THR A O 1
ATOM 5465 N N . GLU A 1 712 ? -1.617 -12.503 -8.397 1.00 88.00 712 GLU A N 1
ATOM 5466 C CA . GLU A 1 712 ? -2.767 -13.119 -7.722 1.00 88.00 712 GLU A CA 1
ATOM 5467 C C . GLU A 1 712 ? -2.745 -12.893 -6.203 1.00 88.00 712 GLU A C 1
ATOM 5469 O O . GLU A 1 712 ? -3.684 -12.313 -5.662 1.00 88.00 712 GLU A O 1
ATOM 5474 N N . LYS A 1 713 ? -1.607 -13.180 -5.559 1.00 88.31 713 LYS A N 1
ATOM 5475 C CA . LYS A 1 713 ? -1.385 -12.936 -4.126 1.00 88.31 713 LYS A CA 1
ATOM 5476 C C . LYS A 1 713 ? -1.512 -11.460 -3.727 1.00 88.31 713 LYS A C 1
ATOM 5478 O O . LYS A 1 713 ? -1.944 -11.159 -2.618 1.00 88.31 713 LYS A O 1
ATOM 5483 N N . GLU A 1 714 ? -1.141 -10.523 -4.602 1.00 92.38 714 GLU A N 1
ATOM 5484 C CA . GLU A 1 714 ? -1.336 -9.092 -4.337 1.00 92.38 714 GLU A CA 1
ATOM 5485 C C . GLU A 1 714 ? -2.816 -8.705 -4.398 1.00 92.38 714 GLU A C 1
ATOM 5487 O O . GLU A 1 714 ? -3.262 -7.956 -3.532 1.00 92.38 714 GLU A O 1
ATOM 5492 N N . ARG A 1 715 ? -3.587 -9.248 -5.353 1.00 93.44 715 ARG A N 1
ATOM 5493 C CA . ARG A 1 715 ? -5.042 -9.025 -5.456 1.00 93.44 715 ARG A CA 1
ATOM 5494 C C . ARG A 1 715 ? -5.798 -9.605 -4.263 1.00 93.44 715 ARG A C 1
ATOM 5496 O O . ARG A 1 715 ? -6.658 -8.925 -3.713 1.00 93.44 715 ARG A O 1
ATOM 5503 N N . GLU A 1 716 ? -5.448 -10.814 -3.829 1.00 91.62 716 GLU A N 1
ATOM 5504 C CA . GLU A 1 716 ? -6.010 -11.435 -2.622 1.00 91.62 716 GLU A CA 1
ATOM 5505 C C . GLU A 1 716 ? -5.712 -10.595 -1.371 1.00 91.62 716 GLU A C 1
ATOM 5507 O O . GLU A 1 716 ? -6.612 -10.308 -0.582 1.00 91.62 716 GLU A O 1
ATOM 5512 N N . ALA A 1 717 ? -4.470 -10.116 -1.228 1.00 93.75 717 ALA A N 1
ATOM 5513 C CA . ALA A 1 717 ? -4.063 -9.283 -0.099 1.00 93.75 717 ALA A CA 1
ATOM 5514 C C . ALA A 1 717 ? -4.798 -7.930 -0.027 1.00 93.75 717 ALA A C 1
ATOM 5516 O O . ALA A 1 717 ? -4.959 -7.397 1.069 1.00 93.75 717 ALA A O 1
ATOM 5517 N N . VAL A 1 718 ? -5.289 -7.370 -1.143 1.00 96.25 718 VAL A N 1
ATOM 5518 C CA . VAL A 1 718 ? -6.138 -6.156 -1.118 1.00 96.25 718 VAL A CA 1
ATOM 5519 C C . VAL A 1 718 ? -7.408 -6.379 -0.283 1.00 96.25 718 VAL A C 1
ATOM 5521 O O . VAL A 1 718 ? -7.848 -5.450 0.396 1.00 96.25 718 VAL A O 1
ATOM 5524 N N . GLY A 1 719 ? -7.954 -7.600 -0.276 1.00 95.25 719 GLY A N 1
ATOM 5525 C CA . GLY A 1 719 ? -9.135 -7.978 0.502 1.00 95.25 719 GLY A CA 1
ATOM 5526 C C . GLY A 1 719 ? -8.923 -8.006 2.018 1.00 95.25 719 GLY A C 1
ATOM 5527 O O . GLY A 1 719 ? -9.843 -7.687 2.767 1.00 95.25 719 GLY A O 1
ATOM 5528 N N . THR A 1 720 ? -7.725 -8.359 2.493 1.00 95.12 720 THR A N 1
ATOM 5529 C CA . THR A 1 720 ? -7.439 -8.565 3.928 1.00 95.12 720 THR A CA 1
ATOM 5530 C C . THR A 1 720 ? -6.624 -7.440 4.574 1.00 95.12 720 THR A C 1
ATOM 5532 O O . THR A 1 720 ? -6.692 -7.254 5.788 1.00 95.12 720 THR A O 1
ATOM 5535 N N . ARG A 1 721 ? -5.899 -6.630 3.791 1.00 94.88 721 ARG A N 1
ATOM 5536 C CA . ARG A 1 721 ? -4.977 -5.579 4.274 1.00 94.88 721 ARG A CA 1
ATOM 5537 C C . ARG A 1 721 ? -5.596 -4.542 5.221 1.00 94.88 721 ARG A C 1
ATOM 5539 O O . ARG A 1 721 ? -4.892 -3.994 6.066 1.00 94.88 721 ARG A O 1
ATOM 5546 N N . GLY A 1 722 ? -6.910 -4.306 5.158 1.00 95.75 722 GLY A N 1
ATOM 5547 C CA . GLY A 1 722 ? -7.604 -3.431 6.114 1.00 95.75 722 GLY A CA 1
ATOM 5548 C C . GLY A 1 722 ? -7.420 -3.851 7.584 1.00 95.75 722 GLY A C 1
ATOM 5549 O O . GLY A 1 722 ? -7.376 -2.990 8.463 1.00 95.75 722 GLY A O 1
ATOM 5550 N N . TRP A 1 723 ? -7.204 -5.142 7.866 1.00 96.19 723 TRP A N 1
ATOM 5551 C CA . TRP A 1 723 ? -6.953 -5.651 9.221 1.00 96.19 723 TRP A CA 1
ATOM 5552 C C . TRP A 1 723 ? -5.613 -5.171 9.822 1.00 96.19 723 TRP A C 1
ATOM 5554 O O . TRP A 1 723 ? -5.466 -5.168 11.044 1.00 96.19 723 TRP A O 1
ATOM 5564 N N . GLU A 1 724 ? -4.653 -4.718 9.002 1.00 93.50 724 GLU A N 1
ATOM 5565 C CA . GLU A 1 724 ? -3.409 -4.056 9.450 1.00 93.50 724 GLU A CA 1
ATOM 5566 C C . GLU A 1 724 ? -3.591 -2.541 9.688 1.00 93.50 724 GLU A C 1
ATOM 5568 O O . GLU A 1 724 ? -2.783 -1.877 10.353 1.00 93.50 724 GLU A O 1
ATOM 5573 N N . MET A 1 725 ? -4.661 -1.964 9.134 1.00 95.06 725 MET A N 1
ATOM 5574 C CA . MET A 1 725 ? -4.982 -0.540 9.250 1.00 95.06 725 MET A CA 1
ATOM 5575 C C . MET A 1 725 ? -5.890 -0.241 10.448 1.00 95.06 725 MET A C 1
ATOM 5577 O O . MET A 1 725 ? -5.796 0.848 11.013 1.00 95.06 725 MET A O 1
ATOM 5581 N N . PHE A 1 726 ? -6.709 -1.206 10.879 1.00 97.44 726 PHE A N 1
ATOM 5582 C CA . PHE A 1 726 ? -7.693 -1.042 11.955 1.00 97.44 726 PHE A CA 1
ATOM 5583 C C . PHE A 1 726 ? -7.489 -2.062 13.096 1.00 97.44 726 PHE A C 1
ATOM 5585 O O . PHE A 1 726 ? -8.293 -2.983 13.259 1.00 97.44 726 PHE A O 1
ATOM 5592 N N . PRO A 1 727 ? -6.438 -1.916 13.931 1.00 93.88 727 PRO A N 1
ATOM 5593 C CA . PRO A 1 727 ? -6.118 -2.890 14.979 1.00 93.88 727 PRO A CA 1
ATOM 5594 C C . PRO A 1 727 ? -7.230 -3.051 16.032 1.00 93.88 727 PRO A C 1
ATOM 5596 O O . PRO A 1 727 ? -7.447 -4.162 16.505 1.00 93.88 727 PRO A O 1
ATOM 5599 N N . ARG A 1 728 ? -7.989 -1.987 16.346 1.00 94.38 728 ARG A N 1
ATOM 5600 C CA . ARG A 1 728 ? -9.176 -2.046 17.230 1.00 94.38 728 ARG A CA 1
ATOM 5601 C C . ARG A 1 728 ? -10.297 -2.926 16.653 1.00 94.38 728 ARG A C 1
ATOM 5603 O O . ARG A 1 728 ? -10.938 -3.673 17.393 1.00 94.38 728 ARG A O 1
ATOM 5610 N N . ALA A 1 729 ? -10.496 -2.876 15.336 1.00 95.62 729 ALA A N 1
ATOM 5611 C CA . ALA A 1 729 ? -11.505 -3.662 14.631 1.00 95.62 729 ALA A CA 1
ATOM 5612 C C . ALA A 1 729 ? -11.102 -5.139 14.552 1.00 95.62 729 ALA A C 1
ATOM 5614 O O . ALA A 1 729 ? -11.904 -6.029 14.833 1.00 95.62 729 ALA A O 1
ATOM 5615 N N . ARG A 1 730 ? -9.825 -5.376 14.233 1.00 94.50 730 ARG A N 1
ATOM 5616 C CA . ARG A 1 730 ? -9.177 -6.689 14.195 1.00 94.50 730 ARG A CA 1
ATOM 5617 C C . ARG A 1 730 ? -9.245 -7.403 15.549 1.00 94.50 730 ARG A C 1
ATOM 5619 O O . ARG A 1 730 ? -9.813 -8.485 15.637 1.00 94.50 730 ARG A O 1
ATOM 5626 N N . GLU A 1 731 ? -8.784 -6.751 16.615 1.00 91.88 731 GLU A N 1
ATOM 5627 C CA . GLU A 1 731 ? -8.822 -7.303 17.974 1.00 91.88 731 GLU A CA 1
ATOM 5628 C C . GLU A 1 731 ? -10.262 -7.642 18.412 1.00 91.88 731 GLU A C 1
ATOM 5630 O O . GLU A 1 731 ? -10.511 -8.663 19.051 1.00 91.88 731 GLU A O 1
ATOM 5635 N N . ARG A 1 732 ? -11.247 -6.820 18.023 1.00 92.12 732 ARG A N 1
ATOM 5636 C CA . ARG A 1 732 ? -12.672 -7.078 18.283 1.00 92.12 732 ARG A CA 1
ATOM 5637 C C . ARG A 1 732 ? -13.247 -8.242 17.459 1.00 92.12 732 ARG A C 1
ATOM 5639 O O . ARG A 1 732 ? -14.194 -8.880 17.918 1.00 92.12 732 ARG A O 1
ATOM 5646 N N . TRP A 1 733 ? -12.704 -8.522 16.273 1.00 89.88 733 TRP A N 1
ATOM 5647 C CA . TRP A 1 733 ? -13.058 -9.698 15.471 1.00 89.88 733 TRP A CA 1
ATOM 5648 C C . TRP A 1 733 ? -12.491 -10.992 16.073 1.00 89.88 733 TRP A C 1
ATOM 5650 O O . TRP A 1 733 ? -13.199 -11.998 16.131 1.00 89.88 733 TRP A O 1
ATOM 5660 N N . GLU A 1 734 ? -11.241 -10.949 16.540 1.00 85.94 734 GLU A N 1
ATOM 5661 C CA . GLU A 1 734 ? -10.498 -12.103 17.063 1.00 85.94 734 GLU A CA 1
ATOM 5662 C C . GLU A 1 734 ? -11.003 -12.544 18.451 1.00 85.94 734 GLU A C 1
ATOM 5664 O O . GLU A 1 734 ? -11.304 -13.721 18.639 1.00 85.94 734 GLU A O 1
ATOM 5669 N N . ARG A 1 735 ? -11.244 -11.601 19.380 1.00 79.75 735 ARG A N 1
ATOM 5670 C CA . ARG A 1 735 ? -11.722 -11.828 20.771 1.00 79.75 735 ARG A CA 1
ATOM 5671 C C . ARG A 1 735 ? -13.104 -12.502 20.940 1.00 79.75 735 ARG A C 1
ATOM 5673 O O . ARG A 1 735 ? -13.638 -12.523 22.045 1.00 79.75 735 ARG A O 1
ATOM 5680 N N . MET A 1 736 ? -13.730 -12.997 19.875 1.00 59.12 736 MET A N 1
ATOM 5681 C CA . MET A 1 736 ? -15.030 -13.691 19.911 1.00 59.12 736 MET A CA 1
ATOM 5682 C C . MET A 1 736 ? -14.941 -15.100 19.303 1.00 59.12 736 MET A C 1
ATOM 5684 O O . MET A 1 736 ? -15.827 -15.520 18.551 1.00 59.12 736 MET A O 1
ATOM 5688 N N . TYR A 1 737 ? -13.843 -15.796 19.606 1.00 45.88 737 TYR A N 1
ATOM 5689 C CA . TYR A 1 737 ? -13.666 -17.240 19.414 1.00 45.88 737 TYR A CA 1
ATOM 5690 C C . TYR A 1 737 ? -13.373 -18.010 20.722 1.00 45.88 737 TYR A C 1
ATOM 5692 O O . TYR A 1 737 ? -13.466 -19.237 20.702 1.00 45.88 737 TYR A O 1
ATOM 5700 N N . ASP A 1 738 ? -13.095 -17.299 21.824 1.00 33.25 738 ASP A N 1
ATOM 5701 C CA . ASP A 1 738 ? -13.124 -17.794 23.215 1.00 33.25 738 ASP A CA 1
ATOM 5702 C C . ASP A 1 738 ? -14.527 -17.617 23.846 1.00 33.25 738 ASP A C 1
ATOM 5704 O O . ASP A 1 738 ? -14.900 -18.451 24.706 1.00 33.25 738 ASP A O 1
#

Foldseek 3Di:
DDDDDDDDDDDDDDDDDDDDDDDDDDDDDDDDDDDDDDDDDDDDDDDDDDDDDDDDDDDDDDDDDDDDDDDDDDDDDDDDDDDDDDDDDDDDDDDPDDPQDDFQPLADPDAFDFDPCVVVVVLLLLLQQLQDDFLCVVQNLLDQPDDPPDDLQQNLLSSLLLLLLPVVFGSVLSSQLQVQQQVQFVPGRFLVRLLPDDLVSSCVSRVRGDVSSVSSVQSNQVSVVQCPDDDPSHRGDDLDLSSQCVGDSGDNLSSQLSNCRSVVDNSFANFDPQLLVQCVQLVSDVVRDPDRSVSRNNCRRPPDSVVRNVSVSSSVRSCRPAVDPPQGNLVPRPCSVVVSGPNRDDDRDPPPDQDWDGPDDDAADDDRHHHYTDDPDPDPDDDDDDDDDDDDDDDDDDDDPVPPVVPVPPDDPDFRPPRVPQWFEAAAEEADDDDDPVVQVVQVVLVVQLLFPDPGGAHDDLVVVVVLCVVVRHFEYAYDDADQDLVVLVVRLVVLLVSCVVVVRHYAYAREAQQPALVSRQVVLCCSCPVSVGLAHEYECARVNDHCLDPSVVNVLVVQLVVLGEYEYFHPCSDHHPPSHRCVVPVRLVSLQVSVVSCVQSCVLVVRVSYAYEYEQLSRCNLVCLVVCLVPVPPPPHHGPHPDHNVVSLVSQLSHAYENELRLACVSVVSSCVRNNLLRYAYHHHHRDSVHDSVSSVVSLVSLCPHPVDDNVSSSCNRRVVCVNRVSSVVSNSVPVD

Solvent-accessible surface area (backbone atoms only — not comparable to full-atom values): 43755 Å² total; per-residue (Å²): 132,90,83,91,87,82,90,88,88,88,85,86,87,88,86,82,90,79,91,86,86,87,85,87,84,88,86,91,84,84,87,87,90,90,90,88,82,83,88,84,89,86,88,88,84,89,79,87,87,85,88,87,89,90,86,85,93,82,91,90,87,86,89,82,91,81,89,86,88,83,89,87,87,88,85,88,89,86,89,85,87,89,84,89,89,85,80,86,91,74,83,81,77,77,80,75,79,78,79,73,75,81,75,79,72,85,68,55,100,65,63,48,78,76,42,98,56,53,62,68,54,47,57,48,51,46,56,50,46,20,18,48,57,35,59,51,74,85,27,27,47,78,58,69,93,76,69,83,91,58,53,74,49,48,52,26,38,42,29,50,52,33,49,65,44,36,53,85,33,56,39,65,50,27,44,48,24,50,51,37,37,34,74,72,31,72,89,27,57,35,37,69,31,50,46,70,49,53,71,64,60,53,44,70,33,29,67,82,30,46,67,28,77,64,46,50,56,24,55,32,50,37,23,44,62,22,54,73,40,67,76,87,50,39,45,34,66,59,94,40,61,67,56,30,44,66,34,56,90,44,41,67,40,53,26,26,41,43,27,46,59,56,67,67,40,84,84,50,51,37,41,46,79,35,41,41,51,49,43,47,44,60,51,60,36,86,74,69,62,93,45,41,67,56,38,29,36,39,46,68,45,58,55,62,74,84,49,42,68,56,49,41,65,52,32,38,28,40,30,70,75,36,60,30,95,69,86,42,43,28,80,80,30,62,45,31,66,74,60,73,33,83,64,54,59,85,85,68,82,64,81,95,56,83,76,75,67,77,52,69,82,88,78,57,84,88,67,90,79,76,61,51,33,74,61,86,71,80,72,88,67,80,93,82,81,85,89,84,86,82,84,85,80,86,83,85,91,82,69,82,77,73,65,64,81,71,60,92,74,79,80,82,92,73,68,65,75,53,61,92,70,63,54,26,27,30,66,35,24,41,59,60,77,92,64,54,76,66,55,31,50,51,53,29,53,51,40,46,70,30,52,44,92,71,92,64,55,84,79,60,51,76,68,62,54,49,53,50,26,67,76,67,58,38,49,26,35,27,33,32,49,74,53,100,41,74,67,58,19,47,54,36,37,54,48,42,41,49,46,22,71,74,35,48,54,46,30,33,28,22,33,39,44,56,60,74,38,32,68,60,21,36,53,48,48,48,43,31,50,71,75,55,59,35,39,32,32,28,39,43,27,47,32,98,78,33,46,79,59,41,77,63,36,49,70,32,49,53,54,37,31,74,66,52,38,32,36,37,36,36,42,50,90,80,50,70,46,52,97,88,33,36,22,85,81,53,52,34,27,51,42,32,22,51,30,55,49,44,28,52,38,61,19,48,56,77,74,38,74,49,40,48,42,30,28,43,37,31,26,38,46,34,35,77,41,43,71,56,46,37,72,50,53,55,38,96,88,46,90,60,71,40,90,58,35,66,64,50,44,51,55,56,54,30,70,37,29,23,24,30,22,79,41,24,32,68,85,39,46,48,36,26,36,74,45,28,34,69,88,30,44,31,31,22,41,42,43,63,45,93,91,43,45,75,69,56,35,51,50,23,54,51,30,43,70,66,35,81,94,47,55,70,72,47,45,56,43,19,28,41,49,42,52,80,60,22,57,63,41,39,52,51,46,59,74,72,78,125

Mean predicted aligned error: 20.3 Å

Secondary structure (DSSP, 8-state):
-------------------------------------------------------------------------------------------PPPPP----PPPP--S-SSPPPPPTTHHHHHHHHHHHHHH---HHHHH-TT--S--SS--HHHHHHHHHHHHHHHTTS-HHHHHHHHHHHHHHSTTSS-HHHHHHS-HHHHHHHHTTSTTHHHHHHHHHHHHHHHHT--GGGTTPPPSSHHHHHHSSS--HHHHHHHHHHHS----S----HHHHHHHHHTT-SSSPPSSHHHHHHHHHTTS-GGGGTTHHHHHHHHHHHTS-SSS--TTT-HHHHTS--TT--S----TTPPP---------TTS---------------S--PPPP----------GGGTGGGTTT-----GGGSGGG--EEEEEEE--PPPPHHHHHHHHHHHHHTT---SS-----HHHHHHHHHHTTEEEEEEE---SSHHHHHHHHHHHHHHHHHSTTTEEEEEE--TTSHHHHHHHHHIIIIIS--SEEEEESEETTEETT-GGGHHHHHHHHHHT-EEEEE--TTPPPBTTB-GGGTHHHHHHHHHHHHHHHTTHHHH-TTSEEEETGGGTTHHHHHHHHHHHTTSTTS--SS---TTHHHHHHHT-EEE-TTT-SHHHHHHHHHHH-TTSEE----BTSTT--HHHHHHHHHHHHT-TTS-HHHHHHHHHTHHHH-HHHHHHHHTT--

Sequence (738 aa):
MTSTPLRSSRSSLDSRVTLVTSDLPVKEEPHSPSATSSSPFTSLRRSTRSLTSSKPNALDLPSSDVLDTPSPRKKPKVEHPQTPISGFPAVAPTPKSSTRKPMPVLALEKPHPTPLKWEEQYRLIERMRKGLVAPVDDMGCERPRTTADTDPKTLRFHMLISLMLSSQTKDPVTSQAVTNLHHTLPGGLTADSLAAASIEQVHECINKVGFWRRKTDYIQDAARILLEKQGDEKGDVPNTLEGLCALKGVGPKMAFLALQCAWDINAGIGVDVHVHRITNRLRWHKPPTNTPEQTRLNLQSWLPSHLHKPINPMMVGFGQVICLPVGPRCDVCLLGQRKICPSRVSNVKAEGRKEVLFTFTAENEDDEGMARVEVKYEQLLPMGEEAVKDEILEQPGLGEEGVLKVLDRVDGSVDDMTRANLPWIDVHAHFSPPRTPSEAQAAYEAARAAQFLITSPPKWDAKQTIAYMDEADIGMQMLSNIPLTLEKLRESNDFGASLVKAYPRRFGLLAGIPTDDGKAALNEAKRALDDLSADGLAVTACYKGTWLSDPELTPLWDELNRREETVHIHPNGYADAHMGRPAPLIEVAFESARGVVEMLYSGMLEQFPKIKFIIGHCGGSFPALTGRLTLLGSESWVPHRSSLNSITIPDLLSKLYVDCAATATAHALSPAVATVGPGHIVYGSDCGVQCSTPHTMNRNREGLMGFEGMTEKEREAVGTRGWEMFPRARERWERMYD

pLDDT: mean 77.91, std 26.73, range [19.86, 98.88]